Protein AF-A0A9R0XSF2-F1 (afdb_monomer_lite)

Secondary structure (DSSP, 8-state):
---------TT--EEEEE--TT-SS--TTGGG-TT--EEEEE--TT--EE-GGGT-------------PPBSTT--EEEEE--TT--EE---TT--B-TT--EEEEEEEE-S---HHHHHH-TT--EEEEEEEET--EEE--TT--EEEEES-TT--EEE--TT--EEEEES-TT--EE-S-TT--EEEEE-TT--S--GGGGG---SEEEEE--HHHHHHHHTGGGSTTHHHHTT-SEEEEEEEETTEEEEEEEEEETTTTEEEE---GGGSSPP-SGGGS-HHHHHHHHSS-HHHHHHHHHHT-SHHHHTTTT-B-TTSPBPPHHHHHHHHHHHHT--S-HHHHHHHHT--HHHHHHHHHHHHHHHHHHTGGGGPPP-HHHHHHHHHHHHHHH--TTEEEEEEEEEEE--TTS-SSS--EEEEEEEE-TTS-EEEEEEPPTT--HHHHHHHSHHHHHHHHTSSS-SPPEE-STT--EE--EEEE-TTSPPBTTEE-----SS--HHHHHHHHHHHHHHHHHHHHHHHHHHH-GGGS-SS---SSHHHHHHHHHHHHHHHHHHHHTTSTT-PPP-------S----GGG--HHHHHHHHHHHHHHHHHHHTT-

Structure (mmCIF, N/CA/C/O backbone):
data_AF-A0A9R0XSF2-F1
#
_entry.id   AF-A0A9R0XSF2-F1
#
loop_
_atom_site.group_PDB
_atom_site.id
_atom_site.type_symbol
_atom_site.label_atom_id
_atom_site.label_alt_id
_atom_site.label_comp_id
_atom_site.label_asym_id
_atom_site.label_entity_id
_atom_site.label_seq_id
_atom_site.pdbx_PDB_ins_code
_atom_site.Cartn_x
_atom_site.Cartn_y
_atom_site.Cartn_z
_atom_site.occupancy
_atom_site.B_iso_or_equiv
_atom_site.auth_seq_id
_atom_site.auth_comp_id
_atom_site.auth_asym_id
_atom_site.auth_atom_id
_atom_site.pdbx_PDB_model_num
ATOM 1 N N . MET A 1 1 ? -50.977 -16.497 38.593 1.00 37.06 1 MET A N 1
ATOM 2 C CA . MET A 1 1 ? -50.786 -17.296 37.366 1.00 37.06 1 MET A CA 1
ATOM 3 C C . MET A 1 1 ? -50.840 -16.352 36.176 1.00 37.06 1 MET A C 1
ATOM 5 O O . MET A 1 1 ? -51.928 -16.003 35.745 1.00 37.06 1 MET A O 1
ATOM 9 N N . MET A 1 2 ? -49.687 -15.879 35.699 1.00 28.88 2 MET A N 1
ATOM 10 C CA . MET A 1 2 ? -49.587 -15.275 34.369 1.00 28.88 2 MET A CA 1
ATOM 11 C C . MET A 1 2 ? -49.020 -16.350 33.451 1.00 28.88 2 MET A C 1
ATOM 13 O O . MET A 1 2 ? -47.876 -16.765 33.597 1.00 28.88 2 MET A O 1
ATOM 17 N N . SER A 1 3 ? -49.885 -16.859 32.583 1.00 40.31 3 SER A N 1
ATOM 18 C CA . SER A 1 3 ? -49.546 -17.734 31.470 1.00 40.31 3 SER A CA 1
ATOM 19 C C . SER A 1 3 ? -48.703 -16.929 30.478 1.00 40.31 3 SER A C 1
ATOM 21 O O . SER A 1 3 ? -49.264 -16.175 29.683 1.00 40.31 3 SER A O 1
ATOM 23 N N . SER A 1 4 ? -47.374 -17.058 30.522 1.00 38.47 4 SER A N 1
ATOM 24 C CA . SER A 1 4 ? -46.531 -16.661 29.394 1.00 38.47 4 SER A CA 1
ATOM 25 C C . SER A 1 4 ? -46.802 -17.650 28.265 1.00 38.47 4 SER A C 1
ATOM 27 O O . SER A 1 4 ? -46.351 -18.793 28.307 1.00 38.47 4 SER A O 1
ATOM 29 N N . LEU A 1 5 ? -47.611 -17.234 27.292 1.00 38.56 5 LEU A N 1
ATOM 30 C CA . LEU A 1 5 ? -47.714 -17.922 26.013 1.00 38.56 5 LEU A CA 1
ATOM 31 C C . LEU A 1 5 ? -46.311 -17.930 25.400 1.00 38.56 5 LEU A C 1
ATOM 33 O O . LEU A 1 5 ? -45.842 -16.902 24.917 1.00 38.56 5 LEU A O 1
ATOM 37 N N . ASP A 1 6 ? -45.639 -19.076 25.487 1.00 50.19 6 ASP A N 1
ATOM 38 C CA . ASP A 1 6 ? -44.404 -19.380 24.772 1.00 50.19 6 ASP A CA 1
ATOM 39 C C . ASP A 1 6 ? -44.742 -19.341 23.274 1.00 50.19 6 ASP A C 1
ATOM 41 O O . ASP A 1 6 ? -45.186 -20.326 22.678 1.00 50.19 6 ASP A O 1
ATOM 45 N N . VAL A 1 7 ? -44.639 -18.164 22.657 1.00 49.38 7 VAL A N 1
ATOM 46 C CA . VAL A 1 7 ? -44.752 -18.038 21.204 1.00 49.38 7 VAL A CA 1
ATOM 47 C C . VAL A 1 7 ? -43.450 -18.581 20.632 1.00 49.38 7 VAL A C 1
ATOM 49 O O . VAL A 1 7 ? -42.496 -17.844 20.396 1.00 49.38 7 VAL A O 1
ATOM 52 N N . SER A 1 8 ? -43.381 -19.901 20.450 1.00 67.38 8 SER A N 1
ATOM 53 C CA . SER A 1 8 ? -42.244 -20.514 19.773 1.00 67.38 8 SER A CA 1
ATOM 54 C C . SER A 1 8 ? -42.222 -19.999 18.333 1.00 67.38 8 SER A C 1
ATOM 56 O O . SER A 1 8 ? -43.207 -20.166 17.608 1.00 67.38 8 SER A O 1
ATOM 58 N N . LEU A 1 9 ? -41.113 -19.399 17.903 1.00 76.88 9 LEU A N 1
ATOM 59 C CA . LEU A 1 9 ? -40.877 -18.981 16.517 1.00 76.88 9 LEU A CA 1
ATOM 60 C C . LEU A 1 9 ? -40.616 -20.214 15.624 1.00 76.88 9 LEU A C 1
ATOM 62 O O . LEU A 1 9 ? -39.581 -20.348 14.978 1.00 76.88 9 LEU A O 1
ATOM 66 N N . SER A 1 10 ? -41.566 -21.150 15.601 1.00 80.12 10 SER A N 1
ATOM 67 C CA . SER A 1 10 ? -41.459 -22.498 15.030 1.00 80.12 10 SER A CA 1
ATOM 68 C C . SER A 1 10 ? -41.511 -22.549 13.505 1.00 80.12 10 SER A C 1
ATOM 70 O O . SER A 1 10 ? -41.579 -23.627 12.932 1.00 80.12 10 SER A O 1
ATOM 72 N N . SER A 1 11 ? -41.500 -21.409 12.822 1.00 88.25 11 SER A N 1
ATOM 73 C CA . SER A 1 11 ? -41.397 -21.323 11.358 1.00 88.25 11 SER A CA 1
ATOM 74 C C . SER A 1 11 ? -40.319 -20.336 10.906 1.00 88.25 11 SER A C 1
ATOM 76 O O . SER A 1 11 ? -40.194 -20.072 9.713 1.00 88.25 11 SER A O 1
ATOM 78 N N . LEU A 1 12 ? -39.549 -19.769 11.843 1.00 92.19 12 LEU A N 1
ATOM 79 C CA . LEU A 1 12 ? -38.494 -18.816 11.523 1.00 92.19 12 LEU A CA 1
ATOM 80 C C . LEU A 1 12 ? -37.331 -19.544 10.839 1.00 92.19 12 LEU A C 1
ATOM 82 O O . LEU A 1 12 ? -36.731 -20.441 11.427 1.00 92.19 12 LEU A O 1
ATOM 86 N N . ARG A 1 13 ? -37.036 -19.145 9.598 1.00 93.81 13 ARG A N 1
ATOM 87 C CA . ARG A 1 13 ? -35.979 -19.737 8.757 1.00 93.81 13 ARG A CA 1
ATOM 88 C C . ARG A 1 13 ? -34.761 -18.840 8.592 1.00 93.81 13 ARG A C 1
ATOM 90 O O . ARG A 1 13 ? -33.655 -19.332 8.428 1.00 93.81 13 ARG A O 1
ATOM 97 N N . ILE A 1 14 ? -34.957 -17.530 8.642 1.00 94.56 14 ILE A N 1
ATOM 98 C CA . ILE A 1 14 ? -33.915 -16.541 8.384 1.00 94.56 14 ILE A CA 1
ATOM 99 C C . ILE A 1 14 ? -33.985 -15.517 9.507 1.00 94.56 14 ILE A C 1
ATOM 101 O O . ILE A 1 14 ? -35.065 -14.996 9.792 1.00 94.56 14 ILE A O 1
ATOM 105 N N . LEU A 1 15 ? -32.849 -15.242 10.139 1.00 94.00 15 LEU A N 1
ATOM 106 C CA . LEU A 1 15 ? -32.744 -14.262 11.209 1.00 94.00 15 LEU A CA 1
ATOM 107 C C . LEU A 1 15 ? -31.579 -13.311 10.942 1.00 94.00 15 LEU A C 1
ATOM 109 O O . LEU A 1 15 ? -30.433 -13.735 10.829 1.00 94.00 15 LEU A O 1
ATOM 113 N N . PHE A 1 16 ? -31.890 -12.020 10.887 1.00 92.75 16 PHE A N 1
ATOM 114 C CA . PHE A 1 16 ? -30.904 -10.947 10.863 1.00 92.75 16 PHE A CA 1
ATOM 115 C C . PHE A 1 16 ? -30.955 -10.220 12.198 1.00 92.75 16 PHE A C 1
ATOM 117 O O . PHE A 1 16 ? -32.025 -9.782 12.625 1.00 92.75 16 PHE A O 1
ATOM 124 N N . ILE A 1 17 ? -29.805 -10.086 12.847 1.00 91.38 17 ILE A N 1
ATOM 125 C CA . ILE A 1 17 ? -29.652 -9.313 14.072 1.00 91.38 17 ILE A CA 1
ATOM 126 C C . ILE A 1 17 ? -28.606 -8.245 13.799 1.00 91.38 17 ILE A C 1
ATOM 128 O O . ILE A 1 17 ? -27.439 -8.554 13.578 1.00 91.38 17 ILE A O 1
ATOM 132 N N . THR A 1 18 ? -29.028 -6.987 13.776 1.00 87.44 18 THR A N 1
ATOM 133 C CA . THR A 1 18 ? -28.161 -5.857 13.444 1.00 87.44 18 THR A CA 1
ATOM 134 C C . THR A 1 18 ? -28.055 -4.912 14.629 1.00 87.44 18 THR A C 1
ATOM 136 O O . THR A 1 18 ? -29.071 -4.610 15.248 1.00 87.44 18 THR A O 1
ATOM 139 N N . ASP A 1 19 ? -26.860 -4.382 14.868 1.00 85.00 19 ASP A N 1
ATOM 140 C CA . ASP A 1 19 ? -26.586 -3.342 15.860 1.00 85.00 19 ASP A CA 1
ATOM 141 C C . ASP A 1 19 ? -26.860 -3.740 17.316 1.00 85.00 19 ASP A C 1
ATOM 143 O O . ASP A 1 19 ? -27.657 -3.139 18.035 1.00 85.00 19 ASP A O 1
ATOM 147 N N . LEU A 1 20 ? -26.130 -4.747 17.779 1.00 84.06 20 LEU A N 1
ATOM 148 C CA . LEU A 1 20 ? -26.101 -5.168 19.176 1.00 84.06 20 LEU A CA 1
ATOM 149 C C . LEU A 1 20 ? -25.077 -4.348 19.984 1.00 84.06 20 LEU A C 1
ATOM 151 O O . LEU A 1 20 ? -24.230 -4.910 20.677 1.00 84.06 20 LEU A O 1
ATOM 155 N N . ALA A 1 21 ? -25.128 -3.014 19.885 1.00 78.88 21 ALA A N 1
ATOM 156 C CA . ALA A 1 21 ? -24.124 -2.112 20.466 1.00 78.88 21 ALA A CA 1
ATOM 157 C C . ALA A 1 21 ? -23.936 -2.278 21.986 1.00 78.88 21 ALA A C 1
ATOM 159 O O . ALA A 1 21 ? -22.818 -2.167 22.482 1.00 78.88 21 ALA A O 1
ATOM 160 N N . CYS A 1 22 ? -25.017 -2.574 22.713 1.00 84.25 22 CYS A N 1
ATOM 161 C CA . CYS A 1 22 ? -25.018 -2.672 24.176 1.00 84.25 22 CYS A CA 1
ATOM 162 C C . CYS A 1 22 ? -25.089 -4.116 24.704 1.00 84.25 22 CYS A C 1
ATOM 164 O O . CYS A 1 22 ? -25.106 -4.315 25.919 1.00 84.25 22 CYS A O 1
ATOM 166 N N . CYS A 1 23 ? -25.191 -5.124 23.832 1.00 85.12 23 CYS A N 1
ATOM 167 C CA . CYS A 1 23 ? -25.347 -6.512 24.264 1.00 85.12 23 CYS A CA 1
ATOM 168 C C . CYS A 1 23 ? -23.984 -7.133 24.562 1.00 85.12 23 CYS A C 1
ATOM 170 O O . CYS A 1 23 ? -23.100 -7.141 23.712 1.00 85.12 23 CYS A O 1
ATOM 172 N N . THR A 1 24 ? -23.833 -7.694 25.758 1.00 88.69 24 THR A N 1
ATOM 173 C CA . THR A 1 24 ? -22.600 -8.369 26.192 1.00 88.69 24 THR A CA 1
ATOM 174 C C . THR A 1 24 ? -22.598 -9.869 25.896 1.00 88.69 24 THR A C 1
ATOM 176 O O . THR A 1 24 ? -21.555 -10.508 26.010 1.00 88.69 24 THR A O 1
ATOM 179 N N . GLN A 1 25 ? -23.749 -10.430 25.512 1.00 88.12 25 GLN A N 1
ATOM 180 C CA . GLN A 1 25 ? -23.948 -11.840 25.176 1.00 88.12 25 GLN A CA 1
ATOM 181 C C . GLN A 1 25 ? -24.878 -11.969 23.966 1.00 88.12 25 GLN A C 1
ATOM 183 O O . GLN A 1 25 ? -25.741 -11.114 23.739 1.00 88.12 25 GLN A O 1
ATOM 188 N N . LEU A 1 26 ? -24.709 -13.049 23.199 1.00 87.31 26 LEU A N 1
ATOM 189 C CA . LEU A 1 26 ? -25.672 -13.434 22.168 1.00 87.31 26 LEU A CA 1
ATOM 190 C C . LEU A 1 26 ? -26.950 -13.994 22.814 1.00 87.31 26 LEU A C 1
ATOM 192 O O . LEU A 1 26 ? -26.869 -14.570 23.899 1.00 87.31 26 LEU A O 1
ATOM 196 N N . PRO A 1 27 ? -28.125 -13.870 22.168 1.00 82.31 27 PRO A N 1
ATOM 197 C CA . PRO A 1 27 ? -29.360 -14.401 22.735 1.00 82.31 27 PRO A CA 1
ATOM 198 C C . PRO A 1 27 ? -29.304 -15.935 22.885 1.00 82.31 27 PRO A C 1
ATOM 200 O O . PRO A 1 27 ? -29.135 -16.667 21.908 1.00 82.31 27 PRO A O 1
ATOM 203 N N . ASP A 1 28 ? -29.493 -16.416 24.112 1.00 74.44 28 ASP A N 1
ATOM 204 C CA . ASP A 1 28 ? -29.336 -17.811 24.566 1.00 74.44 28 ASP A CA 1
ATOM 205 C C . ASP A 1 28 ? -30.472 -18.766 24.128 1.00 74.44 28 ASP A C 1
ATOM 207 O O . ASP A 1 28 ? -30.390 -19.987 24.272 1.00 74.44 28 ASP A O 1
ATOM 211 N N . GLY A 1 29 ? -31.541 -18.233 23.530 1.00 77.06 29 GLY A N 1
ATOM 212 C CA . GLY A 1 29 ? -32.666 -19.010 22.995 1.00 77.06 29 GLY A CA 1
ATOM 213 C C . GLY A 1 29 ? -32.547 -19.418 21.521 1.00 77.06 29 GLY A C 1
ATOM 214 O O . GLY A 1 29 ? -33.359 -20.219 21.048 1.00 77.06 29 GLY A O 1
ATOM 215 N N . LEU A 1 30 ? -31.571 -18.883 20.775 1.00 85.19 30 LEU A N 1
ATOM 216 C CA . LEU A 1 30 ? -31.500 -19.039 19.311 1.00 85.19 30 LEU A CA 1
ATOM 217 C C . LEU A 1 30 ? -31.246 -20.482 18.869 1.00 85.19 30 LEU A C 1
ATOM 219 O O . LEU A 1 30 ? -31.789 -20.918 17.852 1.00 85.19 30 LEU A O 1
ATOM 223 N N . CYS A 1 31 ? -30.504 -21.246 19.671 1.00 83.81 31 CYS A N 1
ATOM 224 C CA . CYS A 1 31 ? -30.191 -22.651 19.414 1.00 83.81 31 CYS A CA 1
ATOM 225 C C . CYS A 1 31 ? -31.426 -23.558 19.313 1.00 83.81 31 CYS A C 1
ATOM 227 O O . CYS A 1 31 ? -31.348 -24.632 18.711 1.00 83.81 31 CYS A O 1
ATOM 229 N N . ARG A 1 32 ? -32.567 -23.128 19.876 1.00 80.94 32 ARG A N 1
ATOM 230 C CA . ARG A 1 32 ? -33.827 -23.886 19.914 1.00 80.94 32 ARG A CA 1
ATOM 231 C C . ARG A 1 32 ? -34.697 -23.696 18.675 1.00 80.94 32 ARG A C 1
ATOM 233 O O . ARG A 1 32 ? -35.719 -24.368 18.566 1.00 80.94 32 ARG A O 1
ATOM 240 N N . LEU A 1 33 ? -34.346 -22.781 17.769 1.00 87.12 33 LEU A N 1
ATOM 241 C CA . LEU A 1 33 ? -35.145 -22.492 16.579 1.00 87.12 33 LEU A CA 1
ATOM 242 C C . LEU A 1 33 ? -35.066 -23.676 15.592 1.00 87.12 33 LEU A C 1
ATOM 244 O O . LEU A 1 33 ? -34.033 -23.873 14.951 1.00 87.12 33 LEU A O 1
ATOM 248 N N . PRO A 1 34 ? -36.139 -24.480 15.433 1.00 85.25 34 PRO A N 1
ATOM 249 C CA . PRO A 1 34 ? -36.031 -25.802 14.808 1.00 85.25 34 PRO A CA 1
ATOM 250 C C . PRO A 1 34 ? -35.923 -25.760 13.277 1.00 85.25 34 PRO A C 1
ATOM 252 O O . PRO A 1 34 ? -35.550 -26.757 12.658 1.00 85.25 34 PRO A O 1
ATOM 255 N N . TYR A 1 35 ? -36.249 -24.618 12.665 1.00 90.75 35 TYR A N 1
ATOM 256 C CA . TYR A 1 35 ? -36.229 -24.415 11.214 1.00 90.75 35 TYR A CA 1
ATOM 257 C C . TYR A 1 35 ? -35.289 -23.298 10.770 1.00 90.75 35 TYR A C 1
ATOM 259 O O . TYR A 1 35 ? -35.334 -22.925 9.603 1.00 90.75 35 TYR A O 1
ATOM 267 N N . LEU A 1 36 ? -34.452 -22.768 11.668 1.00 93.62 36 LEU A N 1
ATOM 268 C CA . LEU A 1 36 ? -33.522 -21.706 11.307 1.00 93.62 36 LEU A CA 1
ATOM 269 C C . LEU A 1 36 ? -32.467 -22.254 10.340 1.00 93.62 36 LEU A C 1
ATOM 271 O O . LEU A 1 36 ? -31.750 -23.188 10.678 1.00 93.62 36 LEU A O 1
ATOM 275 N N . GLU A 1 37 ? -32.400 -21.668 9.150 1.00 95.25 37 GLU A N 1
ATOM 276 C CA . GLU A 1 37 ? -31.518 -22.034 8.039 1.00 95.25 37 GLU A CA 1
ATOM 277 C C . GLU A 1 37 ? -30.385 -21.026 7.847 1.00 95.25 37 GLU A C 1
ATOM 279 O O . GLU A 1 37 ? -29.277 -21.418 7.486 1.00 95.25 37 GLU A O 1
ATOM 284 N N . PHE A 1 38 ? -30.643 -19.749 8.133 1.00 96.19 38 PHE A N 1
ATOM 285 C CA . PHE A 1 38 ? -29.667 -18.674 8.016 1.00 96.19 38 PHE A CA 1
ATOM 286 C C . PHE A 1 38 ? -29.713 -17.754 9.232 1.00 96.19 38 PHE A C 1
ATOM 288 O O . PHE A 1 38 ? -30.791 -17.307 9.641 1.00 96.19 38 PHE A O 1
ATOM 295 N N . ILE A 1 39 ? -28.538 -17.425 9.764 1.00 95.56 39 ILE A N 1
ATOM 296 C CA . ILE A 1 39 ? -28.378 -16.393 10.784 1.00 95.56 39 ILE A CA 1
ATOM 297 C C . ILE A 1 39 ? -27.249 -15.438 10.404 1.00 95.56 39 ILE A C 1
ATOM 299 O O . ILE A 1 39 ? -26.145 -15.870 10.080 1.00 95.56 39 ILE A O 1
ATOM 303 N N . GLN A 1 40 ? -27.530 -14.141 10.488 1.00 94.38 40 GLN A N 1
ATOM 304 C CA . GLN A 1 40 ? -26.526 -13.089 10.390 1.00 94.38 40 GLN A CA 1
ATOM 305 C C . GLN A 1 40 ? -26.573 -12.228 11.644 1.00 94.38 40 GLN A C 1
ATOM 307 O O . GLN A 1 40 ? -27.631 -11.714 12.015 1.00 94.38 40 GLN A O 1
ATOM 312 N N . ILE A 1 41 ? -25.413 -12.043 12.263 1.00 92.69 41 ILE A N 1
ATOM 313 C CA . ILE A 1 41 ? -25.201 -11.071 13.330 1.00 92.69 41 ILE A CA 1
ATOM 314 C C . ILE A 1 41 ? -24.266 -10.001 12.782 1.00 92.69 41 ILE A C 1
ATOM 316 O O . ILE A 1 41 ? -23.114 -10.275 12.454 1.00 92.69 41 ILE A O 1
ATOM 320 N N . LEU A 1 42 ? -24.781 -8.782 12.671 1.00 87.56 42 LEU A N 1
ATOM 321 C CA . LEU A 1 42 ? -24.057 -7.623 12.181 1.00 87.56 42 LEU A CA 1
ATOM 322 C C . LEU A 1 42 ? -23.879 -6.616 13.312 1.00 87.56 42 LEU A C 1
ATOM 324 O O . LEU A 1 42 ? -24.856 -6.093 13.845 1.00 87.56 42 LEU A O 1
ATOM 328 N N . ARG A 1 43 ? -22.625 -6.270 13.592 1.00 80.94 43 ARG A N 1
ATOM 329 C CA . ARG A 1 43 ? -22.200 -5.233 14.532 1.00 80.94 43 ARG A CA 1
ATOM 330 C C . ARG A 1 43 ? -22.639 -5.528 15.970 1.00 80.94 43 ARG A C 1
ATOM 332 O O . ARG A 1 43 ? -23.642 -5.003 16.444 1.00 80.94 43 ARG A O 1
ATOM 339 N N . ALA A 1 44 ? -21.845 -6.331 16.676 1.00 89.19 44 ALA A N 1
ATOM 340 C CA . ALA A 1 44 ? -22.025 -6.623 18.101 1.00 89.19 44 ALA A CA 1
ATOM 341 C C . ALA A 1 44 ? -20.738 -6.300 18.889 1.00 89.19 44 ALA A C 1
ATOM 343 O O . ALA A 1 44 ? -20.032 -7.209 19.327 1.00 89.19 44 ALA A O 1
ATOM 344 N N . PRO A 1 45 ? -20.387 -5.007 19.029 1.00 85.19 45 PRO A N 1
ATOM 345 C CA . PRO A 1 45 ? -19.073 -4.580 19.507 1.00 85.19 45 PRO A CA 1
ATOM 346 C C . PRO A 1 45 ? -18.836 -4.819 21.001 1.00 85.19 45 PRO A C 1
ATOM 348 O O . PRO A 1 45 ? -17.690 -4.826 21.414 1.00 85.19 45 PRO A O 1
ATOM 351 N N . ALA A 1 46 ? -19.875 -5.010 21.820 1.00 88.25 46 ALA A N 1
ATOM 352 C CA . ALA A 1 46 ? -19.723 -5.235 23.263 1.00 88.25 46 ALA A CA 1
ATOM 353 C C . ALA A 1 46 ? -19.583 -6.722 23.651 1.00 88.25 46 ALA A C 1
ATOM 355 O O . ALA A 1 46 ? -19.347 -7.033 24.823 1.00 88.25 46 ALA A O 1
ATOM 356 N N . ILE A 1 47 ? -19.727 -7.646 22.694 1.00 91.19 47 ILE A N 1
ATOM 357 C CA . ILE A 1 47 ? -19.622 -9.086 22.946 1.00 91.19 47 ILE A CA 1
ATOM 358 C C . ILE A 1 47 ? -18.150 -9.475 22.999 1.00 91.19 47 ILE A C 1
ATOM 360 O O . ILE A 1 47 ? -17.457 -9.426 21.989 1.00 91.19 47 ILE A O 1
ATOM 364 N N . LYS A 1 48 ? -17.700 -9.900 24.182 1.00 92.25 48 LYS A N 1
ATOM 365 C CA . LYS A 1 48 ? -16.317 -10.348 24.415 1.00 92.25 48 LYS A CA 1
ATOM 366 C C . LYS A 1 48 ? -16.138 -11.856 24.338 1.00 92.25 48 LYS A C 1
ATOM 368 O O . LYS A 1 48 ? -15.056 -12.342 24.025 1.00 92.25 48 LYS A O 1
ATOM 373 N N . ARG A 1 49 ? -17.204 -12.604 24.607 1.00 93.50 49 ARG A N 1
ATOM 374 C CA . ARG A 1 49 ? -17.188 -14.063 24.651 1.00 93.50 49 ARG A CA 1
ATOM 375 C C . ARG A 1 49 ? -18.483 -14.614 24.078 1.00 93.50 49 ARG A C 1
ATOM 377 O O . ARG A 1 49 ? -19.560 -14.130 24.421 1.00 93.50 49 ARG A O 1
ATOM 384 N N . VAL A 1 50 ? -18.364 -15.644 23.250 1.00 92.19 50 VAL A N 1
ATOM 385 C CA . VAL A 1 50 ? -19.478 -16.504 22.839 1.00 92.19 50 VAL A CA 1
ATOM 386 C C . VAL A 1 50 ? -19.285 -17.835 23.546 1.00 92.19 50 VAL A C 1
ATOM 388 O O . VAL A 1 50 ? -18.434 -18.630 23.147 1.00 92.19 50 VAL A O 1
ATOM 391 N N . GLY A 1 51 ? -20.014 -18.019 24.645 1.00 86.50 51 GLY A N 1
ATOM 392 C CA . GLY A 1 51 ? -19.905 -19.197 25.494 1.00 86.50 51 GLY A CA 1
ATOM 393 C C . GLY A 1 51 ? -20.828 -20.351 25.077 1.00 86.50 51 GLY A C 1
ATOM 394 O O . GLY A 1 51 ? -21.606 -20.229 24.117 1.00 86.50 51 GLY A O 1
ATOM 395 N N . PRO A 1 52 ? -20.796 -21.472 25.821 1.00 81.69 52 PRO A N 1
ATOM 396 C CA . PRO A 1 52 ? -21.641 -22.635 25.570 1.00 81.69 52 PRO A CA 1
ATOM 397 C C . PRO A 1 52 ? -23.136 -22.317 25.648 1.00 81.69 52 PRO A C 1
ATOM 399 O O . PRO A 1 52 ? -23.916 -23.020 25.015 1.00 81.69 52 PRO A O 1
ATOM 402 N N . GLU A 1 53 ? -23.554 -21.248 26.333 1.00 82.81 53 GLU A N 1
ATOM 403 C CA . GLU A 1 53 ? -24.941 -20.760 26.374 1.00 82.81 53 GLU A CA 1
ATOM 404 C C . GLU A 1 53 ? -25.540 -20.485 24.987 1.00 82.81 53 GLU A C 1
ATOM 406 O O . GLU A 1 53 ? -26.751 -20.584 24.794 1.00 82.81 53 GLU A O 1
ATOM 411 N N . PHE A 1 54 ? -24.700 -20.197 23.989 1.00 85.44 54 PHE A N 1
ATOM 412 C CA . PHE A 1 54 ? -25.157 -20.014 22.616 1.00 85.44 54 PHE A CA 1
ATOM 413 C C . PHE A 1 54 ? -25.601 -21.333 21.965 1.00 85.44 54 PHE A C 1
ATOM 415 O O . PHE A 1 54 ? -26.424 -21.326 21.052 1.00 85.44 54 PHE A O 1
ATOM 422 N N . MET A 1 55 ? -25.088 -22.471 22.440 1.00 79.94 55 MET A N 1
ATOM 423 C CA . MET A 1 55 ? -25.366 -23.813 21.911 1.00 79.94 55 MET A CA 1
ATOM 424 C C . MET A 1 55 ? -26.113 -24.712 22.902 1.00 79.94 55 MET A C 1
ATOM 426 O O . MET A 1 55 ? -26.686 -25.721 22.506 1.00 79.94 55 MET A O 1
ATOM 430 N N . GLN A 1 56 ? -26.127 -24.372 24.187 1.00 71.19 56 GLN A N 1
ATOM 431 C CA . GLN A 1 56 ? -26.743 -25.147 25.254 1.00 71.19 56 GLN A CA 1
ATOM 432 C C . GLN A 1 56 ? -27.730 -24.283 26.022 1.00 71.19 56 GLN A C 1
ATOM 434 O O . GLN A 1 56 ? -27.405 -23.219 26.536 1.00 71.19 56 GLN A O 1
ATOM 439 N N . SER A 1 57 ? -28.946 -24.789 26.177 1.00 55.31 57 SER A N 1
ATOM 440 C CA . SER A 1 57 ? -29.944 -24.140 27.014 1.00 55.31 57 SER A CA 1
ATOM 441 C C . SER A 1 57 ? -29.869 -24.710 28.438 1.00 55.31 57 SER A C 1
ATOM 443 O O . SER A 1 57 ? -30.198 -25.880 28.644 1.00 55.31 57 SER A O 1
ATOM 445 N N . TYR A 1 58 ? -29.534 -23.885 29.434 1.00 47.62 58 TYR A N 1
ATOM 446 C CA . TYR A 1 58 ? -29.478 -24.291 30.852 1.00 47.62 58 TYR A CA 1
ATOM 447 C C . TYR A 1 58 ? -30.845 -24.369 31.555 1.00 47.62 58 TYR A C 1
ATOM 449 O O . TYR A 1 58 ? -30.934 -24.727 32.730 1.00 47.62 58 TYR A O 1
ATOM 457 N N . HIS A 1 59 ? -31.945 -24.082 30.859 1.00 41.47 59 HIS A N 1
ATOM 458 C CA . HIS A 1 59 ? -33.279 -24.128 31.447 1.00 41.47 59 HIS A CA 1
ATOM 459 C C . HIS A 1 59 ? -34.040 -25.383 31.030 1.00 41.47 59 HIS A C 1
ATOM 461 O O . HIS A 1 59 ? -34.795 -25.347 30.064 1.00 41.47 59 HIS A O 1
ATOM 467 N N . GLN A 1 60 ? -33.865 -26.465 31.797 1.00 41.34 60 GLN A N 1
ATOM 468 C CA . GLN A 1 60 ? -34.969 -27.266 32.342 1.00 41.34 60 GLN A CA 1
ATOM 469 C C . GLN A 1 60 ? -34.433 -28.349 33.290 1.00 41.34 60 GLN A C 1
ATOM 471 O O . GLN A 1 60 ? -33.776 -29.303 32.883 1.00 41.34 60 GLN A O 1
ATOM 476 N N . HIS A 1 61 ? -34.792 -28.233 34.570 1.00 36.41 61 HIS A N 1
ATOM 477 C CA . HIS A 1 61 ? -34.840 -29.362 35.492 1.00 36.41 61 HIS A CA 1
ATOM 478 C C . HIS A 1 61 ? -35.794 -30.430 34.929 1.00 36.41 61 HIS A C 1
ATOM 480 O O . HIS A 1 61 ? -36.993 -30.399 35.191 1.00 36.41 61 HIS A O 1
ATOM 486 N N . SER A 1 62 ? -35.273 -31.365 34.137 1.00 35.12 62 SER A N 1
ATOM 487 C CA . SER A 1 62 ? -35.980 -32.581 33.735 1.00 35.12 62 SER A CA 1
ATOM 488 C C . SER A 1 62 ? -35.090 -33.795 34.015 1.00 35.12 62 SER A C 1
ATOM 490 O O . SER A 1 62 ? -34.018 -33.916 33.425 1.00 35.12 62 SER A O 1
ATOM 492 N N . PRO A 1 63 ? -35.495 -34.714 34.911 1.00 35.38 63 PRO A N 1
ATOM 493 C CA . PRO A 1 63 ? -34.695 -35.866 35.319 1.00 35.38 63 PRO A CA 1
ATOM 494 C C . PRO A 1 63 ? -34.838 -37.034 34.326 1.00 35.38 63 PRO A C 1
ATOM 496 O O . PRO A 1 63 ? -35.189 -38.147 34.720 1.00 35.38 63 PRO A O 1
ATOM 499 N N . ARG A 1 64 ? -34.617 -36.794 33.024 1.00 37.38 64 ARG A N 1
ATOM 500 C CA . ARG A 1 64 ? -34.574 -37.854 31.999 1.00 37.38 64 ARG A CA 1
ATOM 501 C C . ARG A 1 64 ? -33.539 -37.553 30.902 1.00 37.38 64 ARG A C 1
ATOM 503 O O . ARG A 1 64 ? -33.705 -36.570 30.185 1.00 37.38 64 ARG A O 1
ATOM 510 N N . PRO A 1 65 ? -32.521 -38.413 30.711 1.00 40.22 65 PRO A N 1
ATOM 511 C CA . PRO A 1 65 ? -31.596 -38.334 29.586 1.00 40.22 65 PRO A CA 1
ATOM 512 C C . PRO A 1 65 ? -32.253 -38.971 28.354 1.00 40.22 65 PRO A C 1
ATOM 514 O O . PRO A 1 65 ? -31.988 -40.122 28.013 1.00 40.22 65 PRO A O 1
ATOM 517 N N . SER A 1 66 ? -33.176 -38.262 27.708 1.00 39.03 66 SER A N 1
ATOM 518 C CA . SER A 1 66 ? -33.842 -38.764 26.503 1.00 39.03 66 SER A CA 1
ATOM 519 C C . SER A 1 66 ? -33.936 -37.672 25.439 1.00 39.03 66 SER A C 1
ATOM 521 O O . SER A 1 66 ? -34.724 -36.746 25.587 1.00 39.03 66 SER A O 1
ATOM 523 N N . GLN A 1 67 ? -33.128 -37.854 24.383 1.00 44.72 67 GLN A N 1
ATOM 524 C CA . GLN A 1 67 ? -32.983 -37.060 23.150 1.00 44.72 67 GLN A CA 1
ATOM 525 C C . GLN A 1 67 ? -32.345 -35.669 23.317 1.00 44.72 67 GLN A C 1
ATOM 527 O O . GLN A 1 67 ? -33.030 -34.653 23.380 1.00 44.72 67 GLN A O 1
ATOM 532 N N . MET A 1 68 ? -31.006 -35.616 23.305 1.00 54.47 68 MET A N 1
ATOM 533 C CA . MET A 1 68 ? -30.278 -34.380 22.987 1.00 54.47 68 MET A CA 1
ATOM 534 C C . MET A 1 68 ? -30.551 -34.032 21.519 1.00 54.47 68 MET A C 1
ATOM 536 O O . MET A 1 68 ? -30.019 -34.670 20.614 1.00 54.47 68 MET A O 1
ATOM 540 N N . VAL A 1 69 ? -31.438 -33.072 21.271 1.00 65.06 69 VAL A N 1
ATOM 541 C CA . VAL A 1 69 ? -31.598 -32.471 19.942 1.00 65.06 69 VAL A CA 1
ATOM 542 C C . VAL A 1 69 ? -30.402 -31.549 19.722 1.00 65.06 69 VAL A C 1
ATOM 544 O O . VAL A 1 69 ? -30.139 -30.693 20.564 1.00 65.06 69 VAL A O 1
ATOM 547 N N . ALA A 1 70 ? -29.673 -31.739 18.620 1.00 74.81 70 ALA A N 1
ATOM 548 C CA . ALA A 1 70 ? -28.537 -30.890 18.278 1.00 74.81 70 ALA A CA 1
ATOM 549 C C . ALA A 1 70 ? -28.971 -29.419 18.167 1.00 74.81 70 ALA A C 1
ATOM 551 O O . ALA A 1 70 ? -30.012 -29.116 17.572 1.00 74.81 70 ALA A O 1
ATOM 552 N N . ALA A 1 71 ? -28.170 -28.513 18.724 1.00 86.38 71 ALA A N 1
ATOM 553 C CA . ALA A 1 71 ? -28.406 -27.080 18.610 1.00 86.38 71 ALA A CA 1
ATOM 554 C C . ALA A 1 71 ? -28.332 -26.639 17.147 1.00 86.38 71 ALA A C 1
ATOM 556 O O . ALA A 1 71 ? -27.469 -27.106 16.399 1.00 86.38 71 ALA A O 1
ATOM 557 N N . PHE A 1 72 ? -29.230 -25.736 16.740 1.00 89.69 72 PHE A N 1
ATOM 558 C CA . PHE A 1 72 ? -29.323 -25.265 15.353 1.00 89.69 72 PHE A CA 1
ATOM 559 C C . PHE A 1 72 ? -29.431 -26.417 14.330 1.00 89.69 72 PHE A C 1
ATOM 561 O O . PHE A 1 72 ? -28.601 -26.541 13.426 1.00 89.69 72 PHE A O 1
ATOM 568 N N . PRO A 1 73 ? -30.465 -27.274 14.429 1.00 89.00 73 PRO A N 1
ATOM 569 C CA . PRO A 1 73 ? -30.526 -28.542 13.696 1.00 89.00 73 PRO A CA 1
ATOM 570 C C . PRO A 1 73 ? -30.648 -28.387 12.172 1.00 89.00 73 PRO A C 1
ATOM 572 O O . PRO A 1 73 ? -30.455 -29.360 11.446 1.00 89.00 73 PRO A O 1
ATOM 575 N N . ARG A 1 74 ? -31.009 -27.193 11.683 1.00 92.94 74 ARG A N 1
ATOM 576 C CA . ARG A 1 74 ? -31.227 -26.895 10.259 1.00 92.94 74 ARG A CA 1
ATOM 577 C C . ARG A 1 74 ? -30.413 -25.714 9.736 1.00 92.94 74 ARG A C 1
ATOM 579 O O . ARG A 1 74 ? -30.659 -25.279 8.613 1.00 92.94 74 ARG A O 1
ATOM 586 N N . LEU A 1 75 ? -29.468 -25.194 10.516 1.00 95.44 75 LEU A N 1
ATOM 587 C CA . LEU A 1 75 ? -28.723 -24.005 10.117 1.00 95.44 75 LEU A CA 1
ATOM 588 C C . LEU A 1 75 ? -27.704 -24.372 9.040 1.00 95.44 75 LEU A C 1
ATOM 590 O O . LEU A 1 75 ? -26.790 -25.138 9.311 1.00 95.44 75 LEU A O 1
ATOM 594 N N . HIS A 1 76 ? -27.880 -23.829 7.837 1.00 95.81 76 HIS A N 1
ATOM 595 C CA . HIS A 1 76 ? -27.013 -24.065 6.682 1.00 95.81 76 HIS A CA 1
ATOM 596 C C . HIS A 1 76 ? -25.905 -23.022 6.589 1.00 95.81 76 HIS A C 1
ATOM 598 O O . HIS A 1 76 ? -24.803 -23.339 6.146 1.00 95.81 76 HIS A O 1
ATOM 604 N N . LYS A 1 77 ? -26.192 -21.783 7.000 1.00 97.25 77 LYS A N 1
ATOM 605 C CA . LYS A 1 77 ? -25.258 -20.671 6.864 1.00 97.25 77 LYS A CA 1
ATOM 606 C C . LYS A 1 77 ? -25.288 -19.735 8.069 1.00 97.25 77 LYS A C 1
ATOM 608 O O . LYS A 1 77 ? -26.360 -19.359 8.549 1.00 97.25 77 LYS A O 1
ATOM 613 N N . MET A 1 78 ? -24.100 -19.354 8.528 1.00 97.06 78 MET A N 1
ATOM 614 C CA . MET A 1 78 ? -23.890 -18.421 9.632 1.00 97.06 78 MET A CA 1
ATOM 615 C C . MET A 1 78 ? -22.922 -17.312 9.221 1.00 97.06 78 MET A C 1
ATOM 617 O O . MET A 1 78 ? -21.836 -17.587 8.716 1.00 97.06 78 MET A O 1
ATOM 621 N N . GLU A 1 79 ? -23.299 -16.064 9.486 1.00 96.12 79 GLU A N 1
ATOM 622 C CA . GLU A 1 79 ? -22.455 -14.892 9.254 1.00 96.12 79 GLU A CA 1
ATOM 623 C C . GLU A 1 79 ? -22.309 -14.079 10.547 1.00 96.12 79 GLU A C 1
ATOM 625 O O . GLU A 1 79 ? -23.300 -13.618 11.119 1.00 96.12 79 GLU A O 1
ATOM 630 N N . LEU A 1 80 ? -21.071 -13.895 11.006 1.00 95.50 80 LEU A N 1
ATOM 631 C CA . LEU A 1 80 ? -20.723 -13.105 12.188 1.00 95.50 80 LEU A CA 1
ATOM 632 C C . LEU A 1 80 ? -19.832 -11.943 11.748 1.00 95.50 80 LEU A C 1
ATOM 634 O O . LEU A 1 80 ? -18.699 -12.150 11.311 1.00 95.50 80 LEU A O 1
ATOM 638 N N . ILE A 1 81 ? -20.371 -10.724 11.808 1.00 91.75 81 ILE A N 1
ATOM 639 C CA . ILE A 1 81 ? -19.773 -9.541 11.186 1.00 91.75 81 ILE A CA 1
ATOM 640 C C . ILE A 1 81 ? -19.655 -8.409 12.209 1.00 91.75 81 ILE A C 1
ATOM 642 O O . ILE A 1 81 ? -20.646 -8.033 12.833 1.00 91.75 81 ILE A O 1
ATOM 646 N N . GLY A 1 82 ? -18.477 -7.799 12.347 1.00 83.19 82 GLY A N 1
ATOM 647 C CA . GLY A 1 82 ? -18.283 -6.610 13.183 1.00 83.19 82 GLY A CA 1
ATOM 648 C C . GLY A 1 82 ? -18.367 -6.894 14.686 1.00 83.19 82 GLY A C 1
ATOM 649 O O . GLY A 1 82 ? -18.929 -6.088 15.434 1.00 83.19 82 GLY A O 1
ATOM 650 N N . MET A 1 83 ? -17.867 -8.051 15.129 1.00 90.75 83 MET A N 1
ATOM 651 C CA . MET A 1 83 ? -17.755 -8.437 16.544 1.00 90.75 83 MET A CA 1
ATOM 652 C C . MET A 1 83 ? -16.338 -8.122 17.051 1.00 90.75 83 MET A C 1
ATOM 654 O O . MET A 1 83 ? -15.514 -9.011 17.250 1.00 90.75 83 MET A O 1
ATOM 658 N N . VAL A 1 84 ? -16.033 -6.827 17.173 1.00 89.06 84 VAL A N 1
ATOM 659 C CA . VAL A 1 84 ? -14.654 -6.309 17.294 1.00 89.06 84 VAL A CA 1
ATOM 660 C C . VAL A 1 84 ? -13.977 -6.547 18.650 1.00 89.06 84 VAL A C 1
ATOM 662 O O . VAL A 1 84 ? -12.755 -6.587 18.709 1.00 89.06 84 VAL A O 1
ATOM 665 N N . GLU A 1 85 ? -14.741 -6.748 19.726 1.00 88.56 85 GLU A N 1
ATOM 666 C CA . GLU A 1 85 ? -14.200 -7.060 21.063 1.00 88.56 85 GLU A CA 1
ATOM 667 C C . GLU A 1 85 ? -14.272 -8.553 21.405 1.00 88.56 85 GLU A C 1
ATOM 669 O O . GLU A 1 85 ? -13.927 -8.942 22.521 1.00 88.56 85 GLU A O 1
ATOM 674 N N . TRP A 1 86 ? -14.737 -9.395 20.479 1.00 94.75 86 TRP A N 1
ATOM 675 C CA . TRP A 1 86 ? -14.855 -10.831 20.702 1.00 94.75 86 TRP A CA 1
ATOM 676 C C . TRP A 1 86 ? -13.453 -11.424 20.877 1.00 94.75 86 TRP A C 1
ATOM 678 O O . TRP A 1 86 ? -12.568 -11.181 20.081 1.00 94.75 86 TRP A O 1
ATOM 688 N N . GLU A 1 87 ? -13.168 -12.139 21.956 1.00 92.19 87 GLU A N 1
ATOM 689 C CA . GLU A 1 87 ? -11.839 -12.734 22.160 1.00 92.19 87 GLU A CA 1
ATOM 690 C C . GLU A 1 87 ? -11.897 -14.252 22.228 1.00 92.19 87 GLU A C 1
ATOM 692 O O . GLU A 1 87 ? -10.942 -14.928 21.839 1.00 92.19 87 GLU A O 1
ATOM 697 N N . GLU A 1 88 ? -13.017 -14.774 22.726 1.00 93.12 88 GLU A N 1
ATOM 698 C CA . GLU A 1 88 ? -13.169 -16.166 23.123 1.00 93.12 88 GLU A CA 1
ATOM 699 C C . GLU A 1 88 ? -14.451 -16.753 22.531 1.00 93.12 88 GLU A C 1
ATOM 701 O O . GLU A 1 88 ? -15.561 -16.257 22.754 1.00 93.12 88 GLU A O 1
ATOM 706 N N . TRP A 1 89 ? -14.296 -17.835 21.772 1.00 93.31 89 TRP A N 1
ATOM 707 C CA . TRP A 1 89 ? -15.395 -18.688 21.342 1.00 93.31 89 TRP A CA 1
ATOM 708 C C . TRP A 1 89 ? -15.235 -20.032 22.040 1.00 93.31 89 TRP A C 1
ATOM 710 O O . TRP A 1 89 ? -14.296 -20.769 21.761 1.00 93.31 89 TRP A O 1
ATOM 720 N N . GLU A 1 90 ? -16.121 -20.337 22.982 1.00 89.56 90 GLU A N 1
ATOM 721 C CA . GLU A 1 90 ? -16.071 -21.584 23.738 1.00 89.56 90 GLU A CA 1
ATOM 722 C C . GLU A 1 90 ? -17.036 -22.595 23.116 1.00 89.56 90 GLU A C 1
ATOM 724 O O . GLU A 1 90 ? -18.256 -22.422 23.135 1.00 89.56 90 GLU A O 1
ATOM 729 N N . TRP A 1 91 ? -16.483 -23.672 22.561 1.00 86.62 91 TRP A N 1
ATOM 730 C CA . TRP A 1 91 ? -17.261 -24.812 22.090 1.00 86.62 91 TRP A CA 1
ATOM 731 C C . TRP A 1 91 ? -16.461 -26.101 22.259 1.00 86.62 91 TRP A C 1
ATOM 733 O O . TRP A 1 91 ? -15.490 -26.353 21.544 1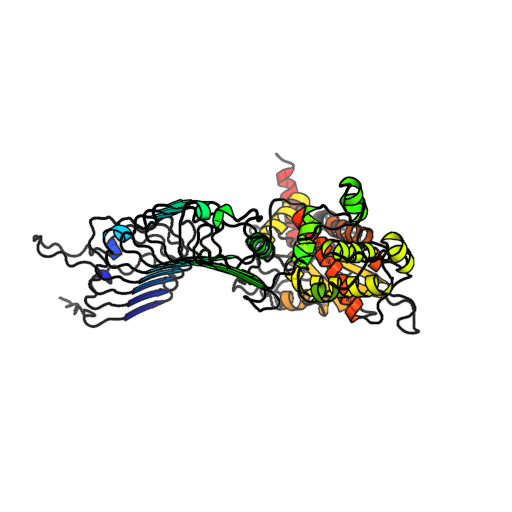.00 86.62 91 TRP A O 1
ATOM 743 N N . GLU A 1 92 ? -16.888 -26.911 23.228 1.00 81.56 92 GLU A N 1
ATOM 744 C CA . GLU A 1 92 ? -16.316 -28.225 23.519 1.00 81.56 92 GLU A CA 1
ATOM 745 C C . GLU A 1 92 ? -16.710 -29.270 22.461 1.00 81.56 92 GLU A C 1
ATOM 747 O O . GLU A 1 92 ? -17.828 -29.267 21.940 1.00 81.56 92 GLU A O 1
ATOM 752 N N . GLU A 1 93 ? -15.815 -30.220 22.189 1.00 78.38 93 GLU A N 1
ATOM 753 C CA . GLU A 1 93 ? -15.991 -31.258 21.163 1.00 78.38 93 GLU A CA 1
ATOM 754 C C . GLU A 1 93 ? -17.206 -32.164 21.391 1.00 78.38 93 GLU A C 1
ATOM 756 O O . GLU A 1 93 ? -17.698 -32.779 20.454 1.00 78.38 93 GLU A O 1
ATOM 761 N N . GLN A 1 94 ? -17.709 -32.277 22.621 1.00 78.81 94 GLN A N 1
ATOM 762 C CA . GLN A 1 94 ? -18.821 -33.163 22.971 1.00 78.81 94 GLN A CA 1
ATOM 763 C C . GLN A 1 94 ? -20.197 -32.526 22.707 1.00 78.81 94 GLN A C 1
ATOM 765 O O . GLN A 1 94 ? -21.222 -33.213 22.769 1.00 78.81 94 GLN A O 1
ATOM 770 N N . VAL A 1 95 ? -20.248 -31.219 22.424 1.00 81.19 95 VAL A N 1
ATOM 771 C CA . VAL A 1 95 ? -21.501 -30.463 22.290 1.00 81.19 95 VAL A CA 1
ATOM 772 C C . VAL A 1 95 ? -22.001 -30.520 20.853 1.00 81.19 95 VAL A C 1
ATOM 774 O O . VAL A 1 95 ? -21.474 -29.842 19.974 1.00 81.19 95 VAL A O 1
ATOM 777 N N . GLN A 1 96 ? -23.058 -31.302 20.625 1.00 83.81 96 GLN A N 1
ATOM 778 C CA . GLN A 1 96 ? -23.686 -31.434 19.309 1.00 83.81 96 GLN A CA 1
ATOM 779 C C . GLN A 1 96 ? -24.399 -30.142 18.896 1.00 83.81 96 GLN A C 1
ATOM 781 O O . GLN A 1 96 ? -25.492 -29.829 19.378 1.00 83.81 96 GLN A O 1
ATOM 786 N N . ALA A 1 97 ? -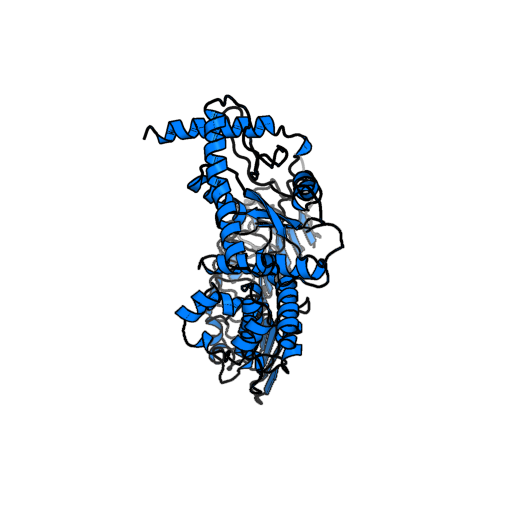23.801 -29.422 17.954 1.00 88.25 97 ALA A N 1
ATOM 787 C CA . ALA A 1 97 ? -24.364 -28.221 17.362 1.00 88.25 97 ALA A CA 1
ATOM 788 C C . ALA A 1 97 ? -24.033 -28.160 15.866 1.00 88.25 97 ALA A C 1
ATOM 790 O O . ALA A 1 97 ? -23.021 -28.703 15.427 1.00 88.25 97 ALA A O 1
ATOM 791 N N . PHE A 1 98 ? -24.891 -27.491 15.094 1.00 91.19 98 PHE A N 1
ATOM 792 C CA . PHE A 1 98 ? -24.666 -27.185 13.676 1.00 91.19 98 PHE A CA 1
ATOM 793 C C . PHE A 1 98 ? -24.436 -28.410 12.759 1.00 91.19 98 PHE A C 1
ATOM 795 O O . PHE A 1 98 ? -23.536 -28.392 11.918 1.00 91.19 98 PHE A O 1
ATOM 802 N N . PRO A 1 99 ? -25.267 -29.469 12.841 1.00 90.81 99 PRO A N 1
ATOM 803 C CA . PRO A 1 99 ? -25.035 -30.721 12.109 1.00 90.81 99 PRO A CA 1
ATOM 804 C C . PRO A 1 99 ? -25.106 -30.584 10.577 1.00 90.81 99 PRO A C 1
ATOM 806 O O . PRO A 1 99 ? -24.630 -31.463 9.862 1.00 90.81 99 PRO A O 1
ATOM 809 N N . VAL A 1 100 ? -25.727 -29.515 10.068 1.00 95.31 100 VAL A N 1
ATOM 810 C CA . VAL A 1 100 ? -25.917 -29.258 8.628 1.00 95.31 100 VAL A CA 1
ATOM 811 C C . VAL A 1 100 ? -25.339 -27.915 8.176 1.00 95.31 100 VAL A C 1
ATOM 813 O O . VAL A 1 100 ? -25.652 -27.463 7.077 1.00 95.31 100 VAL A O 1
ATOM 816 N N . LEU A 1 101 ? -24.508 -27.273 9.004 1.00 96.62 101 LEU A N 1
ATOM 817 C CA . LEU A 1 101 ? -23.865 -26.008 8.650 1.00 96.62 101 LEU A CA 1
ATOM 818 C C . LEU A 1 101 ? -22.881 -26.242 7.509 1.00 96.62 101 LEU A C 1
ATOM 820 O O . LEU A 1 101 ? -21.986 -27.065 7.638 1.00 96.62 101 LEU A O 1
ATOM 824 N N . GLN A 1 102 ? -23.070 -25.530 6.402 1.00 97.44 102 GLN A N 1
ATOM 825 C CA . GLN A 1 102 ? -22.283 -25.648 5.173 1.00 97.44 102 GLN A CA 1
ATOM 826 C C . GLN A 1 102 ? -21.321 -24.476 5.007 1.00 97.44 102 GLN A C 1
ATOM 828 O O . GLN A 1 102 ? -20.178 -24.690 4.605 1.00 97.44 102 GLN A O 1
ATOM 833 N N . GLU A 1 103 ? -21.774 -23.267 5.352 1.00 97.94 103 GLU A N 1
ATOM 834 C CA . GLU A 1 103 ? -21.017 -22.026 5.191 1.00 97.94 103 GLU A CA 1
ATOM 835 C C . GLU A 1 103 ? -20.914 -21.258 6.514 1.00 97.94 103 GLU A C 1
ATOM 837 O O . GLU A 1 103 ? -21.930 -20.927 7.137 1.00 97.94 103 GLU A O 1
ATOM 842 N N . LEU A 1 104 ? -19.688 -20.918 6.911 1.00 98.19 104 LEU A N 1
ATOM 843 C CA . LEU A 1 104 ? -19.414 -19.997 8.014 1.00 98.19 104 LEU A CA 1
ATOM 844 C C . LEU A 1 104 ? -18.597 -18.810 7.503 1.00 98.19 104 LEU A C 1
ATOM 846 O O . LEU A 1 104 ? -17.550 -18.992 6.884 1.00 98.19 104 LEU A O 1
ATOM 850 N N . MET A 1 105 ? -19.061 -17.597 7.801 1.00 97.88 105 MET A N 1
ATOM 851 C CA . MET A 1 105 ? -18.339 -16.361 7.518 1.00 97.88 105 MET A CA 1
ATOM 852 C C . MET A 1 105 ? -18.051 -15.597 8.806 1.00 97.88 105 MET A C 1
ATOM 854 O O . MET A 1 105 ? -18.971 -15.268 9.558 1.00 97.88 105 MET A O 1
ATOM 858 N N . LEU A 1 106 ? -16.780 -15.264 9.011 1.00 97.62 106 LEU A N 1
ATOM 859 C CA . LEU A 1 106 ? -16.306 -14.364 10.056 1.00 97.62 106 LEU A CA 1
ATOM 860 C C . LEU A 1 106 ? -15.731 -13.119 9.385 1.00 97.62 106 LEU A C 1
ATOM 862 O O . LEU A 1 106 ? -14.847 -13.236 8.540 1.00 97.62 106 LEU A O 1
ATOM 866 N N . LYS A 1 107 ? -16.237 -11.932 9.727 1.00 93.88 107 LYS A N 1
ATOM 867 C CA . LYS A 1 107 ? -15.811 -10.681 9.091 1.00 93.88 107 LYS A CA 1
ATOM 868 C C . LYS A 1 107 ? -15.622 -9.566 10.113 1.00 93.88 107 LYS A C 1
ATOM 870 O O . LYS A 1 107 ? -16.571 -9.230 10.811 1.00 93.88 107 LYS A O 1
ATOM 875 N N . GLN A 1 108 ? -14.456 -8.916 10.133 1.00 91.00 108 GLN A N 1
ATOM 876 C CA . GLN A 1 108 ? -14.172 -7.790 11.039 1.00 91.00 108 GLN A CA 1
ATOM 877 C C . GLN A 1 108 ? -14.439 -8.163 12.507 1.00 91.00 108 GLN A C 1
ATOM 879 O O . GLN A 1 108 ? -15.196 -7.496 13.219 1.00 91.00 108 GLN A O 1
ATOM 884 N N . CYS A 1 109 ? -13.863 -9.282 12.934 1.00 92.62 109 CYS A N 1
ATOM 885 C CA . CYS A 1 109 ? -13.980 -9.792 14.297 1.00 92.62 109 CYS A CA 1
ATOM 886 C C . CYS A 1 109 ? -12.616 -9.757 14.985 1.00 92.62 109 CYS A C 1
ATOM 888 O O . CYS A 1 109 ? -11.576 -9.647 14.340 1.00 92.62 109 CYS A O 1
ATOM 890 N N . LYS A 1 110 ? -12.615 -9.916 16.300 1.00 92.56 1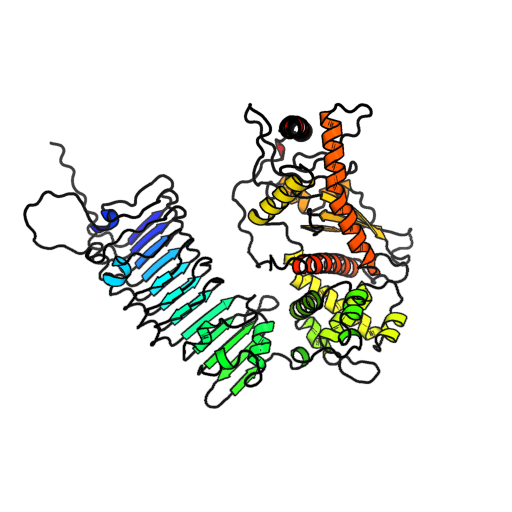10 LYS A N 1
ATOM 891 C CA . LYS A 1 110 ? -11.432 -10.338 17.044 1.00 92.56 110 LYS A CA 1
ATOM 892 C C . LYS A 1 110 ? -11.676 -11.789 17.471 1.00 92.56 110 LYS A C 1
ATOM 894 O O . LYS A 1 110 ? -12.824 -12.173 17.695 1.00 92.56 110 LYS A O 1
ATOM 899 N N . LEU A 1 111 ? -10.651 -12.637 17.440 1.00 94.50 111 LEU A N 1
ATOM 900 C CA . LEU A 1 111 ? -10.741 -14.017 17.922 1.00 94.50 111 LEU A CA 1
ATOM 901 C C . LEU A 1 111 ? -9.346 -14.632 18.051 1.00 94.50 111 LEU A C 1
ATOM 903 O O . LEU A 1 111 ? -8.581 -14.605 17.096 1.00 94.50 111 LEU A O 1
ATOM 907 N N . LYS A 1 112 ? -9.029 -15.245 19.198 1.00 91.62 112 LYS A N 1
ATOM 908 C CA . LYS A 1 112 ? -7.719 -15.895 19.410 1.00 91.62 112 LYS A CA 1
ATOM 909 C C . LYS A 1 112 ? -7.589 -17.223 18.650 1.00 91.62 112 LYS A C 1
ATOM 911 O O . LYS A 1 112 ? -6.539 -17.528 18.089 1.00 91.62 112 LYS A O 1
ATOM 916 N N . CYS A 1 113 ? -8.654 -18.022 18.642 1.00 93.00 113 CYS A N 1
ATOM 917 C CA . CYS A 1 113 ? -8.711 -19.317 17.968 1.00 93.00 113 CYS A CA 1
ATOM 918 C C . CYS A 1 113 ? -10.151 -19.697 17.601 1.00 93.00 113 CYS A C 1
ATOM 920 O O . CYS A 1 113 ? -11.107 -19.292 18.265 1.00 93.00 113 CYS A O 1
ATOM 922 N N . LEU A 1 114 ? -10.301 -20.506 16.550 1.00 94.44 114 LEU A N 1
ATOM 923 C CA . LEU A 1 114 ? -11.561 -21.191 16.260 1.00 94.44 114 LEU A CA 1
ATOM 924 C C . LEU A 1 114 ? -11.752 -22.336 17.263 1.00 94.44 114 LEU A C 1
ATOM 926 O O . LEU A 1 114 ? -10.777 -23.012 17.599 1.00 94.44 114 LEU A O 1
ATOM 930 N N . PRO A 1 115 ? -12.977 -22.586 17.749 1.00 91.88 115 PRO A N 1
ATOM 931 C CA . PRO A 1 115 ? -13.149 -23.567 18.800 1.00 91.88 115 PRO A CA 1
ATOM 932 C C . PRO A 1 115 ? -13.092 -25.016 18.274 1.00 91.88 115 PRO A C 1
ATOM 934 O O . PRO A 1 115 ? -13.622 -25.293 17.194 1.00 91.88 115 PRO A O 1
ATOM 937 N N . PRO A 1 116 ? -12.558 -25.977 19.054 1.00 88.69 116 PRO A N 1
ATOM 938 C CA . PRO A 1 116 ? -12.452 -27.385 18.646 1.00 88.69 116 PRO A CA 1
ATOM 939 C C . PRO A 1 116 ? -13.797 -28.053 18.322 1.00 88.69 116 PRO A C 1
ATOM 941 O O . PRO A 1 116 ? -13.887 -28.919 17.448 1.00 88.69 116 PRO A O 1
ATOM 944 N N . GLY A 1 117 ? -14.873 -27.635 18.993 1.00 89.19 117 GLY A N 1
ATOM 945 C CA . GLY A 1 117 ? -16.225 -28.101 18.698 1.00 89.19 117 GLY A CA 1
ATOM 946 C C . GLY A 1 117 ? -16.676 -27.782 17.272 1.00 89.19 117 GLY A C 1
ATOM 947 O O . GLY A 1 117 ? -17.299 -28.626 16.634 1.00 89.19 117 GLY A O 1
ATOM 948 N N . LEU A 1 118 ? -16.285 -26.629 16.718 1.00 91.56 118 LEU A N 1
ATOM 949 C CA . LEU A 1 118 ? -16.608 -26.264 15.334 1.00 91.56 118 LEU A CA 1
ATOM 950 C C . LEU A 1 118 ? -15.928 -27.210 14.341 1.00 91.56 118 LEU A C 1
ATOM 952 O O . LEU A 1 118 ? -16.569 -27.689 13.410 1.00 91.56 118 LEU A O 1
ATOM 956 N N . ALA A 1 119 ? -14.657 -27.523 14.576 1.00 88.12 119 ALA A N 1
ATOM 957 C CA . ALA A 1 119 ? -13.884 -28.460 13.770 1.00 88.12 119 ALA A CA 1
ATOM 958 C C . ALA A 1 119 ? -14.431 -29.904 13.825 1.00 88.12 119 ALA A C 1
ATOM 960 O O . ALA A 1 119 ? -14.462 -30.600 12.809 1.00 88.12 119 ALA A O 1
ATOM 961 N N . SER A 1 120 ? -14.885 -30.356 15.000 1.00 87.69 120 SER A N 1
ATOM 962 C CA . SER A 1 120 ? -15.294 -31.750 15.239 1.00 87.69 120 SER A CA 1
ATOM 963 C C . SER A 1 120 ? -16.778 -32.039 14.980 1.00 87.69 120 SER A C 1
ATOM 965 O O . SER A 1 120 ? -17.111 -33.126 14.506 1.00 87.69 120 SER A O 1
ATOM 967 N N . GLN A 1 121 ? -17.677 -31.096 15.280 1.00 88.25 121 GLN A N 1
ATOM 968 C CA . GLN A 1 121 ? -19.130 -31.319 15.264 1.00 88.25 121 GLN A CA 1
ATOM 969 C C . GLN A 1 121 ? -19.827 -30.738 14.030 1.00 88.25 121 GLN A C 1
ATOM 971 O O . GLN A 1 121 ? -20.825 -31.307 13.581 1.00 88.25 121 GLN A O 1
ATOM 976 N N . ALA A 1 122 ? -19.298 -29.669 13.421 1.00 88.44 122 ALA A N 1
ATOM 977 C CA . ALA A 1 122 ? -19.847 -29.108 12.183 1.00 88.44 122 ALA A CA 1
ATOM 978 C C . ALA A 1 122 ? -19.401 -29.918 10.949 1.00 88.44 122 ALA A C 1
ATOM 980 O O . ALA A 1 122 ? -18.821 -29.391 10.005 1.00 88.44 122 ALA A O 1
ATOM 981 N N . GLY A 1 123 ? -19.679 -31.226 10.937 1.00 87.31 123 GLY A N 1
ATOM 982 C CA . GLY A 1 123 ? -19.174 -32.164 9.923 1.00 87.31 123 GLY A CA 1
ATOM 983 C C . GLY A 1 123 ? -19.685 -31.942 8.490 1.00 87.31 123 GLY A C 1
ATOM 984 O O . GLY A 1 123 ? -19.212 -32.606 7.566 1.00 87.31 123 GLY A O 1
ATOM 985 N N . ALA A 1 124 ? -20.646 -31.035 8.292 1.00 94.81 124 ALA A N 1
ATOM 986 C CA . ALA A 1 124 ? -21.133 -30.605 6.980 1.00 94.81 124 ALA A CA 1
ATOM 987 C C . ALA A 1 124 ? -20.440 -29.329 6.456 1.00 94.81 124 ALA A C 1
ATOM 989 O O . ALA A 1 124 ? -20.682 -28.952 5.304 1.00 94.81 124 ALA A O 1
ATOM 990 N N . LEU A 1 125 ? -19.588 -28.685 7.270 1.00 97.12 125 LEU A N 1
ATOM 991 C CA . LEU A 1 125 ? -18.969 -27.400 6.951 1.00 97.12 125 LEU A CA 1
ATOM 992 C C . LEU A 1 125 ? -18.002 -27.587 5.789 1.00 97.12 125 LEU A C 1
ATOM 994 O O . LEU A 1 125 ? -16.985 -28.269 5.928 1.00 97.12 125 LEU A O 1
ATOM 998 N N . ASN A 1 126 ? -18.338 -26.995 4.646 1.00 97.31 126 ASN A N 1
ATOM 999 C CA . ASN A 1 126 ? -17.586 -27.145 3.406 1.00 97.31 126 ASN A CA 1
ATOM 1000 C C . ASN A 1 126 ? -16.916 -25.840 2.962 1.00 97.31 126 ASN A C 1
ATOM 1002 O O . ASN A 1 126 ? -15.887 -25.919 2.292 1.00 97.31 126 ASN A O 1
ATOM 1006 N N . LYS A 1 127 ? -17.427 -24.676 3.385 1.00 98.19 127 LYS A N 1
ATOM 1007 C CA . LYS A 1 127 ? -16.847 -23.368 3.087 1.00 98.19 127 LYS A CA 1
ATOM 1008 C C . LYS A 1 127 ? -16.678 -22.532 4.352 1.00 98.19 127 LYS A C 1
ATOM 1010 O O . LYS A 1 127 ? -17.619 -22.349 5.127 1.00 98.19 127 LYS A O 1
ATOM 1015 N N . LEU A 1 128 ? -15.474 -21.999 4.525 1.00 98.44 128 LEU A N 1
ATOM 1016 C CA . LEU A 1 128 ? -15.110 -21.092 5.606 1.00 98.44 128 LEU A CA 1
ATOM 1017 C C . LEU A 1 128 ? -14.499 -19.829 4.999 1.00 98.44 128 LEU A C 1
ATOM 1019 O O . LEU A 1 128 ? -13.504 -19.905 4.281 1.00 98.44 128 LEU A O 1
ATOM 1023 N N . THR A 1 129 ? -15.098 -18.680 5.294 1.00 98.31 129 THR A N 1
ATOM 1024 C CA . THR A 1 129 ? -14.595 -17.368 4.872 1.00 98.31 129 THR A CA 1
ATOM 1025 C C . THR A 1 129 ? -14.211 -16.568 6.112 1.00 98.31 129 THR A C 1
ATOM 1027 O O . THR A 1 129 ? -15.042 -16.355 6.997 1.00 98.31 129 THR A O 1
ATOM 1030 N N . ILE A 1 130 ? -12.961 -16.117 6.185 1.00 98.12 130 ILE A N 1
ATOM 1031 C CA . ILE A 1 130 ? -12.424 -15.339 7.303 1.00 98.12 130 ILE A CA 1
ATOM 1032 C C . ILE A 1 130 ? -11.832 -14.050 6.737 1.00 98.12 130 ILE A C 1
ATOM 1034 O O . ILE A 1 130 ? -10.826 -14.080 6.032 1.00 98.12 130 ILE A O 1
ATOM 1038 N N . TYR A 1 131 ? -12.461 -12.921 7.046 1.00 95.69 131 TYR A N 1
ATOM 1039 C CA . TYR A 1 131 ? -12.048 -11.597 6.590 1.00 95.69 131 TYR A CA 1
ATOM 1040 C C . TYR A 1 131 ? -11.700 -10.714 7.787 1.00 95.69 131 TYR A C 1
ATOM 1042 O O . TYR A 1 131 ? -12.573 -10.454 8.622 1.00 95.69 131 TYR A O 1
ATOM 1050 N N . ASN A 1 132 ? -10.470 -10.201 7.844 1.00 92.12 132 ASN A N 1
ATOM 1051 C CA . ASN A 1 132 ? -10.021 -9.238 8.851 1.00 92.12 132 ASN A CA 1
ATOM 1052 C C . ASN A 1 132 ? -10.376 -9.690 10.282 1.00 92.12 132 ASN A C 1
ATOM 1054 O O . ASN A 1 132 ? -11.107 -9.011 11.012 1.00 92.12 132 ASN A O 1
ATOM 1058 N N . VAL A 1 133 ? -9.941 -10.902 10.650 1.00 94.75 133 VAL A N 1
ATOM 1059 C CA . VAL A 1 133 ? -10.083 -11.425 12.013 1.00 94.75 133 VAL A CA 1
ATOM 1060 C C . VAL A 1 133 ? -8.780 -11.223 12.779 1.00 94.75 133 VAL A C 1
ATOM 1062 O O . VAL A 1 133 ? -7.751 -11.820 12.472 1.00 94.75 133 VAL A O 1
ATOM 1065 N N . GLN A 1 134 ? -8.831 -10.367 13.796 1.00 91.00 134 GLN A N 1
ATOM 1066 C CA . GLN A 1 134 ? -7.665 -9.974 14.586 1.00 91.00 134 GLN A CA 1
ATOM 1067 C C . GLN A 1 134 ? -7.333 -11.015 15.657 1.00 91.00 134 GLN A C 1
ATOM 1069 O O . GLN A 1 134 ? -8.223 -11.484 16.370 1.00 91.00 134 GLN A O 1
ATOM 1074 N N . GLY A 1 135 ? -6.045 -11.329 15.818 1.00 91.81 135 GLY A N 1
ATOM 1075 C CA . GLY A 1 135 ? -5.551 -12.270 16.825 1.00 91.81 135 GLY A CA 1
ATOM 1076 C C . GLY A 1 135 ? -5.673 -13.757 16.474 1.00 91.81 135 GLY A C 1
ATOM 1077 O O . GLY A 1 135 ? -5.240 -14.580 17.280 1.00 91.81 135 GLY A O 1
ATOM 1078 N N . LEU A 1 136 ? -6.218 -14.114 15.304 1.00 95.81 136 LEU A N 1
ATOM 1079 C CA . LEU A 1 136 ? -6.343 -15.510 14.880 1.00 95.81 136 LEU A CA 1
ATOM 1080 C C . LEU A 1 136 ? -4.995 -16.019 14.359 1.00 95.81 136 LEU A C 1
ATOM 1082 O O . LEU A 1 136 ? -4.555 -15.616 13.289 1.00 95.81 136 LEU A O 1
ATOM 1086 N N . ILE A 1 137 ? -4.359 -16.924 15.106 1.00 95.38 137 ILE A N 1
ATOM 1087 C CA . ILE A 1 137 ? -2.998 -17.411 14.803 1.00 95.38 137 ILE A CA 1
ATOM 1088 C C . ILE A 1 137 ? -3.009 -18.608 13.840 1.00 95.38 137 ILE A C 1
ATOM 1090 O O . ILE A 1 137 ? -2.095 -18.760 13.025 1.00 95.38 137 ILE A O 1
ATOM 1094 N N . SER A 1 138 ? -4.019 -19.479 13.931 1.00 96.12 138 SER A N 1
ATOM 1095 C CA . SER A 1 138 ? -4.094 -20.717 13.149 1.00 96.12 138 SER A CA 1
ATOM 1096 C C . SER A 1 138 ? -5.510 -21.079 12.705 1.00 96.12 138 SER A C 1
ATOM 1098 O O . SER A 1 138 ? -6.489 -20.802 13.399 1.00 96.12 138 SER A O 1
ATOM 1100 N N . VAL A 1 139 ? -5.605 -21.746 11.550 1.00 96.56 139 VAL A N 1
ATOM 1101 C CA . VAL A 1 139 ? -6.804 -22.475 11.104 1.00 96.56 139 VAL A CA 1
ATOM 1102 C C . VAL A 1 139 ? -6.429 -23.946 10.974 1.00 96.56 139 VAL A C 1
ATOM 1104 O O . VAL A 1 139 ? -5.615 -24.310 10.124 1.00 96.56 139 VAL A O 1
ATOM 1107 N N . GLU A 1 140 ? -6.997 -24.787 11.836 1.00 94.62 140 GLU A N 1
ATOM 1108 C CA . GLU A 1 140 ? -6.576 -26.181 11.967 1.00 94.62 140 GLU A CA 1
ATOM 1109 C C . GLU A 1 140 ? -7.732 -27.152 12.215 1.00 94.62 140 GLU A C 1
ATOM 1111 O O . GLU A 1 140 ? -8.748 -26.791 12.808 1.00 94.62 140 GLU A O 1
ATOM 1116 N N . ASN A 1 141 ? -7.538 -28.405 11.792 1.00 94.00 141 ASN A N 1
ATOM 1117 C CA . ASN A 1 141 ? -8.378 -29.561 12.128 1.00 94.00 141 ASN A CA 1
ATOM 1118 C C . ASN A 1 141 ? -9.796 -29.575 11.524 1.00 94.00 141 ASN A C 1
ATOM 1120 O O . ASN A 1 141 ? -10.709 -30.107 12.146 1.00 94.00 141 ASN A O 1
ATOM 1124 N N . PHE A 1 142 ? -10.006 -29.073 10.303 1.00 95.31 142 PHE A N 1
ATOM 1125 C CA . PHE A 1 142 ? -11.319 -29.145 9.637 1.00 95.31 142 PHE A CA 1
ATOM 1126 C C . PHE A 1 142 ? -11.379 -30.262 8.576 1.00 95.31 142 PHE A C 1
ATOM 1128 O O . PHE A 1 142 ? -11.013 -30.041 7.417 1.00 95.31 142 PHE A O 1
ATOM 1135 N N . PRO A 1 143 ? -11.890 -31.465 8.910 1.00 93.50 143 PRO A N 1
ATOM 1136 C CA . PRO A 1 143 ? -11.866 -32.617 8.006 1.00 93.50 143 PRO A CA 1
ATOM 1137 C C . PRO A 1 143 ? -12.881 -32.537 6.858 1.00 93.50 143 PRO A C 1
ATOM 1139 O O . PRO A 1 143 ? -12.727 -33.245 5.861 1.00 93.50 143 PRO A O 1
ATOM 1142 N N . SER A 1 144 ? -13.936 -31.728 6.990 1.00 95.56 144 SER A N 1
ATOM 1143 C CA . SER A 1 144 ? -14.997 -31.569 5.985 1.00 95.56 144 SER A CA 1
ATOM 1144 C C . SER A 1 144 ? -14.786 -30.385 5.040 1.00 95.56 144 SER A C 1
ATOM 1146 O O . SER A 1 144 ? -15.474 -30.317 4.021 1.00 95.56 144 SER A O 1
ATOM 1148 N N . LEU A 1 145 ? -13.852 -29.482 5.357 1.00 97.88 145 LEU A N 1
ATOM 1149 C CA . LEU A 1 145 ? -13.674 -28.214 4.654 1.00 97.88 145 LEU A CA 1
ATOM 1150 C C . LEU A 1 145 ? -13.140 -28.436 3.234 1.00 97.88 145 LEU A C 1
ATOM 1152 O O . LEU A 1 145 ? -12.150 -29.137 3.039 1.00 97.88 145 LEU A O 1
ATOM 1156 N N . VAL A 1 146 ? -13.804 -27.831 2.250 1.00 98.19 146 VAL A N 1
ATOM 1157 C CA . VAL A 1 146 ? -13.490 -27.938 0.815 1.00 98.19 146 VAL A CA 1
ATOM 1158 C C . VAL A 1 146 ? -12.950 -26.616 0.273 1.00 98.19 146 VAL A C 1
ATOM 1160 O O . VAL A 1 146 ? -12.052 -26.623 -0.572 1.00 98.19 146 VAL A O 1
ATOM 1163 N N . GLU A 1 147 ? -13.462 -25.491 0.770 1.00 98.50 147 GLU A N 1
ATOM 1164 C CA . GLU A 1 147 ? -13.085 -24.145 0.351 1.00 98.50 147 GLU A CA 1
ATOM 1165 C C . GLU A 1 147 ? -12.759 -23.263 1.561 1.00 98.50 147 GLU A C 1
ATOM 1167 O O . GLU A 1 147 ? -13.562 -23.134 2.486 1.00 98.50 147 GLU A O 1
ATOM 1172 N N . LEU A 1 148 ? -11.578 -22.647 1.535 1.00 98.62 148 LEU A N 1
ATOM 1173 C CA . LEU A 1 148 ? -11.124 -21.690 2.538 1.00 98.62 148 LEU A CA 1
ATOM 1174 C C . LEU A 1 148 ? -10.763 -20.373 1.849 1.00 98.62 148 LEU A C 1
ATOM 1176 O O . LEU A 1 148 ? -9.928 -20.349 0.943 1.00 98.62 148 LEU A O 1
ATOM 1180 N N . GLU A 1 149 ? -11.396 -19.291 2.287 1.00 98.44 149 GLU A N 1
ATOM 1181 C CA . GLU A 1 149 ? -11.121 -17.927 1.836 1.00 98.44 149 GLU A CA 1
ATOM 1182 C C . GLU A 1 149 ? -10.608 -17.106 3.020 1.00 98.44 149 GLU A C 1
ATOM 1184 O O . GLU A 1 149 ? -11.285 -16.986 4.044 1.00 98.44 149 GLU A O 1
ATOM 1189 N N . LEU A 1 150 ? -9.404 -16.562 2.875 1.00 97.88 150 LEU A N 1
ATOM 1190 C CA . LEU A 1 150 ? -8.708 -15.758 3.870 1.00 97.88 150 LEU A CA 1
ATOM 1191 C C . LEU A 1 150 ? -8.365 -14.413 3.250 1.00 97.88 150 LEU A C 1
ATOM 1193 O O . LEU A 1 150 ? -7.736 -14.368 2.197 1.00 97.88 150 LEU A O 1
ATOM 1197 N N . ASP A 1 151 ? -8.761 -13.340 3.916 1.00 95.00 151 ASP A N 1
ATOM 1198 C CA . ASP A 1 151 ? -8.542 -11.981 3.435 1.00 95.00 151 ASP A CA 1
ATOM 1199 C C . ASP A 1 151 ? -8.246 -11.049 4.622 1.00 95.00 151 ASP A C 1
ATOM 1201 O O . ASP A 1 151 ? -8.933 -11.107 5.645 1.00 95.00 151 ASP A O 1
ATOM 1205 N N . GLU A 1 152 ? -7.185 -10.248 4.528 1.00 89.62 152 GLU A N 1
ATOM 1206 C CA . GLU A 1 152 ? -6.725 -9.304 5.561 1.00 89.62 152 GLU A CA 1
ATOM 1207 C C . GLU A 1 152 ? -6.491 -9.918 6.968 1.00 89.62 152 GLU A C 1
ATOM 1209 O O . GLU A 1 152 ? -6.655 -9.248 7.993 1.00 89.62 152 GLU A O 1
ATOM 1214 N N . ASN A 1 153 ? -6.101 -11.194 7.079 1.00 92.31 153 ASN A N 1
ATOM 1215 C CA . ASN A 1 153 ? -5.826 -11.829 8.381 1.00 92.31 153 ASN A CA 1
ATOM 1216 C C . ASN A 1 153 ? -4.354 -11.657 8.789 1.00 92.31 153 ASN A C 1
ATOM 1218 O O . ASN A 1 153 ? -3.528 -12.558 8.643 1.00 92.31 153 ASN A O 1
ATOM 1222 N N . LEU A 1 154 ? -4.032 -10.478 9.326 1.00 89.25 154 LEU A N 1
ATOM 1223 C CA . LEU A 1 154 ? -2.655 -10.022 9.571 1.00 89.25 154 LEU A CA 1
ATOM 1224 C C . LEU A 1 154 ? -1.872 -10.814 10.634 1.00 89.25 154 LEU A C 1
ATOM 1226 O O . LEU A 1 154 ? -0.644 -10.723 10.676 1.00 89.25 154 LEU A O 1
ATOM 1230 N N . ASP A 1 155 ? -2.562 -11.557 11.501 1.00 93.00 155 ASP A N 1
ATOM 1231 C CA . ASP A 1 155 ? -1.957 -12.355 12.577 1.00 93.00 155 ASP A CA 1
ATOM 1232 C C . ASP A 1 155 ? -1.869 -13.852 12.263 1.00 93.00 155 ASP A C 1
ATOM 1234 O O . ASP A 1 155 ? -1.258 -14.592 13.031 1.00 93.00 155 ASP A O 1
ATOM 1238 N N . LEU A 1 156 ? -2.448 -14.296 11.143 1.00 96.50 156 LEU A N 1
ATOM 1239 C CA . LEU A 1 156 ? -2.502 -15.709 10.793 1.00 96.50 156 LEU A CA 1
ATOM 1240 C C . LEU A 1 156 ? -1.114 -16.211 10.389 1.00 96.50 156 LEU A C 1
ATOM 1242 O O . LEU A 1 156 ? -0.521 -15.721 9.432 1.00 96.50 156 LEU A O 1
ATOM 1246 N N . GLU A 1 157 ? -0.610 -17.218 11.100 1.00 96.19 157 GLU A N 1
ATOM 1247 C CA . GLU A 1 157 ? 0.736 -17.763 10.895 1.00 96.19 157 GLU A CA 1
ATOM 1248 C C . GLU A 1 157 ? 0.734 -19.146 10.240 1.00 96.19 157 GLU A C 1
ATOM 1250 O O . GLU A 1 157 ? 1.683 -19.485 9.523 1.00 96.19 157 GLU A O 1
ATOM 1255 N N . ARG A 1 158 ? -0.308 -19.956 10.479 1.00 96.56 158 ARG A N 1
ATOM 1256 C CA . ARG A 1 158 ? -0.356 -21.351 10.015 1.00 96.56 158 ARG A CA 1
ATOM 1257 C C . ARG A 1 158 ? -1.744 -21.822 9.586 1.00 96.56 158 ARG A C 1
ATOM 1259 O O . ARG A 1 158 ? -2.756 -21.478 10.197 1.00 96.56 158 ARG A O 1
ATOM 1266 N N . ILE A 1 159 ? -1.758 -22.703 8.593 1.00 97.12 159 ILE A N 1
ATOM 1267 C CA . ILE A 1 159 ? -2.917 -23.489 8.167 1.00 97.12 159 ILE A CA 1
ATOM 1268 C C . ILE A 1 159 ? -2.484 -24.954 8.149 1.00 97.12 159 ILE A C 1
ATOM 1270 O O . ILE A 1 159 ? -1.488 -25.288 7.507 1.00 97.12 159 ILE A O 1
ATOM 1274 N N . THR A 1 160 ? -3.197 -25.826 8.860 1.00 95.88 160 THR A N 1
ATOM 1275 C CA . THR A 1 160 ? -2.814 -27.243 8.940 1.00 95.88 160 THR A CA 1
ATOM 1276 C C . THR A 1 160 ? -4.005 -28.187 9.083 1.00 95.88 160 THR A C 1
ATOM 1278 O O . THR A 1 160 ? -5.080 -27.799 9.539 1.00 95.88 160 THR A O 1
ATOM 1281 N N . ASN A 1 161 ? -3.815 -29.446 8.698 1.00 95.56 161 ASN A N 1
ATOM 1282 C CA . ASN A 1 161 ? -4.775 -30.536 8.852 1.00 95.56 161 ASN A CA 1
ATOM 1283 C C . ASN A 1 161 ? -6.151 -30.240 8.222 1.00 95.56 161 ASN A C 1
ATOM 1285 O O . ASN A 1 161 ? -7.189 -30.258 8.893 1.00 95.56 161 ASN A O 1
ATOM 1289 N N . LEU A 1 162 ? -6.155 -29.971 6.910 1.00 96.94 162 LEU A N 1
ATOM 1290 C CA . LEU A 1 162 ? -7.363 -29.758 6.100 1.00 96.94 162 LEU A CA 1
ATOM 1291 C C . LEU A 1 162 ? -7.418 -30.794 4.957 1.00 96.94 162 LEU A C 1
ATOM 1293 O O . LEU A 1 162 ? -7.213 -30.464 3.785 1.00 96.94 162 LEU A O 1
ATOM 1297 N N . PRO A 1 163 ? -7.700 -32.076 5.263 1.00 96.31 163 PRO A N 1
ATOM 1298 C CA . PRO A 1 163 ? -7.498 -33.195 4.338 1.00 96.31 163 PRO A CA 1
ATOM 1299 C C . PRO A 1 163 ? -8.400 -33.186 3.097 1.00 96.31 163 PRO A C 1
ATOM 1301 O O . PRO A 1 163 ? -8.105 -33.887 2.131 1.00 96.31 163 PRO A O 1
ATOM 1304 N N . ARG A 1 164 ? -9.507 -32.433 3.113 1.00 97.25 164 ARG A N 1
ATOM 1305 C CA . ARG A 1 164 ? -10.458 -32.316 1.993 1.00 97.25 164 ARG A CA 1
ATOM 1306 C C . ARG A 1 164 ? -10.416 -30.968 1.281 1.00 97.25 164 ARG A C 1
ATOM 1308 O O . ARG A 1 164 ? -11.194 -30.782 0.344 1.00 97.25 164 ARG A O 1
ATOM 1315 N N . LEU A 1 165 ? -9.527 -30.062 1.689 1.00 98.31 165 LEU A N 1
ATOM 1316 C CA . LEU A 1 165 ? -9.452 -28.726 1.114 1.00 98.31 165 LEU A CA 1
ATOM 1317 C C . LEU A 1 165 ? -9.059 -28.824 -0.360 1.00 98.31 165 LEU A C 1
ATOM 1319 O O . LEU A 1 165 ? -8.001 -29.351 -0.677 1.00 98.31 165 LEU A O 1
ATOM 1323 N N . GLN A 1 166 ? -9.908 -28.321 -1.254 1.00 98.19 166 GLN A N 1
ATOM 1324 C CA . GLN A 1 166 ? -9.682 -28.331 -2.703 1.00 98.19 166 GLN A CA 1
ATOM 1325 C C . GLN A 1 166 ? -9.333 -26.945 -3.237 1.00 98.19 166 GLN A C 1
ATOM 1327 O O . GLN A 1 166 ? -8.544 -26.843 -4.180 1.00 98.19 166 GLN A O 1
ATOM 1332 N N . LYS A 1 167 ? -9.911 -25.892 -2.646 1.00 98.50 167 LYS A N 1
ATOM 1333 C CA . LYS A 1 167 ? -9.700 -24.500 -3.043 1.00 98.50 167 LYS A CA 1
ATOM 1334 C C . LYS A 1 167 ? -9.264 -23.666 -1.842 1.00 98.50 167 LYS A C 1
ATOM 1336 O O . LYS A 1 167 ? -9.972 -23.604 -0.841 1.00 98.50 167 LYS A O 1
ATOM 1341 N N . LEU A 1 168 ? -8.132 -22.989 -1.986 1.00 98.50 168 LEU A N 1
ATOM 1342 C CA . LEU A 1 168 ? -7.616 -22.025 -1.021 1.00 98.50 168 LEU A CA 1
ATOM 1343 C C . LEU A 1 168 ? -7.468 -20.665 -1.701 1.00 98.50 168 LEU A C 1
ATOM 1345 O O . LEU A 1 168 ? -6.912 -20.571 -2.792 1.00 98.50 168 LEU A O 1
ATOM 1349 N N . THR A 1 169 ? -7.999 -19.614 -1.092 1.00 98.31 169 THR A N 1
ATOM 1350 C CA . THR A 1 169 ? -7.809 -18.227 -1.533 1.00 98.31 169 THR A CA 1
ATOM 1351 C C . THR A 1 169 ? -7.219 -17.441 -0.378 1.00 98.31 169 THR A C 1
ATOM 1353 O O . THR A 1 169 ? -7.788 -17.454 0.711 1.00 98.31 169 THR A O 1
ATOM 1356 N N . ILE A 1 170 ? -6.069 -16.815 -0.611 1.00 97.56 170 ILE A N 1
ATOM 1357 C CA . ILE A 1 170 ? -5.346 -16.016 0.374 1.00 97.56 170 ILE A CA 1
ATOM 1358 C C . ILE A 1 170 ? -5.119 -14.635 -0.225 1.00 97.56 170 ILE A C 1
ATOM 1360 O O . ILE A 1 170 ? -4.497 -14.507 -1.281 1.00 97.56 170 ILE A O 1
ATOM 1364 N N . GLN A 1 171 ? -5.602 -13.624 0.479 1.00 94.06 171 GLN A N 1
ATOM 1365 C CA . GLN A 1 171 ? -5.381 -12.223 0.178 1.00 94.06 171 GLN A CA 1
ATOM 1366 C C . GLN A 1 171 ? -4.839 -11.521 1.429 1.00 94.06 171 GLN A C 1
ATOM 1368 O O . GLN A 1 171 ? -5.339 -11.747 2.531 1.00 94.06 171 GLN A O 1
ATOM 1373 N N . ASP A 1 172 ? -3.776 -10.730 1.276 1.00 85.00 172 ASP A N 1
ATOM 1374 C CA . ASP A 1 172 ? -3.227 -9.853 2.325 1.00 85.00 172 ASP A CA 1
ATOM 1375 C C . ASP A 1 172 ? -2.998 -10.528 3.702 1.00 85.00 172 ASP A C 1
ATOM 1377 O O . ASP A 1 172 ? -3.412 -10.033 4.754 1.00 85.00 172 ASP A O 1
ATOM 1381 N N . CYS A 1 173 ? -2.321 -11.684 3.717 1.00 90.38 173 CYS A N 1
ATOM 1382 C CA . CYS A 1 173 ? -1.997 -12.452 4.933 1.00 90.38 173 CYS A CA 1
ATOM 1383 C C . CYS A 1 173 ? -0.466 -12.564 5.150 1.00 90.38 173 CYS A C 1
ATOM 1385 O O . CYS A 1 173 ? 0.107 -13.646 4.996 1.00 90.38 173 CYS A O 1
ATOM 1387 N N . PRO A 1 174 ? 0.228 -11.468 5.521 1.00 86.31 174 PRO A N 1
ATOM 1388 C CA . PRO A 1 174 ? 1.693 -11.350 5.452 1.00 86.31 174 PRO A CA 1
ATOM 1389 C C . PRO A 1 174 ? 2.470 -12.216 6.458 1.00 86.31 174 PRO A C 1
ATOM 1391 O O . PRO A 1 174 ? 3.664 -12.455 6.279 1.00 86.31 174 PRO A O 1
ATOM 1394 N N . LYS A 1 175 ? 1.832 -12.674 7.544 1.00 91.62 175 LYS A N 1
ATOM 1395 C CA . LYS A 1 175 ? 2.477 -13.528 8.558 1.00 91.62 175 LYS A CA 1
ATOM 1396 C C . LYS A 1 175 ? 2.337 -15.025 8.282 1.00 91.62 175 LYS A C 1
ATOM 1398 O O . LYS A 1 175 ? 2.969 -15.808 8.995 1.00 91.62 175 LYS A O 1
ATOM 1403 N N . LEU A 1 176 ? 1.563 -15.426 7.270 1.00 94.69 176 LEU A N 1
ATOM 1404 C CA . LEU A 1 176 ? 1.318 -16.832 6.970 1.00 94.69 176 LEU A CA 1
ATOM 1405 C C . LEU A 1 176 ? 2.607 -17.483 6.458 1.00 94.69 176 LEU A C 1
ATOM 1407 O O . LEU A 1 176 ? 3.110 -17.139 5.390 1.00 94.69 176 LEU A O 1
ATOM 1411 N N . LYS A 1 177 ? 3.140 -18.434 7.227 1.00 92.00 177 LYS A N 1
ATOM 1412 C CA . LYS A 1 177 ? 4.424 -19.097 6.941 1.00 92.00 177 LYS A CA 1
ATOM 1413 C C . LYS A 1 177 ? 4.294 -20.595 6.712 1.00 92.00 177 LYS A C 1
ATOM 1415 O O . LYS A 1 177 ? 5.153 -21.165 6.048 1.00 92.00 177 LYS A O 1
ATOM 1420 N N . ALA A 1 178 ? 3.248 -21.221 7.245 1.00 94.06 178 ALA A N 1
ATOM 1421 C CA . ALA A 1 178 ? 3.064 -22.665 7.184 1.00 94.06 178 ALA A CA 1
ATOM 1422 C C . ALA A 1 178 ? 1.718 -23.035 6.550 1.00 94.06 178 ALA A C 1
ATOM 1424 O O . ALA A 1 178 ? 0.665 -22.559 6.981 1.00 94.06 178 ALA A O 1
ATOM 1425 N N . LEU A 1 179 ? 1.776 -23.919 5.555 1.00 96.31 179 LEU A N 1
ATOM 1426 C CA . LEU A 1 179 ? 0.628 -24.577 4.942 1.00 96.31 179 LEU A CA 1
ATOM 1427 C C . LEU A 1 179 ? 0.943 -26.073 4.848 1.00 96.31 179 LEU A C 1
ATOM 1429 O O . LEU A 1 179 ? 1.700 -26.501 3.980 1.00 96.31 179 LEU A O 1
ATOM 1433 N N . GLU A 1 180 ? 0.398 -26.847 5.780 1.00 94.81 180 GLU A N 1
ATOM 1434 C CA . GLU A 1 180 ? 0.763 -28.250 6.010 1.00 94.81 180 GLU A CA 1
ATOM 1435 C C . GLU A 1 180 ? -0.480 -29.152 5.973 1.00 94.81 180 GLU A C 1
ATOM 1437 O O . GLU A 1 180 ? -1.600 -28.700 6.198 1.00 94.81 180 GLU A O 1
ATOM 1442 N N . ASP A 1 181 ? -0.304 -30.441 5.673 1.00 94.12 181 ASP A N 1
ATOM 1443 C CA . ASP A 1 181 ? -1.380 -31.445 5.707 1.00 94.12 181 ASP A CA 1
ATOM 1444 C C . ASP A 1 181 ? -2.650 -31.066 4.904 1.00 94.12 181 ASP A C 1
ATOM 1446 O O . ASP A 1 181 ? -3.789 -31.235 5.354 1.00 94.12 181 ASP A O 1
ATOM 1450 N N . VAL A 1 182 ? -2.448 -30.594 3.665 1.00 96.88 182 VAL A N 1
ATOM 1451 C CA . VAL A 1 182 ? -3.503 -30.264 2.680 1.00 96.88 182 VAL A CA 1
ATOM 1452 C C . VAL A 1 182 ? -3.448 -31.144 1.411 1.00 96.88 182 VAL A C 1
ATOM 1454 O O . VAL A 1 182 ? -3.361 -30.638 0.291 1.00 96.88 182 VAL A O 1
ATOM 1457 N N . PRO A 1 183 ? -3.508 -32.486 1.531 1.00 95.88 183 PRO A N 1
ATOM 1458 C CA . PRO A 1 183 ? -3.241 -33.422 0.430 1.00 95.88 183 PRO A CA 1
ATOM 1459 C C . PRO A 1 183 ? -4.227 -33.349 -0.748 1.00 95.88 183 PRO A C 1
ATOM 1461 O O . PRO A 1 183 ? -3.917 -33.840 -1.831 1.00 95.88 183 PRO A O 1
ATOM 1464 N N . ALA A 1 184 ? -5.421 -32.783 -0.550 1.00 97.00 184 ALA A N 1
ATOM 1465 C CA . ALA A 1 184 ? -6.451 -32.677 -1.583 1.00 97.00 184 ALA A CA 1
ATOM 1466 C C . ALA A 1 184 ? -6.442 -31.335 -2.338 1.00 97.00 184 ALA A C 1
ATOM 1468 O O . ALA A 1 184 ? -7.312 -31.132 -3.191 1.00 97.00 184 ALA A O 1
ATOM 1469 N N . LEU A 1 185 ? -5.497 -30.432 -2.043 1.00 97.62 185 LEU A N 1
ATOM 1470 C CA . LEU A 1 185 ? -5.485 -29.075 -2.589 1.00 97.62 185 LEU A CA 1
ATOM 1471 C C . LEU A 1 185 ? -5.299 -29.096 -4.110 1.00 97.62 185 LEU A C 1
ATOM 1473 O O . LEU A 1 185 ? -4.286 -29.561 -4.623 1.00 97.62 185 LEU A O 1
ATOM 1477 N N . GLN A 1 186 ? -6.283 -28.575 -4.846 1.00 97.25 186 GLN A N 1
ATOM 1478 C CA . GLN A 1 186 ? -6.262 -28.541 -6.313 1.00 97.25 186 GLN A CA 1
ATOM 1479 C C . GLN A 1 186 ? -6.010 -27.145 -6.861 1.00 97.25 186 GLN A C 1
ATOM 1481 O O . GLN A 1 186 ? -5.374 -27.014 -7.908 1.00 97.25 186 GLN A O 1
ATOM 1486 N N . ARG A 1 187 ? -6.538 -26.116 -6.195 1.00 98.38 187 ARG A N 1
ATOM 1487 C CA . ARG A 1 187 ? -6.445 -24.728 -6.635 1.00 98.38 187 ARG A CA 1
ATOM 1488 C C . ARG A 1 187 ? -6.057 -23.828 -5.478 1.00 98.38 187 ARG A C 1
ATOM 1490 O O . ARG A 1 187 ? -6.736 -23.815 -4.453 1.00 98.38 187 ARG A O 1
ATOM 1497 N N . ILE A 1 188 ? -5.020 -23.036 -5.692 1.00 98.12 188 ILE A N 1
ATOM 1498 C CA . ILE A 1 188 ? -4.623 -21.958 -4.796 1.00 98.12 188 ILE A CA 1
ATOM 1499 C C . ILE A 1 188 ? -4.690 -20.630 -5.552 1.00 98.12 188 ILE A C 1
ATOM 1501 O O . ILE A 1 188 ? -4.315 -20.552 -6.724 1.00 98.12 188 ILE A O 1
ATOM 1505 N N . ILE A 1 189 ? -5.241 -19.614 -4.898 1.00 98.19 189 ILE A N 1
ATOM 1506 C CA . ILE A 1 189 ? -5.302 -18.241 -5.394 1.00 98.19 189 ILE A CA 1
ATOM 1507 C C . ILE A 1 189 ? -4.578 -17.372 -4.373 1.00 98.19 189 ILE A C 1
ATOM 1509 O O . ILE A 1 189 ? -4.965 -17.371 -3.204 1.00 98.19 189 ILE A O 1
ATOM 1513 N N . LEU A 1 190 ? -3.535 -16.679 -4.814 1.00 96.81 190 LEU A N 1
ATOM 1514 C CA . LEU A 1 190 ? -2.757 -15.747 -4.006 1.00 96.81 190 LEU A CA 1
ATOM 1515 C C . LEU A 1 190 ? -2.924 -14.341 -4.586 1.00 96.81 190 LEU A C 1
ATOM 1517 O O . LEU A 1 190 ? -2.668 -14.134 -5.773 1.00 96.81 190 LEU A O 1
ATOM 1521 N N . THR A 1 191 ? -3.346 -13.395 -3.756 1.00 93.56 191 THR A N 1
ATOM 1522 C CA . THR A 1 191 ? -3.563 -12.002 -4.158 1.00 93.56 191 THR A CA 1
ATOM 1523 C C . THR A 1 191 ? -2.834 -11.079 -3.194 1.00 93.56 191 THR A C 1
ATOM 1525 O O . THR A 1 191 ? -3.192 -11.012 -2.022 1.00 93.56 191 THR A O 1
ATOM 1528 N N . ASP A 1 192 ? -1.814 -10.391 -3.691 1.00 86.25 192 ASP A N 1
ATOM 1529 C CA . ASP A 1 192 ? -1.088 -9.325 -2.998 1.00 86.25 192 ASP A CA 1
ATOM 1530 C C . ASP A 1 192 ? -0.294 -8.558 -4.066 1.00 86.25 192 ASP A C 1
ATOM 1532 O O . ASP A 1 192 ? 0.706 -9.053 -4.586 1.00 86.25 192 ASP A O 1
ATOM 1536 N N . GLU A 1 193 ? -0.770 -7.366 -4.432 1.00 77.94 193 GLU A N 1
ATOM 1537 C CA . GLU A 1 193 ? -0.191 -6.533 -5.502 1.00 77.94 193 GLU A CA 1
ATOM 1538 C C . GLU A 1 193 ? 1.257 -6.098 -5.204 1.00 77.94 193 GLU A C 1
ATOM 1540 O O . GLU A 1 193 ? 2.004 -5.770 -6.126 1.00 77.94 193 GLU A O 1
ATOM 1545 N N . ASP A 1 194 ? 1.679 -6.160 -3.940 1.00 76.62 194 ASP A N 1
ATOM 1546 C CA . ASP A 1 194 ? 3.022 -5.804 -3.490 1.00 76.62 194 ASP A CA 1
ATOM 1547 C C . ASP A 1 194 ? 3.920 -7.050 -3.304 1.00 76.62 194 ASP A C 1
ATOM 1549 O O . ASP A 1 194 ? 5.097 -6.926 -2.962 1.00 76.62 194 ASP A O 1
ATOM 1553 N N . MET A 1 195 ? 3.417 -8.265 -3.566 1.00 83.12 195 MET A N 1
ATOM 1554 C CA . MET A 1 195 ? 4.173 -9.510 -3.386 1.00 83.12 195 MET A CA 1
ATOM 1555 C C . MET A 1 195 ? 5.379 -9.579 -4.331 1.00 83.12 195 MET A C 1
ATOM 1557 O O . MET A 1 195 ? 5.214 -9.694 -5.547 1.00 83.12 195 MET A O 1
ATOM 1561 N N . GLU A 1 196 ? 6.596 -9.563 -3.778 1.00 84.12 196 GLU A N 1
ATOM 1562 C CA . GLU A 1 196 ? 7.860 -9.612 -4.541 1.00 84.12 196 GLU A CA 1
ATOM 1563 C C . GLU A 1 196 ? 8.446 -11.028 -4.705 1.00 84.12 196 GLU A C 1
ATOM 1565 O O . GLU A 1 196 ? 9.240 -11.261 -5.617 1.00 84.12 196 GLU A O 1
ATOM 1570 N N . ALA A 1 197 ? 8.051 -11.985 -3.858 1.00 90.00 197 ALA A N 1
ATOM 1571 C CA . ALA A 1 197 ? 8.511 -13.378 -3.886 1.00 90.00 197 ALA A CA 1
ATOM 1572 C C . ALA A 1 197 ? 7.371 -14.339 -3.520 1.00 90.00 197 ALA A C 1
ATOM 1574 O O . ALA A 1 197 ? 6.530 -14.000 -2.684 1.00 90.00 197 ALA A O 1
ATOM 1575 N N . LEU A 1 198 ? 7.347 -15.549 -4.096 1.00 94.25 198 LEU A N 1
ATOM 1576 C CA . LEU A 1 198 ? 6.369 -16.559 -3.695 1.00 94.25 198 LEU A CA 1
ATOM 1577 C C . LEU A 1 198 ? 6.655 -17.029 -2.260 1.00 94.25 198 LEU A C 1
ATOM 1579 O O . LEU A 1 198 ? 7.823 -17.200 -1.886 1.00 94.25 198 LEU A O 1
ATOM 1583 N N . PRO A 1 199 ? 5.613 -17.314 -1.463 1.00 93.25 199 PRO A N 1
ATOM 1584 C CA . PRO A 1 199 ? 5.785 -17.838 -0.115 1.00 93.25 199 PRO A CA 1
ATOM 1585 C C . PRO A 1 199 ? 6.529 -19.177 -0.090 1.00 93.25 199 PRO A C 1
ATOM 1587 O O . PRO A 1 199 ? 6.296 -20.045 -0.928 1.00 93.25 199 PRO A O 1
ATOM 1590 N N . GLU A 1 200 ? 7.378 -19.386 0.917 1.00 92.62 200 GLU A N 1
ATOM 1591 C CA . GLU A 1 200 ? 8.208 -20.598 1.038 1.00 92.62 200 GLU A CA 1
ATOM 1592 C C . GLU A 1 200 ? 7.386 -21.894 1.126 1.00 92.62 200 GLU A C 1
ATOM 1594 O O . GLU A 1 200 ? 7.790 -22.931 0.598 1.00 92.62 200 GLU A O 1
ATOM 1599 N N . TYR A 1 201 ? 6.190 -21.840 1.720 1.00 93.38 201 TYR A N 1
ATOM 1600 C CA . TYR A 1 201 ? 5.300 -23.000 1.812 1.00 93.38 201 TYR A CA 1
ATOM 1601 C C . TYR A 1 201 ? 4.830 -23.520 0.444 1.00 93.38 201 TYR A C 1
ATOM 1603 O O . TYR A 1 201 ? 4.387 -24.664 0.358 1.00 93.38 201 TYR A O 1
ATOM 1611 N N . MET A 1 202 ? 4.946 -22.725 -0.628 1.00 94.44 202 MET A N 1
ATOM 1612 C CA . MET A 1 202 ? 4.596 -23.155 -1.985 1.00 94.44 202 MET A CA 1
ATOM 1613 C C . MET A 1 202 ? 5.415 -24.368 -2.433 1.00 94.44 202 MET A C 1
ATOM 1615 O O . MET A 1 202 ? 4.878 -25.237 -3.110 1.00 94.44 202 MET A O 1
ATOM 1619 N N . GLY A 1 203 ? 6.676 -24.486 -2.001 1.00 89.44 203 GLY A N 1
ATOM 1620 C CA . GLY A 1 203 ? 7.510 -25.652 -2.309 1.00 89.44 203 GLY A CA 1
ATOM 1621 C C . GLY A 1 203 ? 7.085 -26.941 -1.590 1.00 89.44 203 GLY A C 1
ATOM 1622 O O . GLY A 1 203 ? 7.484 -28.029 -2.000 1.00 89.44 203 GLY A O 1
ATOM 1623 N N . GLY A 1 204 ? 6.289 -26.836 -0.518 1.00 88.25 204 GLY A N 1
ATOM 1624 C CA . GLY A 1 204 ? 5.816 -27.971 0.284 1.00 88.25 204 GLY A CA 1
ATOM 1625 C C . GLY A 1 204 ? 4.447 -28.520 -0.129 1.00 88.25 204 GLY A C 1
ATOM 1626 O O . GLY A 1 204 ? 4.023 -29.555 0.385 1.00 88.25 204 GLY A O 1
ATOM 1627 N N . ILE A 1 205 ? 3.754 -27.847 -1.048 1.00 93.06 205 ILE A N 1
ATOM 1628 C CA . ILE A 1 205 ? 2.433 -28.240 -1.550 1.00 93.06 205 ILE A CA 1
ATOM 1629 C C . ILE A 1 205 ? 2.516 -28.632 -3.027 1.00 93.06 205 ILE A C 1
ATOM 1631 O O . ILE A 1 205 ? 3.525 -28.407 -3.679 1.00 93.06 205 ILE A O 1
ATOM 1635 N N . ASN A 1 206 ? 1.459 -29.243 -3.567 1.00 92.31 206 ASN A N 1
ATOM 1636 C CA . ASN A 1 206 ? 1.419 -29.617 -4.984 1.00 92.31 206 ASN A CA 1
ATOM 1637 C C . ASN A 1 206 ? 0.024 -29.399 -5.604 1.00 92.31 206 ASN A C 1
ATOM 1639 O O . ASN A 1 206 ? -0.682 -30.369 -5.901 1.00 92.31 206 ASN A O 1
ATOM 1643 N N . PRO A 1 207 ? -0.429 -28.138 -5.744 1.00 95.62 207 PRO A N 1
ATOM 1644 C CA . PRO A 1 207 ? -1.706 -27.835 -6.376 1.00 95.62 207 PRO A CA 1
ATOM 1645 C C . PRO A 1 207 ? -1.645 -28.074 -7.892 1.00 95.62 207 PRO A C 1
ATOM 1647 O O . PRO A 1 207 ? -0.603 -27.930 -8.526 1.00 95.62 207 PRO A O 1
ATOM 1650 N N . ARG A 1 208 ? -2.796 -28.364 -8.514 1.00 95.75 208 ARG A N 1
ATOM 1651 C CA . ARG A 1 208 ? -2.904 -28.421 -9.986 1.00 95.75 208 ARG A CA 1
ATOM 1652 C C . ARG A 1 208 ? -2.936 -27.033 -10.619 1.00 95.75 208 ARG A C 1
ATOM 1654 O O . ARG A 1 208 ? -2.448 -26.846 -11.727 1.00 95.75 208 ARG A O 1
ATOM 1661 N N . HIS A 1 209 ? -3.541 -26.071 -9.929 1.00 98.00 209 HIS A N 1
ATOM 1662 C CA . HIS A 1 209 ? -3.742 -24.717 -10.427 1.00 98.00 209 HIS A CA 1
ATOM 1663 C C . HIS A 1 209 ? -3.255 -23.687 -9.410 1.00 98.00 209 HIS A C 1
ATOM 1665 O O . HIS A 1 209 ? -3.737 -23.664 -8.276 1.00 98.00 209 HIS A O 1
ATOM 1671 N N . LEU A 1 210 ? -2.369 -22.799 -9.849 1.00 97.94 210 LEU A N 1
ATOM 1672 C CA . LEU A 1 210 ? -1.974 -21.591 -9.129 1.00 97.94 210 LEU A CA 1
ATOM 1673 C C . LEU A 1 210 ? -2.466 -20.376 -9.915 1.00 97.94 210 LEU A C 1
ATOM 1675 O O . LEU A 1 210 ? -2.152 -20.219 -11.095 1.00 97.94 210 LEU A O 1
ATOM 1679 N N . GLU A 1 211 ? -3.245 -19.524 -9.262 1.00 98.06 211 GLU A N 1
ATOM 1680 C CA . GLU A 1 211 ? -3.584 -18.196 -9.765 1.00 98.06 211 GLU A CA 1
ATOM 1681 C C . GLU A 1 211 ? -2.957 -17.147 -8.845 1.00 98.06 211 GLU A C 1
ATOM 1683 O O . GLU A 1 211 ? -3.108 -17.229 -7.629 1.00 98.06 211 GLU A O 1
ATOM 1688 N N . LEU A 1 212 ? -2.228 -16.197 -9.421 1.00 96.75 212 LEU A N 1
ATOM 1689 C CA . LEU A 1 212 ? -1.446 -15.208 -8.694 1.00 96.75 212 LEU A CA 1
ATOM 1690 C C . LEU A 1 212 ? -1.766 -13.804 -9.213 1.00 96.75 212 LEU A C 1
ATOM 1692 O O . LEU A 1 212 ? -1.750 -13.577 -10.423 1.00 96.75 212 LEU A O 1
ATOM 1696 N N . TYR A 1 213 ? -2.010 -12.878 -8.296 1.00 93.19 213 TYR A N 1
ATOM 1697 C CA . TYR A 1 213 ? -2.036 -11.437 -8.539 1.00 93.19 213 TYR A CA 1
ATOM 1698 C C . TYR A 1 213 ? -0.930 -10.838 -7.679 1.00 93.19 213 TYR A C 1
ATOM 1700 O O . TYR A 1 213 ? -1.017 -10.905 -6.453 1.00 93.19 213 TYR A O 1
ATOM 1708 N N . CYS A 1 214 ? 0.142 -10.380 -8.320 1.00 88.81 214 CYS A N 1
ATOM 1709 C CA . CYS A 1 214 ? 1.390 -10.016 -7.661 1.00 88.81 214 CYS A CA 1
ATOM 1710 C C . CYS A 1 214 ? 2.002 -8.734 -8.215 1.00 88.81 214 CYS A C 1
ATOM 1712 O O . CYS A 1 214 ? 1.585 -8.227 -9.258 1.00 88.81 214 CYS A O 1
ATOM 1714 N N . SER A 1 215 ? 3.080 -8.284 -7.572 1.00 85.50 215 SER A N 1
ATOM 1715 C CA . SER A 1 215 ? 3.917 -7.226 -8.127 1.00 85.50 215 SER A CA 1
ATOM 1716 C C . SER A 1 215 ? 4.481 -7.625 -9.493 1.00 85.50 215 SER A C 1
ATOM 1718 O O . SER A 1 215 ? 4.713 -8.804 -9.800 1.00 85.50 215 SER A O 1
ATOM 1720 N N . LEU A 1 216 ? 4.777 -6.621 -10.318 1.00 80.62 216 LEU A N 1
ATOM 1721 C CA . LEU A 1 216 ? 5.441 -6.843 -11.599 1.00 80.62 216 LEU A CA 1
ATOM 1722 C C . LEU A 1 216 ? 6.847 -7.449 -11.419 1.00 80.62 216 LEU A C 1
ATOM 1724 O O . LEU A 1 216 ? 7.292 -8.220 -12.265 1.00 80.62 216 LEU A O 1
ATOM 1728 N N . VAL A 1 217 ? 7.514 -7.180 -10.288 1.00 81.19 217 VAL A N 1
ATOM 1729 C CA . VAL A 1 217 ? 8.810 -7.782 -9.930 1.00 81.19 217 VAL A CA 1
ATOM 1730 C C . VAL A 1 217 ? 8.686 -9.301 -9.826 1.00 81.19 217 VAL A C 1
ATOM 1732 O O . VAL A 1 217 ? 9.394 -10.023 -10.531 1.00 81.19 217 VAL A O 1
ATOM 1735 N N . LEU A 1 218 ? 7.744 -9.804 -9.025 1.00 88.69 218 LEU A N 1
ATOM 1736 C CA . LEU A 1 218 ? 7.519 -11.245 -8.915 1.00 88.69 218 LEU A CA 1
ATOM 1737 C C . LEU A 1 218 ? 7.097 -11.845 -10.258 1.00 88.69 218 LEU A C 1
ATOM 1739 O O . LEU A 1 218 ? 7.610 -12.889 -10.665 1.00 88.69 218 LEU A O 1
ATOM 1743 N N . LEU A 1 219 ? 6.225 -11.153 -10.993 1.00 89.94 219 LEU A N 1
ATOM 1744 C CA . LEU A 1 219 ? 5.785 -11.609 -12.306 1.00 89.94 219 LEU A CA 1
ATOM 1745 C C . LEU A 1 219 ? 6.962 -11.773 -13.282 1.00 89.94 219 LEU A C 1
ATOM 1747 O O . LEU A 1 219 ? 7.030 -12.780 -13.987 1.00 89.94 219 LEU A O 1
ATOM 1751 N N . THR A 1 220 ? 7.918 -10.836 -13.294 1.00 84.88 220 THR A N 1
ATOM 1752 C CA . THR A 1 220 ? 9.139 -10.941 -14.116 1.00 84.88 220 THR A CA 1
ATOM 1753 C C . THR A 1 220 ? 10.027 -12.113 -13.687 1.00 84.88 220 THR A C 1
ATOM 1755 O O . THR A 1 220 ? 10.603 -12.788 -14.541 1.00 84.88 220 THR A O 1
ATOM 1758 N N . SER A 1 221 ? 10.088 -12.419 -12.386 1.00 87.50 221 SER A N 1
ATOM 1759 C CA . SER A 1 221 ? 10.822 -13.580 -11.865 1.00 87.50 221 SER A CA 1
ATOM 1760 C C . SER A 1 221 ? 10.184 -14.907 -12.299 1.00 87.50 221 SER A C 1
ATOM 1762 O O . SER A 1 221 ? 10.886 -15.834 -12.704 1.00 87.50 221 SER A O 1
ATOM 1764 N N . ILE A 1 222 ? 8.849 -14.983 -12.310 1.00 92.31 222 ILE A N 1
ATOM 1765 C CA . ILE A 1 222 ? 8.095 -16.138 -12.827 1.00 92.31 222 ILE A CA 1
ATOM 1766 C C . ILE A 1 222 ? 8.260 -16.256 -14.351 1.00 92.31 222 ILE A C 1
ATOM 1768 O O . ILE A 1 222 ? 8.427 -17.361 -14.873 1.00 92.31 222 ILE A O 1
ATOM 1772 N N . ALA A 1 223 ? 8.274 -15.128 -15.070 1.00 90.69 223 ALA A N 1
ATOM 1773 C CA . ALA A 1 223 ? 8.474 -15.082 -16.520 1.00 90.69 223 ALA A CA 1
ATOM 1774 C C . ALA A 1 223 ? 9.840 -15.642 -16.960 1.00 90.69 223 ALA A C 1
ATOM 1776 O O . ALA A 1 223 ? 9.955 -16.171 -18.065 1.00 90.69 223 ALA A O 1
ATOM 1777 N N . ALA A 1 224 ? 10.861 -15.597 -16.093 1.00 87.19 224 ALA A N 1
ATOM 1778 C CA . ALA A 1 224 ? 12.167 -16.209 -16.350 1.00 87.19 224 ALA A CA 1
ATOM 1779 C C . ALA A 1 224 ? 12.129 -17.756 -16.403 1.00 87.19 224 ALA A C 1
ATOM 1781 O O . ALA A 1 224 ? 13.104 -18.391 -16.823 1.00 87.19 224 ALA A O 1
ATOM 1782 N N . GLY A 1 225 ? 11.010 -18.378 -16.011 1.00 88.75 225 GLY A N 1
ATOM 1783 C CA . GLY A 1 225 ? 10.772 -19.812 -16.154 1.00 88.75 225 GLY A CA 1
ATOM 1784 C C . GLY A 1 225 ? 11.825 -20.656 -15.436 1.00 88.75 225 GLY A C 1
ATOM 1785 O O . GLY A 1 225 ? 12.177 -20.380 -14.295 1.00 88.75 225 GLY A O 1
ATOM 1786 N N . GLN A 1 226 ? 12.359 -21.675 -16.117 1.00 88.88 226 GLN A N 1
ATOM 1787 C CA . GLN A 1 226 ? 13.334 -22.629 -15.556 1.00 88.88 226 GLN A CA 1
ATOM 1788 C C . GLN A 1 226 ? 14.649 -21.997 -15.072 1.00 88.88 226 GLN A C 1
ATOM 1790 O O . GLN A 1 226 ? 15.406 -22.642 -14.355 1.00 88.88 226 GLN A O 1
ATOM 1795 N N . SER A 1 227 ? 14.951 -20.767 -15.494 1.00 82.25 227 SER A N 1
ATOM 1796 C CA . SER A 1 227 ? 16.139 -20.021 -15.053 1.00 82.25 227 SER A CA 1
ATOM 1797 C C . SER A 1 227 ? 15.826 -18.996 -13.953 1.00 82.25 227 SER A C 1
ATOM 1799 O O . SER A 1 227 ? 16.732 -18.296 -13.507 1.00 82.25 227 SER A O 1
ATOM 1801 N N . GLY A 1 228 ? 14.557 -18.870 -13.550 1.00 83.56 228 GLY A N 1
ATOM 1802 C CA . GLY A 1 228 ? 14.087 -17.912 -12.551 1.00 83.56 228 GLY A CA 1
ATOM 1803 C C . GLY A 1 228 ? 14.287 -18.392 -11.114 1.00 83.56 228 GLY A C 1
ATOM 1804 O O . GLY A 1 228 ? 14.245 -19.589 -10.835 1.00 83.56 228 GLY A O 1
ATOM 1805 N N . ALA A 1 229 ? 14.458 -17.446 -10.186 1.00 87.38 229 ALA A N 1
ATOM 1806 C CA . ALA A 1 229 ? 14.674 -17.736 -8.764 1.00 87.38 229 ALA A CA 1
ATOM 1807 C C . ALA A 1 229 ? 13.464 -18.412 -8.090 1.00 87.38 229 ALA A C 1
ATOM 1809 O O . ALA A 1 229 ? 13.621 -19.133 -7.111 1.00 87.38 229 ALA A O 1
ATOM 1810 N N . GLU A 1 230 ? 12.263 -18.212 -8.636 1.00 93.19 230 GLU A N 1
ATOM 1811 C CA . GLU A 1 230 ? 11.016 -18.751 -8.085 1.00 93.19 230 GLU A CA 1
ATOM 1812 C C . GLU A 1 230 ? 10.662 -20.141 -8.642 1.00 93.19 230 GLU A C 1
ATOM 1814 O O . GLU A 1 230 ? 9.666 -20.730 -8.224 1.00 93.19 230 GLU A O 1
ATOM 1819 N N . TRP A 1 231 ? 11.454 -20.687 -9.575 1.00 93.31 231 TRP A N 1
ATOM 1820 C CA . TRP A 1 231 ? 11.124 -21.929 -10.285 1.00 93.31 231 TRP A CA 1
ATOM 1821 C C . TRP A 1 231 ? 10.866 -23.113 -9.345 1.00 93.31 231 TRP A C 1
ATOM 1823 O O . TRP A 1 231 ? 9.902 -23.853 -9.541 1.00 93.31 231 TRP A O 1
ATOM 1833 N N . ASP A 1 232 ? 11.659 -23.255 -8.283 1.00 93.31 232 ASP A N 1
ATOM 1834 C CA . ASP A 1 232 ? 11.510 -24.348 -7.314 1.00 93.31 232 ASP A CA 1
ATOM 1835 C C . ASP A 1 232 ? 10.159 -24.304 -6.570 1.00 93.31 232 ASP A C 1
ATOM 1837 O O . ASP A 1 232 ? 9.656 -25.336 -6.120 1.00 93.31 232 ASP A O 1
ATOM 1841 N N . LYS A 1 233 ? 9.525 -23.125 -6.494 1.00 95.12 233 LYS A N 1
ATOM 1842 C CA . LYS A 1 233 ? 8.259 -22.903 -5.781 1.00 95.12 233 LYS A CA 1
ATOM 1843 C C . LYS A 1 233 ? 7.015 -23.121 -6.640 1.00 95.12 233 LYS A C 1
ATOM 1845 O O . LYS A 1 233 ? 5.955 -23.369 -6.077 1.00 95.12 233 LYS A O 1
ATOM 1850 N N . PHE A 1 234 ? 7.102 -23.035 -7.971 1.00 95.38 234 PHE A N 1
ATOM 1851 C CA . PHE A 1 234 ? 5.927 -23.202 -8.849 1.00 95.38 234 PHE A CA 1
ATOM 1852 C C . PHE A 1 234 ? 6.111 -24.197 -9.999 1.00 95.38 234 PHE A C 1
ATOM 1854 O O . PHE A 1 234 ? 5.123 -24.608 -10.602 1.00 95.38 234 PHE A O 1
ATOM 1861 N N . GLY A 1 235 ? 7.337 -24.611 -10.329 1.00 92.50 235 GLY A N 1
ATOM 1862 C CA . GLY A 1 235 ? 7.616 -25.449 -11.500 1.00 92.50 235 GLY A CA 1
ATOM 1863 C C . GLY A 1 235 ? 6.925 -26.818 -11.462 1.00 92.50 235 GLY A C 1
ATOM 1864 O O . GLY A 1 235 ? 6.656 -27.402 -12.511 1.00 92.50 235 GLY A O 1
ATOM 1865 N N . HIS A 1 236 ? 6.587 -27.307 -10.267 1.00 93.50 236 HIS A N 1
ATOM 1866 C CA . HIS A 1 236 ? 5.843 -28.550 -10.053 1.00 93.50 236 HIS A CA 1
ATOM 1867 C C . HIS A 1 236 ? 4.324 -28.425 -10.315 1.00 93.50 236 HIS A C 1
ATOM 1869 O O . HIS A 1 236 ? 3.659 -29.446 -10.479 1.00 93.50 236 HIS A O 1
ATOM 1875 N N . VAL A 1 237 ? 3.774 -27.206 -10.375 1.00 95.88 237 VAL A N 1
ATOM 1876 C CA . VAL A 1 237 ? 2.339 -26.937 -10.578 1.00 95.88 237 VAL A CA 1
ATOM 1877 C C . VAL A 1 237 ? 1.952 -27.181 -12.040 1.00 95.88 237 VAL A C 1
ATOM 1879 O O . VAL A 1 237 ? 2.639 -26.733 -12.953 1.00 95.88 237 VAL A O 1
ATOM 1882 N N . GLU A 1 238 ? 0.828 -27.860 -12.296 1.00 95.19 238 GLU A N 1
ATOM 1883 C CA . GLU A 1 238 ? 0.413 -28.204 -13.670 1.00 95.19 238 GLU A CA 1
ATOM 1884 C C . GLU A 1 238 ? 0.055 -26.968 -14.512 1.00 95.19 238 GLU A C 1
ATOM 1886 O O . GLU A 1 238 ? 0.444 -26.885 -15.681 1.00 95.19 238 GLU A O 1
ATOM 1891 N N . HIS A 1 239 ? -0.668 -26.013 -13.918 1.00 97.50 239 HIS A N 1
ATOM 1892 C CA . HIS A 1 239 ? -1.124 -24.786 -14.568 1.00 97.50 239 HIS A CA 1
ATOM 1893 C C . HIS A 1 239 ? -0.930 -23.562 -13.667 1.00 97.50 239 HIS A C 1
ATOM 1895 O O . HIS A 1 239 ? -1.490 -23.494 -12.571 1.00 97.50 239 HIS A O 1
ATOM 1901 N N . VAL A 1 240 ? -0.210 -22.552 -14.158 1.00 97.62 240 VAL A N 1
ATOM 1902 C CA . VAL A 1 240 ? 0.002 -21.282 -13.448 1.00 97.62 240 VAL A CA 1
ATOM 1903 C C . VAL A 1 240 ? -0.524 -20.125 -14.288 1.00 97.62 240 VAL A C 1
ATOM 1905 O O . VAL A 1 240 ? -0.243 -20.023 -15.483 1.00 97.62 240 VAL A O 1
ATOM 1908 N N . LYS A 1 241 ? -1.294 -19.248 -13.648 1.00 97.81 241 LYS A N 1
ATOM 1909 C CA . LYS A 1 241 ? -1.729 -17.963 -14.195 1.00 97.81 241 LYS A CA 1
ATOM 1910 C C . LYS A 1 241 ? -1.287 -16.873 -13.237 1.00 97.81 241 LYS A C 1
ATOM 1912 O O . LYS A 1 241 ? -1.845 -16.773 -12.152 1.00 97.81 241 LYS A O 1
ATOM 1917 N N . ALA A 1 242 ? -0.301 -16.085 -13.627 1.00 96.94 242 ALA A N 1
ATOM 1918 C CA . ALA A 1 242 ? 0.165 -14.957 -12.836 1.00 96.94 242 ALA A CA 1
ATOM 1919 C C . ALA A 1 242 ? -0.166 -13.651 -13.552 1.00 96.94 242 ALA A C 1
ATOM 1921 O O . ALA A 1 242 ? -0.071 -13.586 -14.780 1.00 96.94 242 ALA A O 1
ATOM 1922 N N . TYR A 1 243 ? -0.559 -12.639 -12.787 1.00 94.06 243 TYR A N 1
ATOM 1923 C CA . TYR A 1 243 ? -0.961 -11.327 -13.267 1.00 94.06 243 TYR A CA 1
ATOM 1924 C C . TYR A 1 243 ? -0.319 -10.227 -12.423 1.00 94.06 243 TYR A C 1
ATOM 1926 O O . TYR A 1 243 ? -0.128 -10.416 -11.225 1.00 94.06 243 TYR A O 1
ATOM 1934 N N . ALA A 1 244 ? -0.035 -9.082 -13.042 1.00 86.31 244 ALA A N 1
ATOM 1935 C CA . ALA A 1 244 ? 0.295 -7.849 -12.330 1.00 86.31 244 ALA A CA 1
ATOM 1936 C C . ALA A 1 244 ? -0.556 -6.695 -12.867 1.00 86.31 244 ALA A C 1
ATOM 1938 O O . ALA A 1 244 ? -0.832 -6.619 -14.079 1.00 86.31 244 ALA A O 1
ATOM 1939 N N . SER A 1 245 ? -1.000 -5.828 -11.956 1.00 76.81 245 SER A N 1
ATOM 1940 C CA . SER A 1 245 ? -1.863 -4.702 -12.283 1.00 76.81 245 SER A CA 1
ATOM 1941 C C . SER A 1 245 ? -1.084 -3.502 -12.813 1.00 76.81 245 SER A C 1
ATOM 1943 O O . SER A 1 245 ? 0.080 -3.285 -12.491 1.00 76.81 245 SER A O 1
ATOM 1945 N N . GLU A 1 246 ? -1.743 -2.711 -13.658 1.00 65.38 246 GLU A N 1
ATOM 1946 C CA . GLU A 1 246 ? -1.250 -1.402 -14.078 1.00 65.38 246 GLU A CA 1
ATOM 1947 C C . GLU A 1 246 ? -2.390 -0.558 -14.656 1.00 65.38 246 GLU A C 1
ATOM 1949 O O . GLU A 1 246 ? -3.234 -1.057 -15.408 1.00 65.38 246 GLU A O 1
ATOM 1954 N N . GLY A 1 247 ? -2.421 0.739 -14.327 1.00 48.97 247 GLY A N 1
ATOM 1955 C CA . GLY A 1 247 ? -3.363 1.694 -14.926 1.00 48.97 247 GLY A CA 1
ATOM 1956 C C . GLY A 1 247 ? -4.839 1.318 -14.731 1.00 48.97 247 GLY A C 1
ATOM 1957 O O . GLY A 1 247 ? -5.666 1.584 -15.601 1.00 48.97 247 GLY A O 1
ATOM 1958 N N . GLY A 1 248 ? -5.168 0.640 -13.625 1.00 51.81 248 GLY A N 1
ATOM 1959 C CA . GLY A 1 248 ? -6.515 0.141 -13.328 1.00 51.81 248 GLY A CA 1
ATOM 1960 C C . GLY A 1 248 ? -6.899 -1.171 -14.031 1.00 51.81 248 GLY A C 1
ATOM 1961 O O . GLY A 1 248 ? -8.014 -1.652 -13.840 1.00 51.81 248 GLY A O 1
ATOM 1962 N N . ASN A 1 249 ? -6.004 -1.778 -14.819 1.00 70.88 249 ASN A N 1
ATOM 1963 C CA . ASN A 1 249 ? -6.191 -3.114 -15.382 1.00 70.88 249 ASN A CA 1
ATOM 1964 C C . ASN A 1 249 ? -5.405 -4.152 -14.565 1.00 70.88 249 ASN A C 1
ATOM 1966 O O . ASN A 1 249 ? -4.190 -4.265 -14.706 1.00 70.88 249 ASN A O 1
ATOM 1970 N N . SER A 1 250 ? -6.106 -4.954 -13.758 1.00 73.12 250 SER A N 1
ATOM 1971 C CA . SER A 1 250 ? -5.509 -5.976 -12.879 1.00 73.12 250 SER A CA 1
ATOM 1972 C C . SER A 1 250 ? -4.884 -7.176 -13.600 1.00 73.12 250 SER A C 1
ATOM 1974 O O . SER A 1 250 ? -4.253 -8.016 -12.970 1.00 73.12 250 SER A O 1
ATOM 1976 N N . ARG A 1 251 ? -5.060 -7.289 -14.922 1.00 84.50 251 ARG A N 1
ATOM 1977 C CA . ARG A 1 251 ? -4.489 -8.369 -15.747 1.00 84.50 251 ARG A CA 1
ATOM 1978 C C . ARG A 1 251 ? -3.697 -7.828 -16.930 1.00 84.50 251 ARG A C 1
ATOM 1980 O O . ARG A 1 251 ? -3.646 -8.460 -17.986 1.00 84.50 251 ARG A O 1
ATOM 1987 N N . LYS A 1 252 ? -3.140 -6.624 -16.785 1.00 81.25 252 LYS A N 1
ATOM 1988 C CA . LYS A 1 252 ? -2.348 -5.980 -17.833 1.00 81.25 252 LYS A CA 1
ATOM 1989 C C . LYS A 1 252 ? -1.145 -6.838 -18.207 1.00 81.25 252 LYS A C 1
ATOM 1991 O O . LYS A 1 252 ? -0.939 -7.107 -19.391 1.00 81.25 252 LYS A O 1
ATOM 1996 N N . TRP A 1 253 ? -0.399 -7.280 -17.204 1.00 85.50 253 TRP A N 1
ATOM 1997 C CA . TRP A 1 253 ? 0.739 -8.171 -17.363 1.00 85.50 253 TRP A CA 1
ATOM 1998 C C . TRP A 1 253 ? 0.332 -9.586 -17.012 1.00 85.50 253 TRP A C 1
ATOM 2000 O O . TRP A 1 253 ? -0.463 -9.786 -16.093 1.00 85.50 253 TRP A O 1
ATOM 2010 N N . TYR A 1 254 ? 0.863 -10.564 -17.739 1.00 92.81 254 TYR A N 1
ATOM 2011 C CA . TYR A 1 254 ? 0.586 -11.958 -17.445 1.00 92.81 254 TYR A CA 1
ATOM 2012 C C . TYR A 1 254 ? 1.754 -12.893 -17.733 1.00 92.81 254 TYR A C 1
ATOM 2014 O O . TYR A 1 254 ? 2.565 -12.673 -18.637 1.00 92.81 254 TYR A O 1
ATOM 2022 N N . VAL A 1 255 ? 1.762 -14.001 -16.998 1.00 95.25 255 VAL A N 1
ATOM 2023 C CA . VAL A 1 255 ? 2.493 -15.221 -17.333 1.00 95.25 255 VAL A CA 1
ATOM 2024 C C . VAL A 1 255 ? 1.504 -16.380 -17.274 1.00 95.25 255 VAL A C 1
ATOM 2026 O O . VAL A 1 255 ? 0.828 -16.588 -16.264 1.00 95.25 255 VAL A O 1
ATOM 2029 N N . LEU A 1 256 ? 1.399 -17.126 -18.369 1.00 96.38 256 LEU A N 1
ATOM 2030 C CA . LEU A 1 256 ? 0.625 -18.355 -18.465 1.00 96.38 256 LEU A CA 1
ATOM 2031 C C . LEU A 1 256 ? 1.602 -19.508 -18.635 1.00 96.38 256 LEU A C 1
ATOM 2033 O O . LEU A 1 256 ? 2.313 -19.582 -19.634 1.00 96.38 256 LEU A O 1
ATOM 2037 N N . TYR A 1 257 ? 1.627 -20.410 -17.663 1.00 95.94 257 TYR A N 1
ATOM 2038 C CA . TYR A 1 257 ? 2.501 -21.573 -17.676 1.00 95.94 257 TYR A CA 1
ATOM 2039 C C . TYR A 1 257 ? 1.695 -22.871 -17.615 1.00 95.94 257 TYR A C 1
ATOM 2041 O O . TYR A 1 257 ? 0.696 -22.979 -16.900 1.00 95.94 257 TYR A O 1
ATOM 2049 N N . THR A 1 258 ? 2.127 -23.859 -18.396 1.00 95.19 258 THR A N 1
ATOM 2050 C CA . THR A 1 258 ? 1.639 -25.240 -18.361 1.00 95.19 258 THR A CA 1
ATOM 2051 C C . THR A 1 258 ? 2.834 -26.181 -18.319 1.00 95.19 258 THR A C 1
ATOM 2053 O O . THR A 1 258 ? 3.739 -26.052 -19.140 1.00 95.19 258 THR A O 1
ATOM 2056 N N . ALA A 1 259 ? 2.838 -27.131 -17.383 1.00 91.44 259 ALA A N 1
ATOM 2057 C CA . ALA A 1 259 ? 3.963 -28.046 -17.195 1.00 91.44 259 ALA A CA 1
ATOM 2058 C C . ALA A 1 259 ? 4.072 -29.103 -18.309 1.00 91.44 259 ALA A C 1
ATOM 2060 O O . ALA A 1 259 ? 5.176 -29.442 -18.731 1.00 91.44 259 ALA A O 1
ATOM 2061 N N . ASN A 1 260 ? 2.937 -29.633 -18.793 1.00 88.56 260 ASN A N 1
ATOM 2062 C CA . ASN A 1 260 ? 2.895 -30.754 -19.739 1.00 88.56 260 ASN A CA 1
ATOM 2063 C C . ASN A 1 260 ? 1.802 -30.583 -20.823 1.00 88.56 260 ASN A C 1
ATOM 2065 O O . ASN A 1 260 ? 0.622 -30.752 -20.512 1.00 88.56 260 ASN A O 1
ATOM 2069 N N . PRO A 1 261 ? 2.164 -30.326 -22.101 1.00 88.62 261 PRO A N 1
ATOM 2070 C CA . PRO A 1 261 ? 3.513 -29.997 -22.572 1.00 88.62 261 PRO A CA 1
ATOM 2071 C C . PRO A 1 261 ? 3.987 -28.660 -21.988 1.00 88.62 261 PRO A C 1
ATOM 2073 O O . PRO A 1 261 ? 3.165 -27.781 -21.735 1.00 88.62 261 PRO A O 1
ATOM 2076 N N . TYR A 1 262 ? 5.302 -28.513 -21.797 1.00 92.75 262 TYR A N 1
ATOM 2077 C CA . TYR A 1 262 ? 5.880 -27.265 -21.302 1.00 92.75 262 TYR A CA 1
ATOM 2078 C C . TYR A 1 262 ? 5.515 -26.106 -22.237 1.00 92.75 262 TYR A C 1
ATOM 2080 O O . TYR A 1 262 ? 5.886 -26.111 -23.413 1.00 92.75 262 TYR A O 1
ATOM 2088 N N . SER A 1 263 ? 4.797 -25.122 -21.705 1.00 93.75 263 SER A N 1
ATOM 2089 C CA . SER A 1 263 ? 4.481 -23.864 -22.377 1.00 93.75 263 SER A CA 1
ATOM 2090 C C . SER A 1 263 ? 4.583 -22.724 -21.374 1.00 93.75 263 SER A C 1
ATOM 2092 O O . SER A 1 263 ? 4.073 -22.849 -20.261 1.00 93.75 263 SER A O 1
ATOM 2094 N N . LEU A 1 264 ? 5.236 -21.631 -21.764 1.00 92.69 264 LEU A N 1
ATOM 2095 C CA . LEU A 1 264 ? 5.321 -20.402 -20.983 1.00 92.69 264 LEU A CA 1
ATOM 2096 C C . LEU A 1 264 ? 5.072 -19.221 -21.923 1.00 92.69 264 LEU A C 1
ATOM 2098 O O . LEU A 1 264 ? 5.900 -18.898 -22.771 1.00 92.69 264 LEU A O 1
ATOM 2102 N N . GLU A 1 265 ? 3.901 -18.611 -21.789 1.00 92.62 265 GLU A N 1
ATOM 2103 C CA . GLU A 1 265 ? 3.459 -17.460 -22.573 1.00 92.62 265 GLU A CA 1
ATOM 2104 C C . GLU A 1 265 ? 3.427 -16.225 -21.672 1.00 92.62 265 GLU A C 1
ATOM 2106 O O . GLU A 1 265 ? 2.855 -16.253 -20.583 1.00 92.62 265 GLU A O 1
ATOM 2111 N N . THR A 1 266 ? 4.026 -15.122 -22.114 1.00 91.06 266 THR A N 1
ATOM 2112 C CA . THR A 1 266 ? 4.032 -13.867 -21.358 1.00 91.06 266 THR A CA 1
ATOM 2113 C C . THR A 1 266 ? 4.071 -12.664 -22.288 1.00 91.06 266 THR A C 1
ATOM 2115 O O . THR A 1 266 ? 4.624 -12.733 -23.386 1.00 91.06 266 THR A O 1
ATOM 2118 N N . ASN A 1 267 ? 3.482 -11.553 -21.846 1.00 84.75 267 ASN A N 1
ATOM 2119 C CA . ASN A 1 267 ? 3.612 -10.248 -22.490 1.00 84.75 267 ASN A CA 1
ATOM 2120 C C . ASN A 1 267 ? 4.616 -9.324 -21.778 1.00 84.75 267 ASN A C 1
ATOM 2122 O O . ASN A 1 267 ? 4.712 -8.154 -22.139 1.00 84.75 267 ASN A O 1
ATOM 2126 N N . VAL A 1 268 ? 5.363 -9.835 -20.795 1.00 78.12 268 VAL A N 1
ATOM 2127 C CA . VAL A 1 268 ? 6.435 -9.107 -20.108 1.00 78.12 268 VAL A CA 1
ATOM 2128 C C . VAL A 1 268 ? 7.657 -9.012 -21.037 1.00 78.12 268 VAL A C 1
ATOM 2130 O O . VAL A 1 268 ? 8.184 -10.024 -21.498 1.00 78.12 268 VAL A O 1
ATOM 2133 N N . SER A 1 269 ? 8.113 -7.793 -21.346 1.00 67.44 269 SER A N 1
ATOM 2134 C CA . SER A 1 269 ? 9.241 -7.549 -22.263 1.00 67.44 269 SER A CA 1
ATOM 2135 C C . SER A 1 269 ? 10.596 -8.034 -21.721 1.00 67.44 269 SER A C 1
ATOM 2137 O O . SER A 1 269 ? 10.946 -7.803 -20.564 1.00 67.44 269 SER A O 1
ATOM 2139 N N . HIS A 1 270 ? 11.446 -8.576 -22.606 1.00 56.34 270 HIS A N 1
ATOM 2140 C CA . HIS A 1 270 ? 12.848 -8.910 -22.307 1.00 56.34 270 HIS A CA 1
ATOM 2141 C C . HIS A 1 270 ? 13.675 -7.716 -21.802 1.00 56.34 270 HIS A C 1
ATOM 2143 O O . HIS A 1 270 ? 14.638 -7.916 -21.067 1.00 56.34 270 HIS A O 1
ATOM 2149 N N . SER A 1 271 ? 13.307 -6.476 -22.151 1.00 52.50 271 SER A N 1
ATOM 2150 C CA . SER A 1 271 ? 13.985 -5.268 -21.655 1.00 52.50 271 SER A CA 1
ATOM 2151 C C . SER A 1 271 ? 13.883 -5.093 -20.137 1.00 52.50 271 SER A C 1
ATOM 2153 O O . SER A 1 271 ? 14.745 -4.434 -19.563 1.00 52.50 271 SER A O 1
ATOM 2155 N N . PHE A 1 272 ? 12.861 -5.674 -19.497 1.00 51.31 272 PHE A N 1
ATOM 2156 C CA . PHE A 1 272 ? 12.704 -5.676 -18.038 1.00 51.31 272 PHE A CA 1
ATOM 2157 C C . PHE A 1 272 ? 13.637 -6.667 -17.339 1.00 51.31 272 PHE A C 1
ATOM 2159 O O . PHE A 1 272 ? 13.910 -6.520 -16.155 1.00 51.31 272 PHE A O 1
ATOM 2166 N N . MET A 1 273 ? 14.155 -7.654 -18.076 1.00 51.44 273 MET A N 1
ATOM 2167 C CA . MET A 1 273 ? 15.060 -8.680 -17.552 1.00 51.44 273 MET A CA 1
ATOM 2168 C C . MET A 1 273 ? 16.548 -8.297 -17.699 1.00 51.44 273 MET A C 1
ATOM 2170 O O . MET A 1 273 ? 17.421 -9.002 -17.194 1.00 51.44 273 MET A O 1
ATOM 2174 N N . SER A 1 274 ? 16.854 -7.192 -18.393 1.00 52.62 274 SER A N 1
ATOM 2175 C CA . SER A 1 274 ? 18.216 -6.728 -18.699 1.00 52.62 274 SER A CA 1
ATOM 2176 C C . SER A 1 274 ? 18.722 -5.722 -17.658 1.00 52.62 274 SER A C 1
ATOM 2178 O O . SER A 1 274 ? 18.108 -4.672 -17.479 1.00 52.62 274 SER A O 1
ATOM 2180 N N . ARG A 1 275 ? 19.879 -5.983 -17.032 1.00 56.19 275 ARG A N 1
ATOM 2181 C CA . ARG A 1 275 ? 20.570 -4.998 -16.171 1.00 56.19 275 ARG A CA 1
ATOM 2182 C C . ARG A 1 275 ? 21.094 -3.799 -16.974 1.00 56.19 275 ARG A C 1
ATOM 2184 O O . ARG A 1 275 ? 21.486 -3.959 -18.132 1.00 56.19 275 ARG A O 1
ATOM 2191 N N . GLY A 1 276 ? 21.146 -2.629 -16.335 1.00 57.25 276 GLY A N 1
ATOM 2192 C CA . GLY A 1 276 ? 21.697 -1.392 -16.886 1.00 57.25 276 GLY A CA 1
ATOM 2193 C C . GLY A 1 276 ? 23.159 -1.519 -17.313 1.00 57.25 276 GLY A C 1
ATOM 2194 O O . GLY A 1 276 ? 23.927 -2.302 -16.753 1.00 57.25 276 GLY A O 1
ATOM 2195 N N . THR A 1 277 ? 23.550 -0.744 -18.327 1.00 58.00 277 THR A N 1
ATOM 2196 C CA . THR A 1 277 ? 24.860 -0.863 -18.998 1.00 58.00 277 THR A CA 1
ATOM 2197 C C . THR A 1 277 ? 25.746 0.379 -18.868 1.00 58.00 277 THR A C 1
ATOM 2199 O O . THR A 1 277 ? 26.874 0.387 -19.371 1.00 58.00 277 THR A O 1
ATOM 2202 N N . LEU A 1 278 ? 25.272 1.434 -18.192 1.00 59.44 278 LEU A N 1
ATOM 2203 C CA . LEU A 1 278 ? 26.096 2.593 -17.827 1.00 59.44 278 LEU A CA 1
ATOM 2204 C C . LEU A 1 278 ? 27.242 2.209 -16.875 1.00 59.44 278 LEU A C 1
ATOM 2206 O O . LEU A 1 278 ? 27.063 1.485 -15.901 1.00 59.44 278 LEU A O 1
ATOM 2210 N N . THR A 1 279 ? 28.418 2.801 -17.083 1.00 56.97 279 THR A N 1
ATOM 2211 C CA . THR A 1 279 ? 29.618 2.582 -16.247 1.00 56.97 279 THR A CA 1
ATOM 2212 C C . THR A 1 279 ? 29.443 3.020 -14.786 1.00 56.97 279 THR A C 1
ATOM 2214 O O . THR A 1 279 ? 30.181 2.583 -13.907 1.00 56.97 279 THR A O 1
ATOM 2217 N N . SER A 1 280 ? 28.442 3.856 -14.486 1.00 56.38 280 SER A N 1
ATOM 2218 C CA . SER A 1 280 ? 28.030 4.198 -13.117 1.00 56.38 280 SER A CA 1
ATOM 2219 C C . SER A 1 280 ? 27.351 3.034 -12.376 1.00 56.38 280 SER A C 1
ATOM 2221 O O . SER A 1 280 ? 27.159 3.111 -11.160 1.00 56.38 280 SER A O 1
ATOM 2223 N N . PHE A 1 281 ? 26.991 1.946 -13.067 1.00 56.88 281 PHE A N 1
ATOM 2224 C CA . PHE A 1 281 ? 26.440 0.737 -12.455 1.00 56.88 281 PHE A CA 1
ATOM 2225 C C . PHE A 1 281 ? 27.512 -0.167 -11.806 1.00 56.88 281 PHE A C 1
ATOM 2227 O O . PHE A 1 281 ? 27.180 -0.966 -10.933 1.00 56.88 281 PHE A O 1
ATOM 2234 N N . GLU A 1 282 ? 28.795 0.001 -12.146 1.00 55.22 282 GLU A N 1
ATOM 2235 C CA . GLU A 1 282 ? 29.876 -0.911 -11.724 1.00 55.22 282 GLU A CA 1
ATOM 2236 C C . GLU A 1 282 ? 30.514 -0.557 -10.365 1.00 55.22 282 GLU A C 1
ATOM 2238 O O . GLU A 1 282 ? 31.042 -1.435 -9.687 1.00 55.22 282 GLU A O 1
ATOM 2243 N N . ASP A 1 283 ? 30.427 0.705 -9.924 1.00 62.12 283 ASP A N 1
ATOM 2244 C CA . ASP A 1 283 ? 30.991 1.191 -8.654 1.00 62.12 283 ASP A CA 1
ATOM 2245 C C . ASP A 1 283 ? 29.881 1.752 -7.746 1.00 62.12 283 ASP A C 1
ATOM 2247 O O . ASP A 1 283 ? 29.215 2.736 -8.078 1.00 62.12 283 ASP A O 1
ATOM 2251 N N . GLY A 1 284 ? 29.674 1.116 -6.588 1.00 58.16 284 GLY A N 1
ATOM 2252 C CA . GLY A 1 284 ? 28.634 1.485 -5.622 1.00 58.16 284 GLY A CA 1
ATOM 2253 C C . GLY A 1 284 ? 28.824 2.867 -4.985 1.00 58.16 284 GLY A C 1
ATOM 2254 O O . GLY A 1 284 ? 27.852 3.608 -4.860 1.00 58.16 284 GLY A O 1
ATOM 2255 N N . GLN A 1 285 ? 30.058 3.268 -4.652 1.00 60.22 285 GLN A N 1
ATOM 2256 C CA . GLN A 1 285 ? 30.318 4.595 -4.066 1.00 60.22 285 GLN A CA 1
ATOM 2257 C C . GLN A 1 285 ? 30.127 5.702 -5.105 1.00 60.22 285 GLN A C 1
ATOM 2259 O O . GLN A 1 285 ? 29.579 6.775 -4.823 1.00 60.22 285 GLN A O 1
ATOM 2264 N N . ARG A 1 286 ? 30.536 5.429 -6.347 1.00 69.50 286 ARG A N 1
ATOM 2265 C CA . ARG A 1 286 ? 30.293 6.331 -7.474 1.00 69.50 286 ARG A CA 1
ATOM 2266 C C . ARG A 1 286 ? 28.804 6.458 -7.791 1.00 69.50 286 ARG A C 1
ATOM 2268 O O . ARG A 1 286 ? 28.365 7.533 -8.177 1.00 69.50 286 ARG A O 1
ATOM 2275 N N . PHE A 1 287 ? 28.021 5.399 -7.608 1.00 75.31 287 PHE A N 1
ATOM 2276 C CA . PHE A 1 287 ? 26.578 5.438 -7.819 1.00 75.31 287 PHE A CA 1
ATOM 2277 C C . PHE A 1 287 ? 25.855 6.319 -6.798 1.00 75.31 287 PHE A C 1
ATOM 2279 O O . PHE A 1 287 ? 25.120 7.227 -7.185 1.00 75.31 287 PHE A O 1
ATOM 2286 N N . GLU A 1 288 ? 26.097 6.100 -5.506 1.00 77.12 288 GLU A N 1
ATOM 2287 C CA . GLU A 1 288 ? 25.421 6.853 -4.444 1.00 77.12 288 GLU A CA 1
ATOM 2288 C C . GLU A 1 288 ? 25.793 8.337 -4.469 1.00 77.12 288 GLU A C 1
ATOM 2290 O O . GLU A 1 288 ? 24.929 9.197 -4.313 1.00 77.12 288 GLU A O 1
ATOM 2295 N N . SER A 1 289 ? 27.058 8.661 -4.750 1.00 78.12 289 SER A N 1
ATOM 2296 C CA . SER A 1 289 ? 27.485 10.055 -4.924 1.00 78.12 289 SER A CA 1
ATOM 2297 C C . SER A 1 289 ? 26.854 10.726 -6.149 1.00 78.12 289 SER A C 1
ATOM 2299 O O . SER A 1 289 ? 26.569 11.924 -6.111 1.00 78.12 289 SER A O 1
ATOM 2301 N N . LEU A 1 290 ? 26.607 9.968 -7.223 1.00 79.88 290 LEU A N 1
ATOM 2302 C CA . LEU A 1 290 ? 26.035 10.485 -8.464 1.00 79.88 290 LEU A CA 1
ATOM 2303 C C . LEU A 1 290 ? 24.519 10.686 -8.382 1.00 79.88 290 LEU A C 1
ATOM 2305 O O . LEU A 1 290 ? 24.032 11.692 -8.893 1.00 79.88 290 LEU A O 1
ATOM 2309 N N . PHE A 1 291 ? 23.799 9.742 -7.766 1.00 83.12 291 PHE A N 1
ATOM 2310 C CA . PHE A 1 291 ? 22.332 9.721 -7.728 1.00 83.12 291 PHE A CA 1
ATOM 2311 C C . PHE A 1 291 ? 21.730 10.126 -6.379 1.00 83.12 291 PHE A C 1
ATOM 2313 O O . PHE A 1 291 ? 20.510 10.252 -6.276 1.00 83.12 291 PHE A O 1
ATOM 2320 N N . LYS A 1 292 ? 22.555 10.333 -5.343 1.00 84.56 292 LYS A N 1
ATOM 2321 C CA . LYS A 1 292 ? 22.132 10.670 -3.969 1.00 84.56 292 LYS A CA 1
ATOM 2322 C C . LYS A 1 292 ? 21.088 9.701 -3.395 1.00 84.56 292 LYS A C 1
ATOM 2324 O O . LYS A 1 292 ? 20.231 10.095 -2.607 1.00 84.56 292 LYS A O 1
ATOM 2329 N N . MET A 1 293 ? 21.146 8.442 -3.821 1.00 85.06 293 MET A N 1
ATOM 2330 C CA . MET A 1 293 ? 20.248 7.370 -3.405 1.00 85.06 293 MET A CA 1
ATOM 2331 C C . MET A 1 293 ? 20.970 6.024 -3.484 1.00 85.06 293 MET A C 1
ATOM 2333 O O . MET A 1 293 ? 21.904 5.864 -4.273 1.00 85.06 293 MET A O 1
ATOM 2337 N N . THR A 1 294 ? 20.519 5.055 -2.690 1.00 81.75 294 THR A N 1
ATOM 2338 C CA . THR A 1 294 ? 21.080 3.698 -2.691 1.00 81.75 294 THR A CA 1
ATOM 2339 C C . THR A 1 294 ? 20.650 2.915 -3.937 1.00 81.75 294 THR A C 1
ATOM 2341 O O . THR A 1 294 ? 19.694 3.277 -4.632 1.00 81.75 294 THR A O 1
ATOM 2344 N N . ARG A 1 295 ? 21.316 1.783 -4.202 1.00 75.38 295 ARG A N 1
ATOM 2345 C CA . ARG A 1 295 ? 20.880 0.817 -5.230 1.00 75.38 295 ARG A CA 1
ATOM 2346 C C . ARG A 1 295 ? 19.452 0.327 -4.998 1.00 75.38 295 ARG A C 1
ATOM 2348 O O . ARG A 1 295 ? 18.699 0.228 -5.956 1.00 75.38 295 ARG A O 1
ATOM 2355 N N . LYS A 1 296 ? 19.080 0.075 -3.739 1.00 74.19 296 LYS A N 1
ATOM 2356 C CA . LYS A 1 296 ? 17.736 -0.370 -3.342 1.00 74.19 296 LYS A CA 1
ATOM 2357 C C . LYS A 1 296 ? 16.680 0.661 -3.756 1.00 74.19 296 LYS A C 1
ATOM 2359 O O . LYS A 1 296 ? 15.702 0.305 -4.404 1.00 74.19 296 LYS A O 1
ATOM 2364 N N . ASN A 1 297 ? 16.929 1.942 -3.468 1.00 80.88 297 ASN A N 1
ATOM 2365 C CA . ASN A 1 297 ? 16.041 3.046 -3.849 1.00 80.88 297 ASN A CA 1
ATOM 2366 C C . ASN A 1 297 ? 15.888 3.121 -5.372 1.00 80.88 297 ASN A C 1
ATOM 2368 O O . ASN A 1 297 ? 14.787 3.281 -5.887 1.00 80.88 297 ASN A O 1
ATOM 2372 N N . PHE A 1 298 ? 16.999 2.989 -6.095 1.00 83.94 298 PHE A N 1
ATOM 2373 C CA . PHE A 1 298 ? 16.998 3.028 -7.551 1.00 83.94 298 PHE A CA 1
ATOM 2374 C C . PHE A 1 298 ? 16.241 1.851 -8.172 1.00 83.94 298 PHE A C 1
ATOM 2376 O O . PHE A 1 298 ? 15.448 2.060 -9.087 1.00 83.94 298 PHE A O 1
ATOM 2383 N N . SER A 1 299 ? 16.452 0.631 -7.674 1.00 76.44 299 SER A N 1
ATOM 2384 C CA . SER A 1 299 ? 15.728 -0.555 -8.136 1.00 76.44 299 SER A CA 1
ATOM 2385 C C . SER A 1 299 ? 14.228 -0.431 -7.874 1.00 76.44 299 SER A C 1
ATOM 2387 O O . SER A 1 299 ? 13.447 -0.749 -8.764 1.00 76.44 299 SER A O 1
ATOM 2389 N N . TYR A 1 300 ? 13.832 0.120 -6.721 1.00 78.56 300 TYR A N 1
ATOM 2390 C CA . TYR A 1 300 ? 12.432 0.438 -6.436 1.00 78.56 300 TYR A CA 1
ATOM 2391 C C . TYR A 1 300 ? 11.861 1.478 -7.408 1.00 78.56 300 TYR A C 1
ATOM 2393 O O . TYR A 1 300 ? 10.768 1.313 -7.931 1.00 78.56 300 TYR A O 1
ATOM 2401 N N . ILE A 1 301 ? 12.604 2.545 -7.719 1.00 85.69 301 ILE A N 1
ATOM 2402 C CA . ILE A 1 301 ? 12.159 3.521 -8.726 1.00 85.69 301 ILE A CA 1
ATOM 2403 C C . ILE A 1 301 ? 12.007 2.845 -10.094 1.00 85.69 301 ILE A C 1
ATOM 2405 O O . ILE A 1 301 ? 11.047 3.132 -10.801 1.00 85.69 301 ILE A O 1
ATOM 2409 N N . CYS A 1 302 ? 12.920 1.942 -10.466 1.00 81.94 302 CYS A N 1
ATOM 2410 C CA . CYS A 1 302 ? 12.825 1.194 -11.717 1.00 81.94 302 CYS A CA 1
ATOM 2411 C C . CYS A 1 302 ? 11.590 0.294 -11.759 1.00 81.94 302 CYS A C 1
ATOM 2413 O O . CYS A 1 302 ? 10.922 0.284 -12.788 1.00 81.94 302 CYS A O 1
ATOM 2415 N N . SER A 1 303 ? 11.263 -0.420 -10.676 1.00 76.38 303 SER A N 1
ATOM 2416 C CA . SER A 1 303 ? 10.032 -1.217 -10.605 1.00 76.38 303 SER A CA 1
ATOM 2417 C C . SER A 1 303 ? 8.781 -0.339 -10.620 1.00 76.38 303 SER A C 1
ATOM 2419 O O . SER A 1 303 ? 7.817 -0.673 -11.296 1.00 76.38 303 SER A O 1
ATOM 2421 N N . LEU A 1 304 ? 8.820 0.823 -9.965 1.00 80.12 304 LEU A N 1
ATOM 2422 C CA . LEU A 1 304 ? 7.710 1.773 -9.910 1.00 80.12 304 LEU A CA 1
ATOM 2423 C C . LEU A 1 304 ? 7.366 2.381 -11.275 1.00 80.12 304 LEU A C 1
ATOM 2425 O O . LEU A 1 304 ? 6.198 2.604 -11.573 1.00 80.12 304 LEU A O 1
ATOM 2429 N N . VAL A 1 305 ? 8.371 2.676 -12.107 1.00 81.62 305 VAL A N 1
ATOM 2430 C CA . VAL A 1 305 ? 8.151 3.234 -13.455 1.00 81.62 305 VAL A CA 1
ATOM 2431 C C . VAL A 1 305 ? 8.073 2.169 -14.548 1.00 81.62 305 VAL A C 1
ATOM 2433 O O . VAL A 1 305 ? 8.115 2.487 -15.740 1.00 81.62 305 VAL A O 1
ATOM 2436 N N . MET A 1 306 ? 8.004 0.901 -14.154 1.00 70.19 306 MET A N 1
ATOM 2437 C CA . MET A 1 306 ? 7.925 -0.230 -15.061 1.00 70.19 306 MET A CA 1
ATOM 2438 C C . MET A 1 306 ? 6.514 -0.294 -15.669 1.00 70.19 306 MET A C 1
ATOM 2440 O O . MET A 1 306 ? 5.625 -0.909 -15.098 1.00 70.19 306 MET A O 1
ATOM 2444 N N . GLY A 1 307 ? 6.318 0.378 -16.814 1.00 65.38 307 GLY A N 1
ATOM 2445 C CA . GLY A 1 307 ? 5.031 0.432 -17.517 1.00 65.38 307 GLY A CA 1
ATOM 2446 C C . GLY A 1 307 ? 5.066 0.990 -18.955 1.00 65.38 307 GLY A C 1
ATOM 2447 O O . GLY A 1 307 ? 6.125 1.443 -19.392 1.00 65.38 307 GLY A O 1
ATOM 2448 N N . PRO A 1 308 ? 3.938 1.013 -19.708 1.00 54.69 308 PRO A N 1
ATOM 2449 C CA . PRO A 1 308 ? 3.835 1.240 -21.153 1.00 54.69 308 PRO A CA 1
ATOM 2450 C C . PRO A 1 308 ? 4.476 2.537 -21.615 1.00 54.69 308 PRO A C 1
ATOM 2452 O O . PRO A 1 308 ? 5.135 2.582 -22.649 1.00 54.69 308 PRO A O 1
ATOM 2455 N N . SER A 1 309 ? 4.343 3.586 -20.800 1.00 66.12 309 SER A N 1
ATOM 2456 C CA . SER A 1 309 ? 4.958 4.893 -21.042 1.00 66.12 309 SER A CA 1
ATOM 2457 C C . SER A 1 309 ? 6.482 4.790 -21.202 1.00 66.12 309 SER A C 1
ATOM 2459 O O . SER A 1 309 ? 7.076 5.463 -22.045 1.00 66.12 309 SER A O 1
ATOM 2461 N N . MET A 1 310 ? 7.114 3.896 -20.434 1.00 74.44 310 MET A N 1
ATOM 2462 C CA . MET A 1 310 ? 8.544 3.599 -20.503 1.00 74.44 310 MET A CA 1
ATOM 2463 C C . MET A 1 310 ? 8.868 2.437 -21.462 1.00 74.44 310 MET A C 1
ATOM 2465 O O . MET A 1 310 ? 10.043 2.248 -21.781 1.00 74.44 310 MET A O 1
ATOM 2469 N N . GLU A 1 311 ? 7.879 1.671 -21.941 1.00 60.56 311 GLU A N 1
ATOM 2470 C CA . GLU A 1 311 ? 8.042 0.577 -22.918 1.00 60.56 311 GLU A CA 1
ATOM 2471 C C . GLU A 1 311 ? 8.112 1.049 -24.366 1.00 60.56 311 GLU A C 1
ATOM 2473 O O . GLU A 1 311 ? 8.914 0.521 -25.139 1.00 60.56 311 GLU A O 1
ATOM 2478 N N . ASP A 1 312 ? 7.338 2.075 -24.729 1.00 65.06 312 ASP A N 1
ATOM 2479 C CA . ASP A 1 312 ? 7.351 2.671 -26.075 1.00 65.06 312 ASP A CA 1
ATOM 2480 C C . ASP A 1 312 ? 8.746 3.211 -26.461 1.00 65.06 312 ASP A C 1
ATOM 2482 O O . ASP A 1 312 ? 9.040 3.486 -27.624 1.00 65.06 312 ASP A O 1
ATOM 2486 N N . MET A 1 313 ? 9.640 3.327 -25.476 1.00 69.38 313 MET A N 1
ATOM 2487 C CA . MET A 1 313 ? 11.017 3.800 -25.602 1.00 69.38 313 MET A CA 1
ATOM 2488 C C . MET A 1 313 ? 12.046 2.679 -25.793 1.00 69.38 313 MET A C 1
ATOM 2490 O O . MET A 1 313 ? 13.248 2.946 -25.815 1.00 69.38 313 MET A O 1
ATOM 2494 N N . ASN A 1 314 ? 11.617 1.422 -25.946 1.00 68.44 314 ASN A N 1
ATOM 2495 C CA . ASN A 1 314 ? 12.515 0.275 -26.128 1.00 68.44 314 ASN A CA 1
ATOM 2496 C C . ASN A 1 314 ? 13.310 0.309 -27.447 1.00 68.44 314 ASN A C 1
ATOM 2498 O O . ASN A 1 314 ? 14.233 -0.481 -27.622 1.00 68.44 314 ASN A O 1
ATOM 2502 N N . SER A 1 315 ? 12.991 1.226 -28.364 1.00 76.81 315 SER A N 1
ATOM 2503 C CA . SER A 1 315 ? 13.779 1.476 -29.574 1.00 76.81 315 SER A CA 1
ATOM 2504 C C . SER A 1 315 ? 14.880 2.526 -29.389 1.00 76.81 315 SER A C 1
ATOM 2506 O O . SER A 1 315 ? 15.608 2.806 -30.340 1.00 76.81 315 SER A O 1
ATOM 2508 N N . TYR A 1 316 ? 14.978 3.173 -28.223 1.00 84.88 316 TYR A N 1
ATOM 2509 C CA . TYR A 1 316 ? 15.944 4.250 -28.008 1.00 84.88 316 TYR A CA 1
ATOM 2510 C C . TYR A 1 316 ? 17.325 3.687 -27.706 1.00 84.88 316 TYR A C 1
ATOM 2512 O O . TYR A 1 316 ? 17.469 2.715 -26.965 1.00 84.88 316 TYR A O 1
ATOM 2520 N N . THR A 1 317 ? 18.350 4.316 -28.274 1.00 86.06 317 THR A N 1
ATOM 2521 C CA . THR A 1 317 ? 19.725 3.825 -28.210 1.00 86.06 317 THR A CA 1
ATOM 2522 C C . THR A 1 317 ? 20.685 4.877 -27.674 1.00 86.06 317 THR A C 1
ATOM 2524 O O . THR A 1 317 ? 20.472 6.085 -27.803 1.00 86.06 317 THR A O 1
ATOM 2527 N N . PHE A 1 318 ? 21.795 4.395 -27.133 1.00 85.31 318 PHE A N 1
ATOM 2528 C CA . PHE A 1 318 ? 23.024 5.159 -27.002 1.00 85.31 318 PHE A CA 1
ATOM 2529 C C . PHE A 1 318 ? 23.552 5.586 -28.380 1.00 85.31 318 PHE A C 1
ATOM 2531 O O . PHE A 1 318 ? 23.171 5.040 -29.422 1.00 85.31 318 PHE A O 1
ATOM 2538 N N . VAL A 1 319 ? 24.475 6.549 -28.384 1.00 85.38 319 VAL A N 1
ATOM 2539 C CA . VAL A 1 319 ? 25.172 7.017 -29.596 1.00 85.38 319 VAL A CA 1
ATOM 2540 C C . VAL A 1 319 ? 25.984 5.890 -30.256 1.00 85.38 319 VAL A C 1
ATOM 2542 O O . VAL A 1 319 ? 26.176 5.903 -31.468 1.00 85.38 319 VAL A O 1
ATOM 2545 N N . ASP A 1 320 ? 26.412 4.884 -29.487 1.00 82.50 320 ASP A N 1
ATOM 2546 C CA . ASP A 1 320 ? 27.119 3.694 -29.987 1.00 82.50 320 ASP A CA 1
ATOM 2547 C C . ASP A 1 320 ? 26.193 2.599 -30.565 1.00 82.50 320 ASP A C 1
ATOM 2549 O O . ASP A 1 320 ? 26.674 1.560 -31.018 1.00 82.50 320 ASP A O 1
ATOM 2553 N N . GLY A 1 321 ? 24.874 2.827 -30.573 1.00 79.94 321 GLY A N 1
ATOM 2554 C CA . GLY A 1 321 ? 23.871 1.917 -31.127 1.00 79.94 321 GLY A CA 1
ATOM 2555 C C . GLY A 1 321 ? 23.332 0.860 -30.157 1.00 79.94 321 GLY A C 1
ATOM 2556 O O . GLY A 1 321 ? 22.417 0.125 -30.530 1.00 79.94 321 GLY A O 1
ATOM 2557 N N . ARG A 1 322 ? 23.831 0.777 -28.915 1.00 82.62 322 ARG A N 1
ATOM 2558 C CA . ARG A 1 322 ? 23.245 -0.105 -27.889 1.00 82.62 322 ARG A CA 1
ATOM 2559 C C . ARG A 1 322 ? 21.871 0.404 -27.455 1.00 82.62 322 ARG A C 1
ATOM 2561 O O . ARG A 1 322 ? 21.687 1.603 -27.273 1.00 82.62 322 ARG A O 1
ATOM 2568 N N . VAL A 1 323 ? 20.910 -0.497 -27.263 1.00 82.69 323 VAL A N 1
ATOM 2569 C CA . VAL A 1 323 ? 19.560 -0.150 -26.784 1.00 82.69 323 VAL A CA 1
ATOM 2570 C C . VAL A 1 323 ? 19.610 0.239 -25.306 1.00 82.69 323 VAL A C 1
ATOM 2572 O O . VAL A 1 323 ? 20.266 -0.429 -24.510 1.00 82.69 323 VAL A O 1
ATOM 2575 N N . LEU A 1 324 ? 18.905 1.310 -24.944 1.00 82.75 324 LEU A N 1
ATOM 2576 C CA . LEU A 1 324 ? 18.749 1.763 -23.564 1.00 82.75 324 LEU A CA 1
ATOM 2577 C C . LEU A 1 324 ? 17.829 0.803 -22.803 1.00 82.75 324 LEU A C 1
ATOM 2579 O O . LEU A 1 324 ? 16.653 0.676 -23.151 1.00 82.75 324 LEU A O 1
ATOM 2583 N N . SER A 1 325 ? 18.336 0.167 -21.745 1.00 82.50 325 SER A N 1
ATOM 2584 C CA . SER A 1 325 ? 17.506 -0.605 -20.806 1.00 82.50 325 SER A CA 1
ATOM 2585 C C . SER A 1 325 ? 16.593 0.310 -19.973 1.00 82.50 325 SER A C 1
ATOM 2587 O O . SER A 1 325 ? 16.744 1.534 -19.987 1.00 82.50 325 SER A O 1
ATOM 2589 N N . LEU A 1 326 ? 15.653 -0.266 -19.212 1.00 83.06 326 LEU A N 1
ATOM 2590 C CA . LEU A 1 326 ? 14.831 0.514 -18.278 1.00 83.06 326 LEU A CA 1
ATOM 2591 C C . LEU A 1 326 ? 15.697 1.243 -17.241 1.00 83.06 326 LEU A C 1
ATOM 2593 O O . LEU A 1 326 ? 15.515 2.440 -17.031 1.00 83.06 326 LEU A O 1
ATOM 2597 N N . GLU A 1 327 ? 16.674 0.547 -16.656 1.00 84.56 327 GLU A N 1
ATOM 2598 C CA . GLU A 1 327 ? 17.612 1.140 -15.699 1.00 84.56 327 GLU A CA 1
ATOM 2599 C C . GLU A 1 327 ? 18.407 2.292 -16.334 1.00 84.56 327 GLU A C 1
ATOM 2601 O O . GLU A 1 327 ? 18.557 3.350 -15.724 1.00 84.56 327 GLU A O 1
ATOM 2606 N N . ASP A 1 328 ? 18.855 2.152 -17.588 1.00 86.94 328 ASP A N 1
ATOM 2607 C CA . ASP A 1 328 ? 19.559 3.235 -18.285 1.00 86.94 328 ASP A CA 1
ATOM 2608 C C . ASP A 1 328 ? 18.646 4.456 -18.499 1.00 86.94 328 ASP A C 1
ATOM 2610 O O . ASP A 1 328 ? 19.071 5.595 -18.290 1.00 86.94 328 ASP A O 1
ATOM 2614 N N . ARG A 1 329 ? 17.373 4.241 -18.861 1.00 89.56 329 ARG A N 1
ATOM 2615 C CA . ARG A 1 329 ? 16.383 5.320 -19.035 1.00 89.56 329 ARG A CA 1
ATOM 2616 C C . ARG A 1 329 ? 16.091 6.046 -17.720 1.00 89.56 329 ARG A C 1
ATOM 2618 O O . ARG A 1 329 ? 16.088 7.277 -17.690 1.00 89.56 329 ARG A O 1
ATOM 2625 N N . VAL A 1 330 ? 15.910 5.306 -16.625 1.00 91.06 330 VAL A N 1
ATOM 2626 C CA . VAL A 1 330 ? 15.724 5.879 -15.281 1.00 91.06 330 VAL A CA 1
ATOM 2627 C C . VAL A 1 330 ? 16.956 6.677 -14.860 1.00 91.06 330 VAL A C 1
ATOM 2629 O O . VAL A 1 330 ? 16.832 7.812 -14.399 1.00 91.06 330 VAL A O 1
ATOM 2632 N N . ALA A 1 331 ? 18.157 6.141 -15.083 1.00 89.94 331 ALA A N 1
ATOM 2633 C CA . ALA A 1 331 ? 19.403 6.840 -14.796 1.00 89.94 331 ALA A CA 1
ATOM 2634 C C . ALA A 1 331 ? 19.543 8.144 -15.599 1.00 89.94 331 ALA A C 1
ATOM 2636 O O . ALA A 1 331 ? 19.904 9.172 -15.027 1.00 89.94 331 ALA A O 1
ATOM 2637 N N . VAL A 1 332 ? 19.220 8.137 -16.897 1.00 90.56 332 VAL A N 1
ATOM 2638 C CA . VAL A 1 332 ? 19.209 9.342 -17.748 1.00 90.56 332 VAL A CA 1
ATOM 2639 C C . VAL A 1 332 ? 18.256 10.402 -17.188 1.00 90.56 332 VAL A C 1
ATOM 2641 O O . VAL A 1 332 ? 18.649 11.562 -17.037 1.00 90.56 332 VAL A O 1
ATOM 2644 N N . ALA A 1 333 ? 17.025 10.013 -16.847 1.00 93.38 333 ALA A N 1
ATOM 2645 C CA . ALA A 1 333 ? 16.027 10.932 -16.310 1.00 93.38 333 ALA A CA 1
ATOM 2646 C C . ALA A 1 333 ? 16.461 11.526 -14.960 1.00 93.38 333 ALA A C 1
ATOM 2648 O O . ALA A 1 333 ? 16.437 12.745 -14.781 1.00 93.38 333 ALA A O 1
ATOM 2649 N N . LEU A 1 334 ? 16.939 10.691 -14.031 1.00 93.00 334 LEU A N 1
ATOM 2650 C CA . LEU A 1 334 ? 17.437 11.140 -12.729 1.00 93.00 334 LEU A CA 1
ATOM 2651 C C . LEU A 1 334 ? 18.644 12.072 -12.869 1.00 93.00 334 LEU A C 1
ATOM 2653 O O . LEU A 1 334 ? 18.678 13.120 -12.226 1.00 93.00 334 LEU A O 1
ATOM 2657 N N . ARG A 1 335 ? 19.596 11.756 -13.760 1.00 90.00 335 ARG A N 1
ATOM 2658 C CA . ARG A 1 335 ? 20.743 12.634 -14.056 1.00 90.00 335 ARG A CA 1
ATOM 2659 C C . ARG A 1 335 ? 20.295 14.013 -14.518 1.00 90.00 335 ARG A C 1
ATOM 2661 O O . ARG A 1 335 ? 20.900 15.004 -14.113 1.00 90.00 335 ARG A O 1
ATOM 2668 N N . ARG A 1 336 ? 19.236 14.087 -15.327 1.00 89.69 336 ARG A N 1
ATOM 2669 C CA . ARG A 1 336 ? 18.662 15.366 -15.750 1.00 89.69 336 ARG A CA 1
ATOM 2670 C C . ARG A 1 336 ? 17.985 16.110 -14.601 1.00 89.69 336 ARG A C 1
ATOM 2672 O O . ARG A 1 336 ? 18.250 17.293 -14.428 1.00 89.69 336 ARG A O 1
ATOM 2679 N N . LEU A 1 337 ? 17.167 15.442 -13.788 1.00 91.38 337 LEU A N 1
ATOM 2680 C CA . LEU A 1 337 ? 16.476 16.083 -12.658 1.00 91.38 337 LEU A CA 1
ATOM 2681 C C . LEU A 1 337 ? 17.440 16.574 -11.559 1.00 91.38 337 LEU A C 1
ATOM 2683 O O . LEU A 1 337 ? 17.168 17.556 -10.867 1.00 91.38 337 LEU A O 1
ATOM 2687 N N . GLN A 1 338 ? 18.586 15.914 -11.403 1.00 90.94 338 GLN A N 1
ATOM 2688 C CA . GLN A 1 338 ? 19.574 16.226 -10.366 1.00 90.94 338 GLN A CA 1
ATOM 2689 C C . GLN A 1 338 ? 20.665 17.207 -10.812 1.00 90.94 338 GLN A C 1
ATOM 2691 O O . GLN A 1 338 ? 21.505 17.614 -10.004 1.00 90.94 338 GLN A O 1
ATOM 2696 N N . SER A 1 339 ? 20.665 17.605 -12.084 1.00 86.50 339 SER A N 1
ATOM 2697 C CA . SER A 1 339 ? 21.654 18.515 -12.656 1.00 86.50 339 SER A CA 1
ATOM 2698 C C . SER A 1 339 ? 21.062 19.897 -12.932 1.00 86.50 339 SER A C 1
ATOM 2700 O O . SER A 1 339 ? 19.868 20.051 -13.174 1.00 86.50 339 SER A O 1
ATOM 2702 N N . SER A 1 340 ? 21.920 20.915 -12.886 1.00 83.00 340 SER A N 1
ATOM 2703 C CA . SER A 1 340 ? 21.638 22.264 -13.393 1.00 83.00 340 SER A CA 1
ATOM 2704 C C . SER A 1 340 ? 22.372 22.547 -14.710 1.00 83.00 340 SER A C 1
ATOM 2706 O O . SER A 1 340 ? 22.379 23.683 -15.173 1.00 83.00 340 SER A O 1
ATOM 2708 N N . GLU A 1 341 ? 23.063 21.550 -15.270 1.00 83.12 341 GLU A N 1
ATOM 2709 C CA . GLU A 1 341 ? 23.796 21.674 -16.530 1.00 83.12 341 GLU A CA 1
ATOM 2710 C C . GLU A 1 341 ? 22.845 21.709 -17.739 1.00 83.12 341 GLU A C 1
ATOM 2712 O O . GLU A 1 341 ? 21.756 21.129 -17.680 1.00 83.12 341 GLU A O 1
ATOM 2717 N N . PRO A 1 342 ? 23.258 22.324 -18.865 1.00 83.06 342 PRO A N 1
ATOM 2718 C CA . PRO A 1 342 ? 22.518 22.234 -20.120 1.00 83.06 342 PRO A CA 1
ATOM 2719 C C . PRO A 1 342 ? 22.331 20.778 -20.568 1.00 83.06 342 PRO A C 1
ATOM 2721 O O . PRO A 1 342 ? 23.235 19.952 -20.402 1.00 83.06 342 PRO A O 1
ATOM 2724 N N . THR A 1 343 ? 21.194 20.472 -21.204 1.00 84.12 343 THR A N 1
ATOM 2725 C CA . THR A 1 343 ? 20.868 19.116 -21.687 1.00 84.12 343 THR A CA 1
ATOM 2726 C C . THR A 1 343 ? 21.966 18.543 -22.590 1.00 84.12 343 THR A C 1
ATOM 2728 O O . THR A 1 343 ? 22.272 17.360 -22.487 1.00 84.12 343 THR A O 1
ATOM 2731 N N . GLU A 1 344 ? 22.618 19.378 -23.402 1.00 84.44 344 GLU A N 1
ATOM 2732 C CA . GLU A 1 344 ? 23.748 19.023 -24.276 1.00 84.44 344 GLU A CA 1
ATOM 2733 C C . GLU A 1 344 ? 24.957 18.441 -23.513 1.00 84.44 344 GLU A C 1
ATOM 2735 O O . GLU A 1 344 ? 25.572 17.461 -23.949 1.00 84.44 344 GLU A O 1
ATOM 2740 N N . SER A 1 345 ? 25.283 19.014 -22.347 1.00 85.25 345 SER A N 1
ATOM 2741 C CA . SER A 1 345 ? 26.366 18.533 -21.472 1.00 85.25 345 SER A CA 1
ATOM 2742 C C . SER A 1 345 ? 26.022 17.154 -20.916 1.00 85.25 345 SER A C 1
ATOM 2744 O O . SER A 1 345 ? 26.820 16.215 -20.977 1.00 85.25 345 SER A O 1
ATOM 2746 N N . ILE A 1 346 ? 24.779 17.002 -20.451 1.00 85.62 346 ILE A N 1
ATOM 2747 C CA . ILE A 1 346 ? 24.277 15.743 -19.899 1.00 85.62 346 ILE A CA 1
ATOM 2748 C C . ILE A 1 346 ? 24.260 14.663 -20.990 1.00 85.62 346 ILE A C 1
ATOM 2750 O O . ILE A 1 346 ? 24.789 13.575 -20.765 1.00 85.62 346 ILE A O 1
ATOM 2754 N N . ALA A 1 347 ? 23.752 14.988 -22.181 1.00 85.75 347 ALA A N 1
ATOM 2755 C CA . ALA A 1 347 ? 23.728 14.138 -23.374 1.00 85.75 347 ALA A CA 1
ATOM 2756 C C . ALA A 1 347 ? 25.115 13.607 -23.733 1.00 85.75 347 ALA A C 1
ATOM 2758 O O . ALA A 1 347 ? 25.311 12.394 -23.849 1.00 85.75 347 ALA A O 1
ATOM 2759 N N . SER A 1 348 ? 26.097 14.506 -23.794 1.00 83.88 348 SER A N 1
ATOM 2760 C CA . SER A 1 348 ? 27.492 14.155 -24.065 1.00 83.88 348 SER A CA 1
ATOM 2761 C C . SER A 1 348 ? 28.086 13.259 -22.973 1.00 83.88 348 SER A C 1
ATOM 2763 O O . SER A 1 348 ? 28.800 12.309 -23.282 1.00 83.88 348 SER A O 1
ATOM 2765 N N . SER A 1 349 ? 27.770 13.520 -21.698 1.00 83.06 349 SER A N 1
ATOM 2766 C CA . SER A 1 349 ? 28.303 12.750 -20.563 1.00 83.06 349 SER A CA 1
ATOM 2767 C C . SER A 1 349 ? 27.736 11.331 -20.453 1.00 83.06 349 SER A C 1
ATOM 2769 O O . SER A 1 349 ? 28.438 10.423 -20.011 1.00 83.06 349 SER A O 1
ATOM 2771 N N . VAL A 1 350 ? 26.472 11.136 -20.845 1.00 83.69 350 VAL A N 1
ATOM 2772 C CA . VAL A 1 350 ? 25.774 9.843 -20.764 1.00 83.69 350 VAL A CA 1
ATOM 2773 C C . VAL A 1 350 ? 25.886 9.056 -22.078 1.00 83.69 350 VAL A C 1
ATOM 2775 O O . VAL A 1 350 ? 25.698 7.842 -22.085 1.00 83.69 350 VAL A O 1
ATOM 2778 N N . GLY A 1 351 ? 26.241 9.716 -23.185 1.00 84.50 351 GLY A N 1
ATOM 2779 C CA . GLY A 1 351 ? 26.375 9.088 -24.501 1.00 84.50 351 GLY A CA 1
ATOM 2780 C C . GLY A 1 351 ? 25.030 8.846 -25.186 1.00 84.50 351 GLY A C 1
ATOM 2781 O O . GLY A 1 351 ? 24.847 7.821 -25.842 1.00 84.50 351 GLY A O 1
ATOM 2782 N N . VAL A 1 352 ? 24.077 9.767 -25.022 1.00 88.69 352 VAL A N 1
ATOM 2783 C CA . VAL A 1 352 ? 22.707 9.683 -25.558 1.00 88.69 352 VAL A CA 1
ATOM 2784 C C . VAL A 1 352 ? 22.361 10.995 -26.262 1.00 88.69 352 VAL A C 1
ATOM 2786 O O . VAL A 1 352 ? 22.793 12.055 -25.823 1.00 88.69 352 VAL A O 1
ATOM 2789 N N . ASN A 1 353 ? 21.578 10.950 -27.345 1.00 88.50 353 ASN A N 1
ATOM 2790 C CA . ASN A 1 353 ? 21.145 12.164 -28.048 1.00 88.50 353 ASN A CA 1
ATOM 2791 C C . ASN A 1 353 ? 20.273 13.065 -27.156 1.00 88.50 353 ASN A C 1
ATOM 2793 O O . ASN A 1 353 ? 19.448 12.577 -26.383 1.00 88.50 353 ASN A O 1
ATOM 2797 N N . GLU A 1 354 ? 20.393 14.385 -27.322 1.00 88.12 354 GLU A N 1
ATOM 2798 C CA . GLU A 1 354 ? 19.660 15.371 -26.515 1.00 88.12 354 GLU A CA 1
ATOM 2799 C C . GLU A 1 354 ? 18.138 15.149 -26.545 1.00 88.12 354 GLU A C 1
ATOM 2801 O O . GLU A 1 354 ? 17.488 15.126 -25.501 1.00 88.12 354 GLU A O 1
ATOM 2806 N N . SER A 1 355 ? 17.576 14.892 -27.730 1.00 89.00 355 SER A N 1
ATOM 2807 C CA . SER A 1 355 ? 16.146 14.616 -27.913 1.00 89.00 355 SER A CA 1
ATOM 2808 C C . SER A 1 355 ? 15.662 13.405 -27.112 1.00 89.00 355 SER A C 1
ATOM 2810 O O . SER A 1 355 ? 14.564 13.433 -26.559 1.00 89.00 355 SER A O 1
ATOM 2812 N N . ILE A 1 356 ? 16.491 12.364 -26.996 1.00 89.31 356 ILE A N 1
ATOM 2813 C CA . ILE A 1 356 ? 16.170 11.164 -26.219 1.00 89.31 356 ILE A CA 1
ATOM 2814 C C . ILE A 1 356 ? 16.148 11.503 -24.730 1.00 89.31 356 ILE A C 1
ATOM 2816 O O . ILE A 1 356 ? 15.220 11.095 -24.041 1.00 89.31 356 ILE A O 1
ATOM 2820 N N . ILE A 1 357 ? 17.109 12.290 -24.230 1.00 89.75 357 ILE A N 1
ATOM 2821 C CA . ILE A 1 357 ? 17.103 12.727 -22.826 1.00 89.75 357 ILE A CA 1
ATOM 2822 C C . ILE A 1 357 ? 15.822 13.496 -22.500 1.00 89.75 357 ILE A C 1
ATOM 2824 O O . ILE A 1 357 ? 15.197 13.236 -21.466 1.00 89.75 357 ILE A O 1
ATOM 2828 N N . LEU A 1 358 ? 15.420 14.425 -23.375 1.00 88.12 358 LEU A N 1
ATOM 2829 C CA . LEU A 1 358 ? 14.206 15.218 -23.190 1.00 88.12 358 LEU A CA 1
ATOM 2830 C C . LEU A 1 358 ? 12.970 14.322 -23.056 1.00 88.12 358 LEU A C 1
ATOM 2832 O O . LEU A 1 358 ? 12.277 14.414 -22.041 1.00 88.12 358 LEU A O 1
ATOM 2836 N N . LEU A 1 359 ? 12.772 13.422 -24.025 1.00 89.19 359 LEU A N 1
ATOM 2837 C CA . LEU A 1 359 ? 11.636 12.500 -24.080 1.00 89.19 359 LEU A CA 1
ATOM 2838 C C . LEU A 1 359 ? 11.631 11.524 -22.900 1.00 89.19 359 LEU A C 1
ATOM 2840 O O . LEU A 1 359 ? 10.607 11.366 -22.241 1.00 89.19 359 LEU A O 1
ATOM 2844 N N . VAL A 1 360 ? 12.772 10.890 -22.603 1.00 91.00 360 VAL A N 1
ATOM 2845 C CA . VAL A 1 360 ? 12.902 9.912 -21.505 1.00 91.00 360 VAL A CA 1
ATOM 2846 C C . VAL A 1 360 ? 12.554 10.548 -20.170 1.00 91.00 360 VAL A C 1
ATOM 2848 O O . VAL A 1 360 ? 11.823 9.963 -19.380 1.00 91.00 360 VAL A O 1
ATOM 2851 N N . THR A 1 361 ? 13.035 11.763 -19.921 1.00 91.56 361 THR A N 1
ATOM 2852 C CA . THR A 1 361 ? 12.737 12.451 -18.661 1.00 91.56 361 THR A CA 1
ATOM 2853 C C . THR A 1 361 ? 11.270 12.856 -18.567 1.00 91.56 361 THR A C 1
ATOM 2855 O O . THR A 1 361 ? 10.703 12.766 -17.488 1.00 91.56 361 THR A O 1
ATOM 2858 N N . GLU A 1 362 ? 10.658 13.316 -19.662 1.00 89.31 362 GLU A N 1
ATOM 2859 C CA . GLU A 1 362 ? 9.238 13.688 -19.683 1.00 89.31 362 GLU A CA 1
ATOM 2860 C C . GLU A 1 362 ? 8.358 12.479 -19.345 1.00 89.31 362 GLU A C 1
ATOM 2862 O O . GLU A 1 362 ? 7.572 12.535 -18.401 1.00 89.31 362 GLU A O 1
ATOM 2867 N N . ARG A 1 363 ? 8.592 11.344 -20.017 1.00 90.06 363 ARG A N 1
ATOM 2868 C CA . ARG A 1 363 ? 7.885 10.081 -19.751 1.00 90.06 363 ARG A CA 1
ATOM 2869 C C . ARG A 1 363 ? 8.132 9.549 -18.347 1.00 90.06 363 ARG A C 1
ATOM 2871 O O . ARG A 1 363 ? 7.197 9.094 -17.690 1.00 90.06 363 ARG A O 1
ATOM 2878 N N . PHE A 1 364 ? 9.369 9.632 -17.869 1.00 93.25 364 PHE A N 1
ATOM 2879 C CA . PHE A 1 364 ? 9.714 9.252 -16.505 1.00 93.25 364 PHE A CA 1
ATOM 2880 C C . PHE A 1 364 ? 8.963 10.108 -15.477 1.00 93.25 364 PHE A C 1
ATOM 2882 O O . PHE A 1 364 ? 8.369 9.565 -14.552 1.00 93.25 364 PHE A O 1
ATOM 2889 N N . VAL A 1 365 ? 8.941 11.433 -15.654 1.00 92.69 365 VAL A N 1
ATOM 2890 C CA . VAL A 1 365 ? 8.230 12.363 -14.764 1.00 92.69 365 VAL A CA 1
ATOM 2891 C C . VAL A 1 365 ? 6.729 12.090 -14.756 1.00 92.69 365 VAL A C 1
ATOM 2893 O O . VAL A 1 365 ? 6.154 12.025 -13.673 1.00 92.69 365 VAL A O 1
ATOM 2896 N N . ASP A 1 366 ? 6.112 11.888 -15.923 1.00 89.25 366 ASP A N 1
ATOM 2897 C CA . ASP A 1 366 ? 4.694 11.518 -16.024 1.00 89.25 366 ASP A CA 1
ATOM 2898 C C . ASP A 1 366 ? 4.410 10.209 -15.273 1.00 89.25 366 ASP A C 1
ATOM 2900 O O . ASP A 1 366 ? 3.475 10.128 -14.481 1.00 89.25 366 ASP A O 1
ATOM 2904 N N . THR A 1 367 ? 5.266 9.201 -15.448 1.00 89.69 367 THR A N 1
ATOM 2905 C CA . THR A 1 367 ? 5.076 7.889 -14.812 1.00 89.69 367 THR A CA 1
ATOM 2906 C C . THR A 1 367 ? 5.231 7.975 -13.291 1.00 89.69 367 THR A C 1
ATOM 2908 O O . THR A 1 367 ? 4.400 7.451 -12.558 1.00 89.69 367 THR A O 1
ATOM 2911 N N . VAL A 1 368 ? 6.238 8.695 -12.783 1.00 91.56 368 VAL A N 1
ATOM 2912 C CA . VAL A 1 368 ? 6.396 8.946 -11.336 1.00 91.56 368 VAL A CA 1
ATOM 2913 C C . VAL A 1 368 ? 5.222 9.768 -10.786 1.00 91.56 368 VAL A C 1
ATOM 2915 O O . VAL A 1 368 ? 4.751 9.525 -9.671 1.00 91.56 368 VAL A O 1
ATOM 2918 N N . TRP A 1 369 ? 4.722 10.736 -11.557 1.00 86.06 369 TRP A N 1
ATOM 2919 C CA . TRP A 1 369 ? 3.526 11.510 -11.216 1.00 86.06 369 TRP A CA 1
ATOM 2920 C C . TRP A 1 369 ? 2.250 10.650 -11.136 1.00 86.06 369 TRP A C 1
ATOM 2922 O O . TRP A 1 369 ? 1.308 10.993 -10.420 1.00 86.06 369 TRP A O 1
ATOM 2932 N N . GLU A 1 370 ? 2.185 9.515 -11.809 1.00 82.88 370 GLU A N 1
ATOM 2933 C CA . GLU A 1 370 ? 1.019 8.636 -11.722 1.00 82.88 370 GLU A CA 1
ATOM 2934 C C . GLU A 1 370 ? 1.207 7.563 -10.648 1.00 82.88 370 GLU A C 1
ATOM 2936 O O . GLU A 1 370 ? 0.365 7.422 -9.766 1.00 82.88 370 GLU A O 1
ATOM 2941 N N . GLN A 1 371 ? 2.340 6.861 -10.671 1.00 83.06 371 GLN A N 1
ATOM 2942 C CA . GLN A 1 371 ? 2.542 5.647 -9.876 1.00 83.06 371 GLN A CA 1
ATOM 2943 C C . GLN A 1 371 ? 2.988 5.916 -8.433 1.00 83.06 371 GLN A C 1
ATOM 2945 O O . GLN A 1 371 ? 2.795 5.074 -7.566 1.00 83.06 371 GLN A O 1
ATOM 2950 N N . ALA A 1 372 ? 3.576 7.081 -8.142 1.00 85.75 372 ALA A N 1
ATOM 2951 C CA . ALA A 1 372 ? 4.169 7.363 -6.829 1.00 85.75 372 ALA A CA 1
ATOM 2952 C C . ALA A 1 372 ? 3.268 8.185 -5.883 1.00 85.75 372 ALA A C 1
ATOM 2954 O O . ALA A 1 372 ? 3.777 8.809 -4.948 1.00 85.75 372 ALA A O 1
ATOM 2955 N N . ASP A 1 373 ? 1.957 8.271 -6.136 1.00 81.75 373 ASP A N 1
ATOM 2956 C CA . ASP A 1 373 ? 1.058 9.181 -5.402 1.00 81.75 373 ASP A CA 1
ATOM 2957 C C . ASP A 1 373 ? 0.975 8.877 -3.896 1.00 81.75 373 ASP A C 1
ATOM 2959 O O . ASP A 1 373 ? 1.021 9.792 -3.064 1.00 81.75 373 ASP A O 1
ATOM 2963 N N . HIS A 1 374 ? 0.987 7.591 -3.534 1.00 81.81 374 HIS A N 1
ATOM 2964 C CA . HIS A 1 374 ? 0.979 7.101 -2.149 1.00 81.81 374 HIS A CA 1
ATOM 2965 C C . HIS A 1 374 ? 2.216 7.518 -1.342 1.00 81.81 374 HIS A C 1
ATOM 2967 O O . HIS A 1 374 ? 2.171 7.565 -0.111 1.00 81.81 374 HIS A O 1
ATOM 2973 N N . HIS A 1 375 ? 3.324 7.891 -1.989 1.00 84.81 375 HIS A N 1
ATOM 2974 C CA . HIS A 1 375 ? 4.490 8.403 -1.265 1.00 84.81 375 HIS A CA 1
ATOM 2975 C C . HIS A 1 375 ? 4.274 9.809 -0.703 1.00 84.81 375 HIS A C 1
ATOM 2977 O O . HIS A 1 375 ? 4.962 10.189 0.248 1.00 84.81 375 HIS A O 1
ATOM 2983 N N . SER A 1 376 ? 3.312 10.569 -1.230 1.00 84.44 376 SER A N 1
ATOM 2984 C CA . SER A 1 376 ? 2.979 11.937 -0.803 1.00 84.44 376 SER A CA 1
ATOM 2985 C C . SER A 1 376 ? 1.625 12.063 -0.095 1.00 84.44 376 SER A C 1
ATOM 2987 O O . SER A 1 376 ? 1.134 13.178 0.080 1.00 84.44 376 SER A O 1
ATOM 2989 N N . SER A 1 377 ? 1.012 10.949 0.315 1.00 85.19 377 SER A N 1
ATOM 2990 C CA . SER A 1 377 ? -0.289 10.969 0.981 1.00 85.19 377 SER A CA 1
ATOM 2991 C C . SER A 1 377 ? -0.216 11.515 2.409 1.00 85.19 377 SER A C 1
ATOM 2993 O O . SER A 1 377 ? 0.786 11.374 3.123 1.00 85.19 377 SER A O 1
ATOM 2995 N N . TRP A 1 378 ? -1.333 12.100 2.845 1.00 88.81 378 TRP A N 1
ATOM 2996 C CA . TRP A 1 378 ? -1.551 12.415 4.251 1.00 88.81 378 TRP A CA 1
ATOM 2997 C C . TRP A 1 378 ? -1.556 11.117 5.085 1.00 88.81 378 TRP A C 1
ATOM 2999 O O . TRP A 1 378 ? -2.134 10.131 4.619 1.00 88.81 378 TRP A O 1
ATOM 3009 N N . PRO A 1 379 ? -0.914 11.089 6.268 1.00 88.62 379 PRO A N 1
ATOM 3010 C CA . PRO A 1 379 ? -0.802 9.882 7.090 1.00 88.62 379 PRO A CA 1
ATOM 3011 C C . PRO A 1 379 ? -2.161 9.378 7.593 1.00 88.62 379 PRO A C 1
ATOM 3013 O O . PRO A 1 379 ? -3.058 10.174 7.889 1.00 88.62 379 PRO A O 1
ATOM 3016 N N . ASP A 1 380 ? -2.291 8.055 7.735 1.00 84.81 380 ASP A N 1
ATOM 3017 C CA . ASP A 1 380 ? -3.421 7.450 8.451 1.00 84.81 380 ASP A CA 1
ATOM 3018 C C . ASP A 1 380 ? -3.336 7.695 9.973 1.00 84.81 380 ASP A C 1
ATOM 3020 O O . ASP A 1 380 ? -2.380 8.292 10.470 1.00 84.81 380 ASP A O 1
ATOM 3024 N N . SER A 1 381 ? -4.334 7.252 10.746 1.00 83.06 381 SER A N 1
ATOM 3025 C CA . SER A 1 381 ? -4.353 7.488 12.198 1.00 83.06 381 SER A CA 1
ATOM 3026 C C . SER A 1 381 ? -3.149 6.873 12.925 1.00 83.06 381 SER A C 1
ATOM 3028 O O . SER A 1 381 ? -2.599 7.489 13.834 1.00 83.06 381 SER A O 1
ATOM 3030 N N . SER A 1 382 ? -2.701 5.683 12.512 1.00 84.81 382 SER A N 1
ATOM 3031 C CA . SER A 1 382 ? -1.563 4.997 13.134 1.00 84.81 382 SER A CA 1
ATOM 3032 C C . SER A 1 382 ? -0.241 5.679 12.790 1.00 84.81 382 SER A C 1
ATOM 3034 O O . SER A 1 382 ? 0.627 5.846 13.651 1.00 84.81 382 SER A O 1
ATOM 3036 N N . GLU A 1 383 ? -0.073 6.093 11.536 1.00 85.44 383 GLU A N 1
ATOM 3037 C CA . GLU A 1 383 ? 1.075 6.883 11.101 1.00 85.44 383 GLU A CA 1
ATOM 3038 C C . GLU A 1 383 ? 1.100 8.257 11.773 1.00 85.44 383 GLU A C 1
ATOM 3040 O O . GLU A 1 383 ? 2.161 8.706 12.211 1.00 85.44 383 GLU A O 1
ATOM 3045 N N . MET A 1 384 ? -0.061 8.900 11.913 1.00 91.88 384 MET A N 1
ATOM 3046 C CA . MET A 1 384 ? -0.182 10.191 12.579 1.00 91.88 384 MET A CA 1
ATOM 3047 C C . MET A 1 384 ? 0.234 10.099 14.048 1.00 91.88 384 MET A C 1
ATOM 3049 O O . MET A 1 384 ? 0.976 10.952 14.533 1.00 91.88 384 MET A O 1
ATOM 3053 N N . ASP A 1 385 ? -0.154 9.038 14.758 1.00 90.31 385 ASP A N 1
ATOM 3054 C CA . ASP A 1 385 ? 0.287 8.804 16.137 1.00 90.31 385 ASP A CA 1
ATOM 3055 C C . ASP A 1 385 ? 1.811 8.652 16.245 1.00 90.31 385 ASP A C 1
ATOM 3057 O O . ASP A 1 385 ? 2.431 9.194 17.168 1.00 90.31 385 ASP A O 1
ATOM 3061 N N . LYS A 1 386 ? 2.449 7.990 15.270 1.00 92.06 386 LYS A N 1
ATOM 3062 C CA . LYS A 1 386 ? 3.918 7.901 15.199 1.00 92.06 386 LYS A CA 1
ATOM 3063 C C . LYS A 1 386 ? 4.549 9.274 14.969 1.00 92.06 386 LYS A C 1
ATOM 3065 O O . LYS A 1 386 ? 5.517 9.607 15.652 1.00 92.06 386 LYS A O 1
ATOM 3070 N N . ILE A 1 387 ? 4.002 10.071 14.050 1.00 93.25 387 ILE A N 1
ATOM 3071 C CA . ILE A 1 387 ? 4.474 11.432 13.756 1.00 93.25 387 ILE A CA 1
ATOM 3072 C C . ILE A 1 387 ? 4.380 12.314 15.007 1.00 93.25 387 ILE A C 1
ATOM 3074 O O . ILE A 1 387 ? 5.386 12.898 15.420 1.00 93.25 387 ILE A O 1
ATOM 3078 N N . LYS A 1 388 ? 3.214 12.339 15.665 1.00 93.62 388 LYS A N 1
ATOM 3079 C CA . LYS A 1 388 ? 2.994 13.083 16.915 1.00 93.62 388 LYS A CA 1
ATOM 3080 C C . LYS A 1 388 ? 3.974 12.650 18.001 1.00 93.62 388 LYS A C 1
ATOM 3082 O O . LYS A 1 388 ? 4.606 13.498 18.623 1.00 93.62 388 LYS A O 1
ATOM 3087 N N . SER A 1 389 ? 4.167 11.340 18.186 1.00 92.06 389 SER A N 1
ATOM 3088 C CA . SER A 1 389 ? 5.116 10.808 19.174 1.00 92.06 389 SER A CA 1
ATOM 3089 C C . SER A 1 389 ? 6.553 11.273 18.919 1.00 92.06 389 SER A C 1
ATOM 3091 O O . SER A 1 389 ? 7.305 11.495 19.867 1.00 92.06 389 SER A O 1
ATOM 3093 N N . LYS A 1 390 ? 6.964 11.435 17.658 1.00 93.00 390 LYS A N 1
ATOM 3094 C CA . LYS A 1 390 ? 8.312 11.914 17.325 1.00 93.00 390 LYS A CA 1
ATOM 3095 C C . LYS A 1 390 ? 8.463 13.419 17.523 1.00 93.00 390 LYS A C 1
ATOM 3097 O O . LYS A 1 390 ? 9.470 13.836 18.092 1.00 93.00 390 LYS A O 1
ATOM 3102 N N . PHE A 1 391 ? 7.476 14.229 17.137 1.00 93.38 391 PHE A N 1
ATOM 3103 C CA . PHE A 1 391 ? 7.482 15.660 17.469 1.00 93.38 391 PHE A CA 1
ATOM 3104 C C . PHE A 1 391 ? 7.510 15.899 18.978 1.00 93.38 391 PHE A C 1
ATOM 3106 O O . PHE A 1 391 ? 8.236 16.776 19.453 1.00 93.38 391 PHE A O 1
ATOM 3113 N N . ASP A 1 392 ? 6.777 15.085 19.731 1.00 90.00 392 ASP A N 1
ATOM 3114 C CA . ASP A 1 392 ? 6.796 15.114 21.183 1.00 90.00 392 ASP A CA 1
ATOM 3115 C C . ASP A 1 392 ? 8.183 14.745 21.741 1.00 90.00 392 ASP A C 1
ATOM 3117 O O . ASP A 1 392 ? 8.821 15.537 22.423 1.00 90.00 392 ASP A O 1
ATOM 3121 N N . LYS A 1 393 ? 8.760 13.612 21.334 1.00 88.44 393 LYS A N 1
ATOM 3122 C CA . LYS A 1 393 ? 10.089 13.193 21.818 1.00 88.44 393 LYS A CA 1
ATOM 3123 C C . LYS A 1 393 ? 11.225 14.154 21.457 1.00 88.44 393 LYS A C 1
ATOM 3125 O O . LYS A 1 393 ? 12.134 14.345 22.260 1.00 88.44 393 LYS A O 1
ATOM 3130 N N . ILE A 1 394 ? 11.227 14.709 20.242 1.00 84.81 394 ILE A N 1
ATOM 3131 C CA . ILE A 1 394 ? 12.356 15.507 19.731 1.00 84.81 394 ILE A CA 1
ATOM 3132 C C . ILE A 1 394 ? 12.231 16.975 20.153 1.00 84.81 394 ILE A C 1
ATOM 3134 O O . ILE A 1 394 ? 13.228 17.621 20.480 1.00 84.81 394 ILE A O 1
ATOM 3138 N N . HIS A 1 395 ? 11.013 17.515 20.125 1.00 86.12 395 HIS A N 1
ATOM 3139 C CA . HIS A 1 395 ? 10.766 18.946 20.295 1.00 86.12 395 HIS A CA 1
ATOM 3140 C C . HIS A 1 395 ? 9.837 19.271 21.470 1.00 86.12 395 HIS A C 1
ATOM 3142 O O . HIS A 1 395 ? 9.618 20.451 21.745 1.00 86.12 395 HIS A O 1
ATOM 3148 N N . ASN A 1 396 ? 9.322 18.257 22.176 1.00 87.12 396 ASN A N 1
ATOM 3149 C CA . ASN A 1 396 ? 8.313 18.387 23.230 1.00 87.12 396 ASN A CA 1
ATOM 3150 C C . ASN A 1 396 ? 7.071 19.142 22.713 1.00 87.12 396 ASN A C 1
ATOM 3152 O O . ASN A 1 396 ? 6.508 20.013 23.377 1.00 87.12 396 ASN A O 1
ATOM 3156 N N . MET A 1 397 ? 6.696 18.836 21.464 1.00 89.69 397 MET A N 1
ATOM 3157 C CA . MET A 1 397 ? 5.558 19.404 20.738 1.00 89.69 397 MET A CA 1
ATOM 3158 C C . MET A 1 397 ? 4.435 18.364 20.654 1.00 89.69 397 MET A C 1
ATOM 3160 O O . MET A 1 397 ? 4.231 17.722 19.622 1.00 89.69 397 MET A O 1
ATOM 3164 N N . HIS A 1 398 ? 3.714 18.189 21.761 1.00 89.69 398 HIS A N 1
ATOM 3165 C CA . HIS A 1 398 ? 2.597 17.247 21.865 1.00 89.69 398 HIS A CA 1
ATOM 3166 C C . HIS A 1 398 ? 1.502 17.569 20.839 1.00 89.69 398 HIS A C 1
ATOM 3168 O O . HIS A 1 398 ? 1.209 18.742 20.609 1.00 89.69 398 HIS A O 1
ATOM 3174 N N . ASN A 1 399 ? 0.879 16.542 20.251 1.00 91.75 399 ASN A N 1
ATOM 3175 C CA . ASN A 1 399 ? -0.175 16.658 19.228 1.00 91.75 399 ASN A CA 1
ATOM 3176 C C . ASN A 1 399 ? 0.201 17.419 17.934 1.00 91.75 399 ASN A C 1
ATOM 3178 O O . ASN A 1 399 ? -0.661 17.641 17.079 1.00 91.75 399 ASN A O 1
ATOM 3182 N N . CYS A 1 400 ? 1.477 17.771 17.746 1.00 94.94 400 CYS A N 1
ATOM 3183 C CA . CYS A 1 400 ? 1.959 18.378 16.510 1.00 94.94 400 CYS A CA 1
ATOM 3184 C C . CYS A 1 400 ? 2.058 17.326 15.397 1.00 94.94 400 CYS A C 1
ATOM 3186 O O . CYS A 1 400 ? 2.690 16.284 15.565 1.00 94.94 400 CYS A O 1
ATOM 3188 N N . CYS A 1 401 ? 1.444 17.615 14.256 1.00 95.50 401 CYS A N 1
ATOM 3189 C CA . CYS A 1 401 ? 1.287 16.691 13.132 1.00 95.50 401 CYS A CA 1
ATOM 3190 C C . CYS A 1 401 ? 2.199 17.021 11.941 1.00 95.50 401 CYS A C 1
ATOM 3192 O O . CYS A 1 401 ? 2.249 16.273 10.968 1.00 95.50 401 CYS A O 1
ATOM 3194 N N . GLY A 1 402 ? 2.915 18.145 11.987 1.00 96.81 402 GLY A N 1
ATOM 3195 C CA . GLY A 1 402 ? 3.760 18.589 10.885 1.00 96.81 402 GLY A CA 1
ATOM 3196 C C . GLY A 1 402 ? 4.075 20.076 10.924 1.00 96.81 402 GLY A C 1
ATOM 3197 O O . GLY A 1 402 ? 3.488 20.850 11.683 1.00 96.81 402 GLY A O 1
ATOM 3198 N N . VAL A 1 403 ? 5.001 20.469 10.058 1.00 97.94 403 VAL A N 1
ATOM 3199 C CA . VAL A 1 403 ? 5.410 21.856 9.841 1.00 97.94 403 VAL A CA 1
ATOM 3200 C C . VAL A 1 403 ? 5.010 22.266 8.431 1.00 97.94 403 VAL A C 1
ATOM 3202 O O . VAL A 1 403 ? 5.458 21.651 7.466 1.00 97.94 403 VAL A O 1
ATOM 3205 N N . ILE A 1 404 ? 4.190 23.303 8.296 1.00 97.50 404 ILE A N 1
ATOM 3206 C CA . ILE A 1 404 ? 3.848 23.888 7.001 1.00 97.50 404 ILE A CA 1
ATOM 3207 C C . ILE A 1 404 ? 4.819 25.015 6.648 1.00 97.50 404 ILE A C 1
ATOM 3209 O O . ILE A 1 404 ? 5.118 25.885 7.464 1.00 97.50 404 ILE A O 1
ATOM 3213 N N . CYS A 1 405 ? 5.309 25.022 5.413 1.00 94.44 405 CYS A N 1
ATOM 3214 C CA . CYS A 1 405 ? 6.184 26.073 4.907 1.00 94.44 405 CYS A CA 1
ATOM 3215 C C . CYS A 1 405 ? 5.938 26.338 3.421 1.00 94.44 405 CYS A C 1
ATOM 3217 O O . CYS A 1 405 ? 5.355 25.514 2.712 1.00 94.44 405 CYS A O 1
ATOM 3219 N N . THR A 1 406 ? 6.366 27.512 2.955 1.00 92.12 406 THR A N 1
ATOM 3220 C CA . THR A 1 406 ? 6.363 27.856 1.532 1.00 92.12 406 THR A CA 1
ATOM 3221 C C . THR A 1 406 ? 7.779 27.978 0.979 1.00 92.12 406 THR A C 1
ATOM 3223 O O . THR A 1 406 ? 8.744 28.259 1.697 1.00 92.12 406 THR A O 1
ATOM 3226 N N . ARG A 1 407 ? 7.925 27.769 -0.330 1.00 88.56 407 ARG A N 1
ATOM 3227 C CA . ARG A 1 407 ? 9.176 28.001 -1.051 1.00 88.56 407 ARG A CA 1
ATOM 3228 C C . ARG A 1 407 ? 8.897 28.592 -2.426 1.00 88.56 407 ARG A C 1
ATOM 3230 O O . ARG A 1 407 ? 8.025 28.119 -3.142 1.00 88.56 407 ARG A O 1
ATOM 3237 N N . HIS A 1 408 ? 9.682 29.591 -2.820 1.00 85.88 408 HIS A N 1
ATOM 3238 C CA . HIS A 1 408 ? 9.682 30.077 -4.198 1.00 85.88 408 HIS A CA 1
ATOM 3239 C C . HIS A 1 408 ? 10.481 29.136 -5.102 1.00 85.88 408 HIS A C 1
ATOM 3241 O O . HIS A 1 408 ? 11.652 28.851 -4.827 1.00 85.88 408 HIS A O 1
ATOM 3247 N N . ILE A 1 409 ? 9.851 28.712 -6.193 1.00 81.88 409 ILE A N 1
ATOM 3248 C CA . ILE A 1 409 ? 10.482 28.059 -7.336 1.00 81.88 409 ILE A CA 1
ATOM 3249 C C . ILE A 1 409 ? 10.564 29.109 -8.454 1.00 81.88 409 ILE A C 1
ATOM 3251 O O . ILE A 1 409 ? 9.515 29.586 -8.902 1.00 81.88 409 ILE A O 1
ATOM 3255 N N . PRO A 1 410 ? 11.773 29.558 -8.842 1.00 74.69 410 PRO A N 1
ATOM 3256 C CA . PRO A 1 410 ? 11.932 30.566 -9.888 1.00 74.69 410 PRO A CA 1
ATOM 3257 C C . PRO A 1 410 ? 11.452 30.032 -11.243 1.00 74.69 410 PRO A C 1
ATOM 3259 O O . PRO A 1 410 ? 11.385 28.826 -11.437 1.00 74.69 410 PRO A O 1
ATOM 3262 N N . PHE A 1 411 ? 11.139 30.926 -12.176 1.00 69.12 411 PHE A N 1
ATOM 3263 C CA . PHE A 1 411 ? 10.904 30.612 -13.583 1.00 69.12 411 PHE A CA 1
ATOM 3264 C C . PHE A 1 411 ? 11.971 31.267 -14.467 1.00 69.12 411 PHE A C 1
ATOM 3266 O O . PHE A 1 411 ? 12.627 32.233 -14.071 1.00 69.12 411 PHE A O 1
ATOM 3273 N N . GLY A 1 412 ? 12.130 30.754 -15.686 1.00 59.44 412 GLY A N 1
ATOM 3274 C CA . GLY A 1 412 ? 13.014 31.331 -16.691 1.00 59.44 412 GLY A CA 1
ATOM 3275 C C . GLY A 1 412 ? 12.446 32.582 -17.349 1.00 59.44 412 GLY A C 1
ATOM 3276 O O . GLY A 1 412 ? 11.231 32.778 -17.361 1.00 59.44 412 GLY A O 1
ATOM 3277 N N . PRO A 1 413 ? 13.306 33.391 -17.989 1.00 52.88 413 PRO A N 1
ATOM 3278 C CA . PRO A 1 413 ? 12.929 34.666 -18.605 1.00 52.88 413 PRO A CA 1
ATOM 3279 C C . PRO A 1 413 ? 11.972 34.550 -19.808 1.00 52.88 413 PRO A C 1
ATOM 3281 O O . PRO A 1 413 ? 11.508 35.571 -20.305 1.00 52.88 413 PRO A O 1
ATOM 3284 N N . ASN A 1 414 ? 11.676 33.337 -20.290 1.00 53.16 414 ASN A N 1
ATOM 3285 C CA . ASN A 1 414 ? 10.829 33.096 -21.465 1.00 53.16 414 ASN A CA 1
ATOM 3286 C C . ASN A 1 414 ? 9.327 32.964 -21.152 1.00 53.16 414 ASN A C 1
ATOM 3288 O O . ASN A 1 414 ? 8.536 32.803 -22.080 1.00 53.16 414 ASN A O 1
ATOM 3292 N N . TRP A 1 415 ? 8.921 33.023 -19.881 1.00 54.03 415 TRP A N 1
ATOM 3293 C CA . TRP A 1 415 ? 7.511 32.980 -19.490 1.00 54.03 415 TRP A CA 1
ATOM 3294 C C . TRP A 1 415 ? 6.986 34.385 -19.210 1.00 54.03 415 TRP A C 1
ATOM 3296 O O . TRP A 1 415 ? 7.095 34.890 -18.097 1.00 54.03 415 TRP A O 1
ATOM 3306 N N . ASP A 1 416 ? 6.427 34.974 -20.267 1.00 46.75 416 ASP A N 1
ATOM 3307 C CA . ASP A 1 416 ? 5.865 36.322 -20.366 1.00 46.75 416 ASP A CA 1
ATOM 3308 C C . ASP A 1 416 ? 6.840 37.486 -20.130 1.00 46.75 416 ASP A C 1
ATOM 3310 O O . ASP A 1 416 ? 7.670 37.516 -19.226 1.00 46.75 416 ASP A O 1
ATOM 3314 N N . HIS A 1 417 ? 6.715 38.506 -20.981 1.00 49.06 417 HIS A N 1
ATOM 3315 C CA . HIS A 1 417 ? 7.579 39.691 -21.037 1.00 49.06 417 HIS A CA 1
ATOM 3316 C C . HIS A 1 417 ? 7.492 40.620 -19.804 1.00 49.06 417 HIS A C 1
ATOM 3318 O O . HIS A 1 417 ? 7.999 41.743 -19.838 1.00 49.06 417 HIS A O 1
ATOM 3324 N N . GLU A 1 418 ? 6.906 40.164 -18.698 1.00 47.00 418 GLU A N 1
ATOM 3325 C CA . GLU A 1 418 ? 6.810 40.894 -17.439 1.00 47.00 418 GLU A CA 1
ATOM 3326 C C . GLU A 1 418 ? 7.472 40.107 -16.299 1.00 47.00 418 GLU A C 1
ATOM 3328 O O . GLU A 1 418 ? 6.829 39.339 -15.602 1.00 47.00 418 GLU A O 1
ATOM 3333 N N . LYS A 1 419 ? 8.770 40.383 -16.091 1.00 49.12 419 LYS A N 1
ATOM 3334 C CA . LYS A 1 419 ? 9.575 40.128 -14.875 1.00 49.12 419 LYS A CA 1
ATOM 3335 C C . LYS A 1 419 ? 9.556 38.695 -14.318 1.00 49.12 419 LYS A C 1
ATOM 3337 O O . LYS A 1 419 ? 8.574 38.298 -13.714 1.00 49.12 419 LYS A O 1
ATOM 3342 N N . ASN A 1 420 ? 10.719 38.023 -14.347 1.00 53.00 420 ASN A N 1
ATOM 3343 C CA . ASN A 1 420 ? 11.129 36.879 -13.504 1.00 53.00 420 ASN A CA 1
ATOM 3344 C C . ASN A 1 420 ? 10.046 36.372 -12.532 1.00 53.00 420 ASN A C 1
ATOM 3346 O O . ASN A 1 420 ? 10.066 36.692 -11.338 1.00 53.00 420 ASN A O 1
ATOM 3350 N N . GLY A 1 421 ? 9.083 35.614 -13.055 1.00 64.50 421 GLY A N 1
ATOM 3351 C CA . GLY A 1 421 ? 8.029 35.032 -12.241 1.00 64.50 421 GLY A CA 1
ATOM 3352 C C . GLY A 1 421 ? 8.612 33.951 -11.334 1.00 64.50 421 GLY A C 1
ATOM 3353 O O . GLY A 1 421 ? 9.604 33.305 -11.657 1.00 64.50 421 GLY A O 1
ATOM 3354 N N . SER A 1 422 ? 8.001 33.737 -10.179 1.00 73.81 422 SER A N 1
ATOM 3355 C CA . SER A 1 422 ? 8.212 32.523 -9.394 1.00 73.81 422 SER A CA 1
ATOM 3356 C C . SER A 1 422 ? 6.852 31.979 -9.003 1.00 73.81 422 SER A C 1
ATOM 3358 O O . SER A 1 422 ? 5.893 32.748 -8.871 1.00 73.81 422 SER A O 1
ATOM 3360 N N . THR A 1 423 ? 6.763 30.668 -8.817 1.00 82.25 423 THR A N 1
ATOM 3361 C CA . THR A 1 423 ? 5.613 30.070 -8.143 1.00 82.25 423 THR A CA 1
ATOM 3362 C C . THR A 1 423 ? 5.968 29.685 -6.719 1.00 82.25 423 THR A C 1
ATOM 3364 O O . THR A 1 423 ? 7.121 29.381 -6.406 1.00 82.25 423 THR A O 1
ATOM 3367 N N . LEU A 1 424 ? 4.968 29.722 -5.848 1.00 87.56 424 LEU A N 1
ATOM 3368 C CA . LEU A 1 424 ? 5.077 29.232 -4.489 1.00 87.56 424 LEU A CA 1
ATOM 3369 C C . LEU A 1 424 ? 4.639 27.772 -4.438 1.00 87.56 424 LEU A C 1
ATOM 3371 O O . LEU A 1 424 ? 3.531 27.433 -4.847 1.00 87.56 424 LEU A O 1
ATOM 3375 N N . ILE A 1 425 ? 5.492 26.924 -3.876 1.00 91.44 425 ILE A N 1
ATOM 3376 C CA . ILE A 1 425 ? 5.102 25.599 -3.401 1.00 91.44 425 ILE A CA 1
ATOM 3377 C C . ILE A 1 425 ? 4.842 25.685 -1.895 1.00 91.44 425 ILE A C 1
ATOM 3379 O O . ILE A 1 425 ? 5.670 26.214 -1.153 1.00 91.44 425 ILE A O 1
ATOM 3383 N N . GLN A 1 426 ? 3.695 25.183 -1.451 1.00 95.25 426 GLN A N 1
ATOM 3384 C CA . GLN A 1 426 ? 3.358 24.957 -0.048 1.00 95.25 426 GLN A CA 1
ATOM 3385 C C . GLN A 1 426 ? 3.551 23.476 0.253 1.00 95.25 426 GLN A C 1
ATOM 3387 O O . GLN A 1 426 ? 3.024 22.629 -0.469 1.00 95.25 426 GLN A O 1
ATOM 3392 N N . VAL A 1 427 ? 4.279 23.162 1.322 1.00 96.00 427 VAL A N 1
ATOM 3393 C CA . VAL A 1 427 ? 4.478 21.781 1.765 1.00 96.00 427 VAL A CA 1
ATOM 3394 C C . VAL A 1 427 ? 4.225 21.638 3.258 1.00 96.00 427 VAL A C 1
ATOM 3396 O O . VAL A 1 427 ? 4.587 22.518 4.037 1.00 96.00 427 VAL A O 1
ATOM 3399 N N . VAL A 1 428 ? 3.624 20.518 3.658 1.00 97.38 428 VAL A N 1
ATOM 3400 C CA . VAL A 1 428 ? 3.609 20.058 5.054 1.00 97.38 428 VAL A CA 1
ATOM 3401 C C . VAL A 1 428 ? 4.677 18.988 5.209 1.00 97.38 428 VAL A C 1
ATOM 3403 O O . VAL A 1 428 ? 4.675 18.002 4.472 1.00 97.38 428 VAL A O 1
ATOM 3406 N N . VAL A 1 429 ? 5.589 19.190 6.154 1.00 97.06 429 VAL A N 1
ATOM 3407 C CA . VAL A 1 429 ? 6.748 18.333 6.396 1.00 97.06 429 VAL A CA 1
ATOM 3408 C C . VAL A 1 429 ? 6.617 17.639 7.747 1.00 97.06 429 VAL A C 1
ATOM 3410 O O . VAL A 1 429 ? 6.285 18.275 8.748 1.00 97.06 429 VAL A O 1
ATOM 3413 N N . ASP A 1 430 ? 6.889 16.339 7.781 1.00 95.12 430 ASP A N 1
ATOM 3414 C CA . ASP A 1 430 ? 6.927 15.557 9.019 1.00 95.12 430 ASP A CA 1
ATOM 3415 C C . ASP A 1 430 ? 8.320 15.626 9.708 1.00 95.12 430 ASP A C 1
ATOM 3417 O O . ASP A 1 430 ? 9.247 16.264 9.187 1.00 95.12 430 ASP A O 1
ATOM 3421 N N . PRO A 1 431 ? 8.516 15.019 10.896 1.00 93.44 431 PRO A N 1
ATOM 3422 C CA . PRO A 1 431 ? 9.784 15.109 11.616 1.00 93.44 431 PRO A CA 1
ATOM 3423 C C . PRO A 1 431 ? 10.921 14.340 10.921 1.00 93.44 431 PRO A C 1
ATOM 3425 O 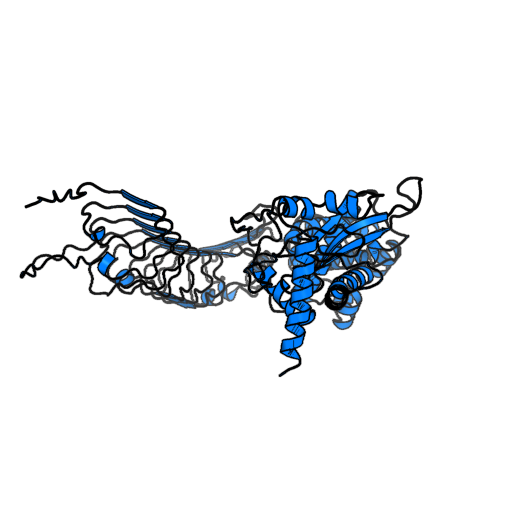O . PRO A 1 431 ? 12.092 14.617 11.178 1.00 93.44 431 PRO A O 1
ATOM 3428 N N . GLU A 1 432 ? 10.598 13.454 9.975 1.00 91.75 432 GLU A N 1
ATOM 3429 C CA . GLU A 1 432 ? 11.551 12.701 9.154 1.00 91.75 432 GLU A CA 1
ATOM 3430 C C . GLU A 1 432 ? 11.862 13.382 7.822 1.00 91.75 432 GLU A C 1
ATOM 3432 O O . GLU A 1 432 ? 12.535 12.796 6.977 1.00 91.75 432 GLU A O 1
ATOM 3437 N N . MET A 1 433 ? 11.424 14.631 7.638 1.00 93.88 433 MET A N 1
ATOM 3438 C CA . MET A 1 433 ? 11.646 15.420 6.424 1.00 93.88 433 MET A CA 1
ATOM 3439 C C . MET A 1 433 ? 10.845 14.946 5.200 1.00 93.88 433 MET A C 1
ATOM 3441 O O . MET A 1 433 ? 11.190 15.322 4.075 1.00 93.88 433 MET A O 1
ATOM 3445 N N . ARG A 1 434 ? 9.777 14.160 5.387 1.00 94.56 434 ARG A N 1
ATOM 3446 C CA . ARG A 1 434 ? 8.884 13.735 4.296 1.00 94.56 434 ARG A CA 1
ATOM 3447 C C . ARG A 1 434 ? 7.828 14.794 4.016 1.00 94.56 434 ARG A C 1
ATOM 3449 O O . ARG A 1 434 ? 7.288 15.403 4.939 1.00 94.56 434 ARG A O 1
ATOM 3456 N N . PHE A 1 435 ? 7.478 14.965 2.748 1.00 96.19 435 PHE A N 1
ATOM 3457 C CA . PHE A 1 435 ? 6.399 15.852 2.317 1.00 96.19 435 PHE A CA 1
ATOM 3458 C C . PHE A 1 435 ? 5.049 15.124 2.365 1.00 96.19 435 PHE A C 1
ATOM 3460 O O . PHE A 1 435 ? 4.831 14.177 1.616 1.00 96.19 435 PHE A O 1
ATOM 3467 N N . ARG A 1 436 ? 4.148 15.552 3.254 1.00 93.38 436 ARG A N 1
ATOM 3468 C CA . ARG A 1 436 ? 2.841 14.915 3.528 1.00 93.38 436 ARG A CA 1
ATOM 3469 C C . ARG A 1 436 ? 1.659 15.590 2.845 1.00 93.38 436 ARG A C 1
ATOM 3471 O O . ARG A 1 436 ? 0.590 15.008 2.710 1.00 93.38 436 ARG A O 1
ATOM 3478 N N . ASN A 1 437 ? 1.843 16.839 2.451 1.00 93.94 437 ASN A N 1
ATOM 3479 C CA . ASN A 1 437 ? 0.898 17.582 1.637 1.00 93.94 437 ASN A CA 1
ATOM 3480 C C . ASN A 1 437 ? 1.701 18.553 0.781 1.00 93.94 437 ASN A C 1
ATOM 3482 O O . ASN A 1 437 ? 2.634 19.171 1.293 1.00 93.94 437 ASN A O 1
ATOM 3486 N N . ILE A 1 438 ? 1.370 18.653 -0.501 1.00 93.31 438 ILE A N 1
ATOM 3487 C CA . ILE A 1 438 ? 2.044 19.527 -1.457 1.00 93.31 438 ILE A CA 1
ATOM 3488 C C . ILE A 1 438 ? 0.954 20.275 -2.216 1.00 93.31 438 ILE A C 1
ATOM 3490 O O . ILE A 1 438 ? 0.012 19.658 -2.712 1.00 93.31 438 ILE A O 1
ATOM 3494 N N . TRP A 1 439 ? 1.078 21.594 -2.303 1.00 92.44 439 TRP A N 1
ATOM 3495 C CA . TRP A 1 439 ? 0.190 22.433 -3.096 1.00 92.44 439 TRP A CA 1
ATOM 3496 C C . TRP A 1 439 ? 1.006 23.453 -3.879 1.00 92.44 439 TRP A C 1
ATOM 3498 O O . TRP A 1 439 ? 1.898 24.096 -3.324 1.00 92.44 439 TRP A O 1
ATOM 3508 N N . LEU A 1 440 ? 0.715 23.598 -5.171 1.00 90.00 440 LEU A N 1
ATOM 3509 C CA . LEU A 1 440 ? 1.423 24.524 -6.048 1.00 90.00 440 LEU A CA 1
ATOM 3510 C C . LEU A 1 440 ? 0.536 25.724 -6.370 1.00 90.00 440 LEU A C 1
ATOM 3512 O O . LEU A 1 440 ? -0.607 25.564 -6.789 1.00 90.00 440 LEU A O 1
ATOM 3516 N N . GLY A 1 441 ? 1.082 26.920 -6.184 1.00 84.25 441 GLY A N 1
ATOM 3517 C CA . GLY A 1 441 ? 0.397 28.167 -6.477 1.00 84.25 441 GLY A CA 1
ATOM 3518 C C . GLY A 1 441 ? 0.413 28.544 -7.952 1.00 84.25 441 GLY A C 1
ATOM 3519 O O . GLY A 1 441 ? 1.235 28.089 -8.748 1.00 84.25 441 GLY A O 1
ATOM 3520 N N . SER A 1 442 ? -0.480 29.461 -8.303 1.00 80.12 442 SER A N 1
ATOM 3521 C CA . SER A 1 442 ? -0.353 30.248 -9.528 1.00 80.12 442 SER A CA 1
ATOM 3522 C C . SER A 1 442 ? 0.688 31.360 -9.342 1.00 80.12 442 SER A C 1
ATOM 3524 O O . SER A 1 442 ? 0.989 31.771 -8.217 1.00 80.12 442 SER A O 1
ATOM 3526 N N . ALA A 1 443 ? 1.236 31.869 -10.446 1.00 75.12 443 ALA A N 1
ATOM 3527 C CA . ALA A 1 443 ? 2.200 32.966 -10.409 1.00 75.12 443 ALA A CA 1
ATOM 3528 C C . ALA A 1 443 ? 1.623 34.198 -9.682 1.00 75.12 443 ALA A C 1
ATOM 3530 O O . ALA A 1 443 ? 0.473 34.578 -9.899 1.00 75.12 443 ALA A O 1
ATOM 3531 N N . GLY A 1 444 ? 2.425 34.818 -8.811 1.00 75.00 444 GLY A N 1
ATOM 3532 C CA . GLY A 1 444 ? 2.039 36.030 -8.075 1.00 75.00 444 GLY A CA 1
ATOM 3533 C C . GLY A 1 444 ? 1.153 35.810 -6.842 1.00 75.00 444 GLY A C 1
ATOM 3534 O O . GLY A 1 444 ? 0.794 36.787 -6.185 1.00 75.00 444 GLY A O 1
ATOM 3535 N N . MET A 1 445 ? 0.820 34.563 -6.491 1.00 83.50 445 MET A N 1
ATOM 3536 C CA . MET A 1 445 ? 0.131 34.267 -5.231 1.00 83.50 445 MET A CA 1
ATOM 3537 C C . MET A 1 445 ? 0.987 34.646 -4.015 1.00 83.50 445 MET A C 1
ATOM 3539 O O . MET A 1 445 ? 2.208 34.500 -4.014 1.00 83.50 445 MET A O 1
ATOM 3543 N N . THR A 1 446 ? 0.326 35.101 -2.951 1.00 87.88 446 THR A N 1
ATOM 3544 C CA . THR A 1 446 ? 0.922 35.259 -1.618 1.00 87.88 446 THR A CA 1
ATOM 3545 C C . THR A 1 446 ? 0.739 33.980 -0.802 1.00 87.88 446 THR A C 1
ATOM 3547 O O . THR A 1 446 ? -0.168 33.191 -1.078 1.00 87.88 446 THR A O 1
ATOM 3550 N N . GLN A 1 447 ? 1.535 33.804 0.257 1.00 88.50 447 GLN A N 1
ATOM 3551 C CA . GLN A 1 447 ? 1.415 32.670 1.184 1.00 88.50 447 GLN A CA 1
ATOM 3552 C C . GLN A 1 447 ? -0.006 32.496 1.749 1.00 88.50 447 GLN A C 1
ATOM 3554 O O . GLN A 1 447 ? -0.520 31.382 1.789 1.00 88.50 447 GLN A O 1
ATOM 3559 N N . SER A 1 448 ? -0.679 33.589 2.120 1.00 88.38 448 SER A N 1
ATOM 3560 C CA . SER A 1 448 ? -2.059 33.535 2.621 1.00 88.38 448 SER A CA 1
ATOM 3561 C C . SER A 1 448 ? -3.054 33.092 1.541 1.00 88.38 448 SER A C 1
ATOM 3563 O O . SER A 1 448 ? -3.868 32.204 1.789 1.00 88.38 448 SER A O 1
ATOM 3565 N N . SER A 1 449 ? -2.969 33.653 0.326 1.00 89.56 449 SER A N 1
ATOM 3566 C CA . SER A 1 449 ? -3.857 33.244 -0.773 1.00 89.56 449 SER A CA 1
ATOM 3567 C C . SER A 1 449 ? -3.653 31.781 -1.177 1.00 89.56 449 SER A C 1
ATOM 3569 O O . SER A 1 449 ? -4.625 31.085 -1.462 1.00 89.56 449 SER A O 1
ATOM 3571 N N . LEU A 1 450 ? -2.405 31.301 -1.122 1.00 91.56 450 LEU A N 1
ATOM 3572 C CA . LEU A 1 450 ? -2.051 29.917 -1.412 1.00 91.56 450 LEU A CA 1
ATOM 3573 C C . LEU A 1 450 ? -2.640 28.950 -0.380 1.00 91.56 450 LEU A C 1
ATOM 3575 O O . LEU A 1 450 ? -3.205 27.924 -0.760 1.00 91.56 450 LEU A O 1
ATOM 3579 N N . LEU A 1 451 ? -2.568 29.300 0.910 1.00 94.31 451 LEU A N 1
ATOM 3580 C CA . LEU A 1 451 ? -3.169 28.500 1.974 1.00 94.31 451 LEU A CA 1
ATOM 3581 C C . LEU A 1 451 ? -4.669 28.322 1.736 1.00 94.31 451 LEU A C 1
ATOM 3583 O O . LEU A 1 451 ? -5.146 27.192 1.743 1.00 94.31 451 LEU A O 1
ATOM 3587 N N . HIS A 1 452 ? -5.407 29.408 1.496 1.00 92.69 452 HIS A N 1
ATOM 3588 C CA . HIS A 1 452 ? -6.861 29.347 1.306 1.00 92.69 452 HIS A CA 1
ATOM 3589 C C . HIS A 1 452 ? -7.286 28.573 0.051 1.00 92.69 452 HIS A C 1
ATOM 3591 O O . HIS A 1 452 ? -8.363 27.970 0.038 1.00 92.69 452 HIS A O 1
ATOM 3597 N N . ASP A 1 453 ? -6.451 28.561 -0.988 1.00 91.31 453 ASP A N 1
ATOM 3598 C CA . ASP A 1 453 ? -6.690 27.755 -2.183 1.00 91.31 453 ASP A CA 1
ATOM 3599 C C . ASP A 1 453 ? -6.361 26.262 -1.979 1.00 91.31 453 ASP A C 1
ATOM 3601 O O . ASP A 1 453 ? -6.963 25.397 -2.623 1.00 91.31 453 ASP A O 1
ATOM 3605 N N . SER A 1 454 ? -5.471 25.936 -1.038 1.00 92.69 454 SER A N 1
ATOM 3606 C CA . SER A 1 454 ? -4.988 24.569 -0.831 1.00 92.69 454 SER A CA 1
ATOM 3607 C C . SER A 1 454 ? -6.072 23.566 -0.423 1.00 92.69 454 SER A C 1
ATOM 3609 O O . SER A 1 454 ? -6.995 23.867 0.344 1.00 92.69 454 SER A O 1
ATOM 3611 N N . ALA A 1 455 ? -5.927 22.323 -0.898 1.00 90.06 455 ALA A N 1
ATOM 3612 C CA . ALA A 1 455 ? -6.762 21.202 -0.462 1.00 90.06 455 ALA A CA 1
ATOM 3613 C C . ALA A 1 455 ? -6.699 21.001 1.063 1.00 90.06 455 ALA A C 1
ATOM 3615 O O . ALA A 1 455 ? -7.733 20.789 1.691 1.00 90.06 455 ALA A O 1
ATOM 3616 N N . LEU A 1 456 ? -5.516 21.184 1.662 1.00 93.19 456 LEU A N 1
ATOM 3617 C CA . LEU A 1 456 ? -5.302 21.118 3.110 1.00 93.19 456 LEU A CA 1
ATOM 3618 C C . LEU A 1 456 ? -6.261 22.037 3.877 1.00 93.19 456 LEU A C 1
ATOM 3620 O O . LEU A 1 456 ? -6.944 21.585 4.792 1.00 93.19 456 LEU A O 1
ATOM 3624 N N . PHE A 1 457 ? -6.341 23.316 3.495 1.00 93.38 457 PHE A N 1
ATOM 3625 C CA . PHE A 1 457 ? -7.218 24.277 4.166 1.00 93.38 457 PHE A CA 1
ATOM 3626 C C . PHE A 1 457 ? -8.690 23.886 4.021 1.00 93.38 457 PHE A C 1
ATOM 3628 O O . PHE A 1 457 ? -9.436 23.900 4.999 1.00 93.38 457 PHE A O 1
ATOM 3635 N N . LYS A 1 458 ? -9.103 23.494 2.810 1.00 92.00 458 LYS A N 1
ATOM 3636 C CA . LYS A 1 458 ? -10.482 23.077 2.515 1.00 92.00 458 LYS A CA 1
ATOM 3637 C C . LYS A 1 458 ? -10.894 21.843 3.328 1.00 92.00 458 LYS A C 1
ATOM 3639 O O . LYS A 1 458 ? -12.022 21.802 3.812 1.00 92.00 458 LYS A O 1
ATOM 3644 N N . GLU A 1 459 ? -10.008 20.863 3.488 1.00 88.69 459 GLU A N 1
ATOM 3645 C CA . GLU A 1 459 ? -10.264 19.638 4.261 1.00 88.69 459 GLU A CA 1
ATOM 3646 C C . GLU A 1 459 ? -10.221 19.878 5.777 1.00 88.69 459 GLU A C 1
ATOM 3648 O O . GLU A 1 459 ? -11.088 19.382 6.497 1.00 88.69 459 GLU A O 1
ATOM 3653 N N . CYS A 1 460 ? -9.295 20.709 6.270 1.00 89.44 460 CYS A N 1
ATOM 3654 C CA . CYS A 1 460 ? -9.278 21.097 7.682 1.00 89.44 460 CYS A CA 1
ATOM 3655 C C . CYS A 1 460 ? -10.559 21.856 8.047 1.00 89.44 460 CYS A C 1
ATOM 3657 O O . CYS A 1 460 ? -11.238 21.489 8.993 1.00 89.44 460 CYS A O 1
ATOM 3659 N N . VAL A 1 461 ? -10.979 22.859 7.266 1.00 86.62 461 VAL A N 1
ATOM 3660 C CA . VAL A 1 461 ? -12.215 23.617 7.553 1.00 86.62 461 VAL A CA 1
ATOM 3661 C C . VAL A 1 461 ? -13.462 22.722 7.601 1.00 86.62 461 VAL A C 1
ATOM 3663 O O . VAL A 1 461 ? -14.372 22.996 8.383 1.00 86.62 461 VAL A O 1
ATOM 3666 N N . LYS A 1 462 ? -13.504 21.644 6.808 1.00 84.19 462 LYS A N 1
ATOM 3667 C CA . LYS A 1 462 ? -14.580 20.638 6.862 1.00 84.19 462 LYS A CA 1
ATOM 3668 C C . LYS A 1 462 ? -14.521 19.735 8.096 1.00 84.19 462 LYS A C 1
ATOM 3670 O O . LYS A 1 462 ? -15.543 19.156 8.447 1.00 84.19 462 LYS A O 1
ATOM 3675 N N . GLY A 1 463 ? -13.364 19.636 8.748 1.00 81.31 463 GLY A N 1
ATOM 3676 C CA . GLY A 1 463 ? -13.128 18.728 9.868 1.00 81.31 463 GLY A CA 1
ATOM 3677 C C . GLY A 1 463 ? -12.671 17.328 9.461 1.00 81.31 463 GLY A C 1
ATOM 3678 O O . GLY A 1 463 ? -12.749 16.423 10.291 1.00 81.31 463 GLY A O 1
ATOM 3679 N N . ASP A 1 464 ? -12.228 17.154 8.210 1.00 80.81 464 ASP A N 1
ATOM 3680 C CA . ASP A 1 464 ? -11.824 15.861 7.634 1.00 80.81 464 ASP A CA 1
ATOM 3681 C C . ASP A 1 464 ? -10.332 15.548 7.868 1.00 80.81 464 ASP A C 1
ATOM 3683 O O . ASP A 1 464 ? -9.922 14.389 7.815 1.00 80.81 464 ASP A O 1
ATOM 3687 N N . LEU A 1 465 ? -9.519 16.580 8.128 1.00 86.56 465 LEU A N 1
ATOM 3688 C CA . LEU A 1 465 ? -8.105 16.474 8.497 1.00 86.56 465 LEU A CA 1
ATOM 3689 C C . LEU A 1 465 ? -7.851 17.056 9.889 1.00 86.56 465 LEU A C 1
ATOM 3691 O O . LEU A 1 465 ? -8.558 17.964 10.330 1.00 86.56 465 LEU A O 1
ATOM 3695 N N . LEU A 1 466 ? -6.799 16.553 10.550 1.00 87.38 466 LEU A N 1
ATOM 3696 C CA . LEU A 1 466 ? -6.407 16.933 11.915 1.00 87.38 466 LEU A CA 1
ATOM 3697 C C . LEU A 1 466 ? -7.554 16.717 12.923 1.00 87.38 466 LEU A C 1
ATOM 3699 O O . LEU A 1 466 ? -7.797 17.534 13.810 1.00 87.38 466 LEU A O 1
ATOM 3703 N N . ASN A 1 467 ? -8.304 15.628 12.764 1.00 82.88 467 ASN A N 1
ATOM 3704 C CA . ASN A 1 467 ? -9.459 15.257 13.584 1.00 82.88 467 ASN A CA 1
ATOM 3705 C C . ASN A 1 467 ? -9.179 14.073 14.526 1.00 82.88 467 ASN A C 1
ATOM 3707 O O . ASN A 1 467 ? -10.122 13.474 15.036 1.00 82.88 467 ASN A O 1
ATOM 3711 N N . GLY A 1 468 ? -7.908 13.726 14.749 1.00 82.00 468 GLY A N 1
ATOM 3712 C CA . GLY A 1 468 ? -7.519 12.636 15.636 1.00 82.00 468 GLY A CA 1
ATOM 3713 C C . GLY A 1 468 ? -7.548 12.999 17.125 1.00 82.00 468 GLY A C 1
ATOM 3714 O O . GLY A 1 468 ? -8.364 13.794 17.597 1.00 82.00 468 GLY A O 1
ATOM 3715 N N . SER A 1 469 ? -6.652 12.373 17.892 1.00 79.19 469 SER A N 1
ATOM 3716 C CA . SER A 1 469 ? -6.658 12.427 19.358 1.00 79.19 469 SER A CA 1
ATOM 3717 C C . SER A 1 469 ? -6.529 13.847 19.908 1.00 79.19 469 SER A C 1
ATOM 3719 O O . SER A 1 469 ? -5.704 14.640 19.449 1.00 79.19 469 SER A O 1
ATOM 3721 N N . LYS A 1 470 ? -7.250 14.136 20.988 1.00 84.25 470 LYS A N 1
ATOM 3722 C CA . LYS A 1 470 ? -7.131 15.398 21.714 1.00 84.25 470 LYS A CA 1
ATOM 3723 C C . LYS A 1 470 ? -6.212 15.264 22.927 1.00 84.25 470 LYS A C 1
ATOM 3725 O O . LYS A 1 470 ? -6.224 14.250 23.619 1.00 84.25 470 LYS A O 1
ATOM 3730 N N . LEU A 1 471 ? -5.408 16.293 23.167 1.00 81.56 471 LEU A N 1
ATOM 3731 C CA . LEU A 1 471 ? -4.511 16.406 24.308 1.00 81.56 471 LEU A CA 1
ATOM 3732 C C . LEU A 1 471 ? -5.242 17.103 25.453 1.00 81.56 471 LEU A C 1
ATOM 3734 O O . LEU A 1 471 ? -5.680 18.241 25.298 1.00 81.56 471 LEU A O 1
ATOM 3738 N N . ASN A 1 472 ? -5.304 16.455 26.612 1.00 80.31 472 ASN A N 1
ATOM 3739 C CA . ASN A 1 472 ? -5.784 17.084 27.839 1.00 80.31 472 ASN A CA 1
ATOM 3740 C C . ASN A 1 472 ? -4.714 18.037 28.382 1.00 80.31 472 ASN A C 1
ATOM 3742 O O . ASN A 1 472 ? -3.702 17.595 28.926 1.00 80.31 472 ASN A O 1
ATOM 3746 N N . THR A 1 473 ? -4.930 19.344 28.226 1.00 69.38 473 THR A N 1
ATOM 3747 C CA . THR A 1 473 ? -3.957 20.378 28.619 1.00 69.38 473 THR A CA 1
ATOM 3748 C C . THR A 1 473 ? -4.172 20.915 30.036 1.00 69.38 473 THR A C 1
ATOM 3750 O O . THR A 1 473 ? -3.333 21.668 30.525 1.00 69.38 473 THR A O 1
ATOM 3753 N N . ALA A 1 474 ? -5.266 20.545 30.714 1.00 64.50 474 ALA A N 1
ATOM 3754 C CA . ALA A 1 474 ? -5.632 21.086 32.024 1.00 64.50 474 ALA A CA 1
ATOM 3755 C C . ALA A 1 474 ? -6.367 20.082 32.937 1.00 64.50 474 ALA A C 1
ATOM 3757 O O . ALA A 1 474 ? -6.895 19.065 32.491 1.00 64.50 474 ALA A O 1
ATOM 3758 N N . LEU A 1 475 ? -6.433 20.415 34.234 1.00 53.09 475 LEU A N 1
ATOM 3759 C CA . LEU A 1 475 ? -7.233 19.723 35.262 1.00 53.09 475 LEU A CA 1
ATOM 3760 C C . LEU A 1 475 ? -8.752 19.954 35.110 1.00 53.09 475 LEU A C 1
ATOM 3762 O O . LEU A 1 475 ? -9.534 19.236 35.727 1.00 53.09 475 LEU A O 1
ATOM 3766 N N . ASP A 1 476 ? -9.173 20.951 34.324 1.00 57.47 476 ASP A N 1
ATOM 3767 C CA . ASP A 1 476 ? -10.580 21.333 34.118 1.00 57.47 476 ASP A CA 1
ATOM 3768 C C . ASP A 1 476 ? -11.259 20.625 32.928 1.00 57.47 476 ASP A C 1
ATOM 3770 O O . ASP A 1 476 ? -12.431 20.877 32.653 1.00 57.47 476 ASP A O 1
ATOM 3774 N N . GLY A 1 477 ? -10.542 19.722 32.246 1.00 60.69 477 GLY A N 1
ATOM 3775 C CA . GLY A 1 477 ? -11.047 18.967 31.095 1.00 60.69 477 GLY A CA 1
ATOM 3776 C C . GLY A 1 477 ? -10.924 19.685 29.746 1.00 60.69 477 GLY A C 1
ATOM 3777 O O . GLY A 1 477 ? -11.510 19.223 28.771 1.00 60.69 477 GLY A O 1
ATOM 3778 N N . SER A 1 478 ? -10.190 20.801 29.667 1.00 70.19 478 SER A N 1
ATOM 3779 C CA . SER A 1 478 ? -9.920 21.486 28.396 1.00 70.19 478 SER A CA 1
ATOM 3780 C C . SER A 1 478 ? -8.950 20.696 27.504 1.00 70.19 478 SER A C 1
ATOM 3782 O O . SER A 1 478 ? -7.896 20.233 27.953 1.00 70.19 478 SER A O 1
ATOM 3784 N N . GLU A 1 479 ? -9.297 20.596 26.220 1.00 82.62 479 GLU A N 1
ATOM 3785 C CA . GLU A 1 479 ? -8.636 19.744 25.230 1.00 82.62 479 GLU A CA 1
ATOM 3786 C C . GLU A 1 479 ? -8.081 20.550 24.043 1.00 82.62 479 GLU A C 1
ATOM 3788 O O . GLU A 1 479 ? -8.764 21.419 23.497 1.00 82.62 479 GLU A O 1
ATOM 3793 N N . VAL A 1 480 ? -6.870 20.212 23.587 1.00 85.06 480 VAL A N 1
ATOM 3794 C CA . VAL A 1 480 ? -6.271 20.731 22.345 1.00 85.06 480 VAL A CA 1
ATOM 3795 C C . VAL A 1 480 ? -6.161 19.597 21.329 1.00 85.06 480 VAL A C 1
ATOM 3797 O O . VAL A 1 480 ? -5.484 18.596 21.564 1.00 85.06 480 VAL A O 1
ATOM 3800 N N . GLY A 1 481 ? -6.847 19.729 20.194 1.00 88.00 481 GLY A N 1
ATOM 3801 C CA . GLY A 1 481 ? -6.784 18.736 19.122 1.00 88.00 481 GLY A CA 1
ATOM 3802 C C . GLY A 1 481 ? -5.456 18.745 18.364 1.00 88.00 481 GLY A C 1
ATOM 3803 O O . GLY A 1 481 ? -4.521 19.471 18.696 1.00 88.00 481 GLY A O 1
ATOM 3804 N N . GLU A 1 482 ? -5.377 17.924 17.326 1.00 92.94 482 GLU A N 1
ATOM 3805 C CA . GLU A 1 482 ? -4.234 17.889 16.413 1.00 92.94 482 GLU A CA 1
ATOM 3806 C C . GLU A 1 482 ? -4.019 19.244 15.724 1.00 92.94 482 GLU A C 1
ATOM 3808 O O . GLU A 1 482 ? -4.978 19.940 15.373 1.00 92.94 482 GLU A O 1
ATOM 3813 N N . TYR A 1 483 ? -2.757 19.623 15.528 1.00 94.50 483 TYR A N 1
ATOM 3814 C CA . TYR A 1 483 ? -2.390 20.865 14.850 1.00 94.50 483 TYR A CA 1
ATOM 3815 C C . TYR A 1 483 ? -1.089 20.703 14.065 1.00 94.50 483 TYR A C 1
ATOM 3817 O O . TYR A 1 483 ? -0.275 19.821 14.335 1.00 94.50 483 TYR A O 1
ATOM 3825 N N . ILE A 1 484 ? -0.877 21.593 13.104 1.00 97.19 484 ILE A N 1
ATOM 3826 C CA . ILE A 1 484 ? 0.410 21.819 12.445 1.00 97.19 484 ILE A CA 1
ATOM 3827 C C . ILE A 1 484 ? 0.947 23.197 12.833 1.00 97.19 484 ILE A C 1
ATOM 3829 O O . ILE A 1 484 ? 0.197 24.061 13.294 1.00 97.19 484 ILE A O 1
ATOM 3833 N N . ILE A 1 485 ? 2.246 23.415 12.647 1.00 97.50 485 ILE A N 1
ATOM 3834 C CA . ILE A 1 485 ? 2.873 24.716 12.904 1.00 97.50 485 ILE A CA 1
ATOM 3835 C C . ILE A 1 485 ? 3.351 25.373 11.614 1.00 97.50 485 ILE A C 1
ATOM 3837 O O . ILE A 1 485 ? 3.875 24.696 10.733 1.00 97.50 485 ILE A O 1
ATOM 3841 N N . GLY A 1 486 ? 3.188 26.689 11.514 1.00 96.38 486 GLY A N 1
ATOM 3842 C CA . GLY A 1 486 ? 3.678 27.499 10.398 1.00 96.38 486 GLY A CA 1
ATOM 3843 C C . GLY A 1 486 ? 4.477 28.702 10.882 1.00 96.38 486 GLY A C 1
ATOM 3844 O O . GLY A 1 486 ? 4.438 29.047 12.065 1.00 96.38 486 GLY A O 1
ATOM 3845 N N . ASP A 1 487 ? 5.214 29.340 9.974 1.00 93.56 487 ASP A N 1
ATOM 3846 C CA . ASP A 1 487 ? 5.854 30.625 10.260 1.00 93.56 487 ASP A CA 1
ATOM 3847 C C . ASP A 1 487 ? 4.826 31.754 10.478 1.00 93.56 487 ASP A C 1
ATOM 3849 O O . ASP A 1 487 ? 3.618 31.583 10.298 1.00 93.56 487 ASP A O 1
ATOM 3853 N N . ALA A 1 488 ? 5.316 32.925 10.885 1.00 91.50 488 ALA A N 1
ATOM 3854 C CA . ALA A 1 488 ? 4.490 34.095 11.170 1.00 91.50 488 ALA A CA 1
ATOM 3855 C C . ALA A 1 488 ? 3.725 34.650 9.949 1.00 91.50 488 ALA A C 1
ATOM 3857 O O . ALA A 1 488 ? 2.787 35.422 10.112 1.00 91.50 488 ALA A O 1
ATOM 3858 N N . GLY A 1 489 ? 4.084 34.253 8.722 1.00 89.44 489 GLY A N 1
ATOM 3859 C CA . GLY A 1 489 ? 3.373 34.660 7.510 1.00 89.44 489 GLY A CA 1
ATOM 3860 C C . GLY A 1 489 ? 2.022 33.960 7.322 1.00 89.44 489 GLY A C 1
ATOM 3861 O O . GLY A 1 489 ? 1.248 34.345 6.443 1.00 89.44 489 GLY A O 1
ATOM 3862 N N . TYR A 1 490 ? 1.730 32.922 8.111 1.00 93.56 490 TYR A N 1
ATOM 3863 C CA . TYR A 1 490 ? 0.438 32.241 8.111 1.00 93.56 490 TYR A CA 1
ATOM 3864 C C . TYR A 1 490 ? -0.560 32.874 9.095 1.00 93.56 490 TYR A C 1
ATOM 3866 O O . TYR A 1 490 ? -0.168 33.425 10.123 1.00 93.56 490 TYR A O 1
ATOM 3874 N N . PRO A 1 491 ? -1.875 32.773 8.830 1.00 93.06 491 PRO A N 1
ATOM 3875 C CA . PRO A 1 491 ? -2.880 33.122 9.825 1.00 93.06 491 PRO A CA 1
ATOM 3876 C C . PRO A 1 491 ? -2.868 32.116 10.984 1.00 93.06 491 PRO A C 1
ATOM 3878 O O . PRO A 1 491 ? -2.686 30.916 10.777 1.00 93.06 491 PRO A O 1
ATOM 3881 N N . LEU A 1 492 ? -3.137 32.600 12.198 1.00 93.94 492 LEU A N 1
ATOM 3882 C CA . LEU A 1 492 ? -3.368 31.743 13.359 1.00 93.94 492 LEU A CA 1
ATOM 3883 C C . LEU A 1 492 ? -4.760 31.097 13.258 1.00 93.94 492 LEU A C 1
ATOM 3885 O O . LEU A 1 492 ? -5.770 31.802 13.256 1.00 93.94 492 LEU A O 1
ATOM 3889 N N . LEU A 1 493 ? -4.816 29.766 13.195 1.00 93.56 493 LEU A N 1
ATOM 3890 C CA . LEU A 1 493 ? -6.054 28.978 13.119 1.00 93.56 493 LEU A CA 1
ATOM 3891 C C . LEU A 1 493 ? -6.043 27.867 14.182 1.00 93.56 493 LEU A C 1
ATOM 3893 O O . LEU A 1 493 ? -4.967 27.483 14.636 1.00 93.56 493 LEU A O 1
ATOM 3897 N N . PRO A 1 494 ? -7.199 27.282 14.555 1.00 89.25 494 PRO A N 1
ATOM 3898 C CA . PRO A 1 494 ? -7.253 26.254 15.606 1.00 89.25 494 PRO A CA 1
ATOM 3899 C C . PRO A 1 494 ? -6.417 24.995 15.325 1.00 89.25 494 PRO A C 1
ATOM 3901 O O . PRO A 1 494 ? -6.083 24.242 16.234 1.00 89.25 494 PRO A O 1
ATOM 3904 N N . TRP A 1 495 ? -6.066 24.782 14.058 1.00 92.56 495 TRP A N 1
ATOM 3905 C CA . TRP A 1 495 ? -5.269 23.665 13.560 1.00 92.56 495 TRP A CA 1
ATOM 3906 C C . TRP A 1 495 ? -3.934 24.106 12.932 1.00 92.56 495 TRP A C 1
ATOM 3908 O O . TRP A 1 495 ? -3.147 23.249 12.538 1.00 92.56 495 TRP A O 1
ATOM 3918 N N . LEU A 1 496 ? -3.660 25.416 12.846 1.00 95.62 496 LEU A N 1
ATOM 3919 C CA . LEU A 1 496 ? -2.419 25.989 12.311 1.00 95.62 496 LEU A CA 1
ATOM 3920 C C . LEU A 1 496 ? -1.876 27.041 13.282 1.00 95.62 496 LEU A C 1
ATOM 3922 O O . LEU A 1 496 ? -2.354 28.176 13.319 1.00 95.62 496 LEU A O 1
ATOM 3926 N N . LEU A 1 497 ? -0.875 26.651 14.070 1.00 95.94 497 LEU A N 1
ATOM 3927 C CA . LEU A 1 497 ? -0.300 27.503 15.107 1.00 95.94 497 LEU A CA 1
ATOM 3928 C C . LEU A 1 497 ? 0.948 28.235 14.606 1.00 95.94 497 LEU A C 1
ATOM 3930 O O . LEU A 1 497 ? 1.874 27.635 14.057 1.00 95.94 497 LEU A O 1
ATOM 3934 N N . THR A 1 498 ? 0.984 29.541 14.846 1.00 95.81 498 THR A N 1
ATOM 3935 C CA . THR A 1 498 ? 2.091 30.435 14.487 1.00 95.81 498 THR A CA 1
ATOM 3936 C C . THR A 1 498 ? 2.782 30.972 15.742 1.00 95.81 498 THR A C 1
ATOM 3938 O O . THR A 1 498 ? 2.167 30.981 16.821 1.00 95.81 498 THR A O 1
ATOM 3941 N N . PRO A 1 499 ? 4.061 31.387 15.655 1.00 95.56 499 PRO A N 1
ATOM 3942 C CA . PRO A 1 499 ? 4.783 31.913 16.810 1.00 95.56 499 PRO A CA 1
ATOM 3943 C C . PRO A 1 499 ? 4.140 33.208 17.332 1.00 95.56 499 PRO A C 1
ATOM 3945 O O . PRO A 1 499 ? 3.384 33.885 16.635 1.00 95.56 499 PRO A O 1
ATOM 3948 N N . TYR A 1 500 ? 4.427 33.555 18.584 1.00 94.69 500 TYR A N 1
ATOM 3949 C CA . TYR A 1 500 ? 4.084 34.863 19.139 1.00 94.69 500 TYR A CA 1
ATOM 3950 C C . TYR A 1 500 ? 5.039 35.933 18.593 1.00 94.69 500 TYR A C 1
ATOM 3952 O O . TYR A 1 500 ? 6.251 35.723 18.603 1.00 94.69 500 TYR A O 1
ATOM 3960 N N . GLU A 1 501 ? 4.500 37.078 18.171 1.00 90.06 501 GLU A N 1
ATOM 3961 C CA . GLU A 1 501 ? 5.259 38.206 17.591 1.00 90.06 501 GLU A CA 1
ATOM 3962 C C . GLU A 1 501 ? 5.298 39.451 18.500 1.00 90.06 501 GLU A C 1
ATOM 3964 O O . GLU A 1 501 ? 5.715 40.526 18.079 1.00 90.06 501 GLU A O 1
ATOM 3969 N N . GLU A 1 502 ? 4.838 39.333 19.747 1.00 87.31 502 GLU A N 1
ATOM 3970 C CA . GLU A 1 502 ? 4.841 40.434 20.719 1.00 87.31 502 GLU A CA 1
ATOM 3971 C C . GLU A 1 502 ? 6.278 40.794 21.152 1.00 87.31 502 GLU A C 1
ATOM 3973 O O . GLU A 1 502 ? 7.129 39.913 21.270 1.00 87.31 502 GLU A O 1
ATOM 3978 N N . GLU A 1 503 ? 6.544 42.079 21.427 1.00 74.00 503 GLU A N 1
ATOM 3979 C CA . GLU A 1 503 ? 7.880 42.558 21.833 1.00 74.00 503 GLU A CA 1
ATOM 3980 C C . GLU A 1 503 ? 8.316 42.022 23.209 1.00 74.00 503 GLU A C 1
ATOM 3982 O O . GLU A 1 503 ? 9.482 41.672 23.399 1.00 74.00 503 GLU A O 1
ATOM 3987 N N . GLU A 1 504 ? 7.383 41.911 24.160 1.00 80.50 504 GLU A N 1
ATOM 3988 C CA . GLU A 1 504 ? 7.623 41.369 25.501 1.00 80.50 504 GLU A CA 1
ATOM 3989 C C . GLU A 1 504 ? 6.843 40.063 25.693 1.00 80.50 504 GLU A C 1
ATOM 3991 O O . GLU A 1 504 ? 5.631 40.055 25.913 1.00 80.50 504 GLU A O 1
ATOM 3996 N N . LEU A 1 505 ? 7.547 38.931 25.614 1.00 86.00 505 LEU A N 1
ATOM 3997 C CA . LEU A 1 505 ? 6.955 37.603 25.756 1.00 86.00 505 LEU A CA 1
ATOM 3998 C C . LEU A 1 505 ? 7.043 37.106 27.201 1.00 86.00 505 LEU A C 1
ATOM 4000 O O . LEU A 1 505 ? 8.124 36.994 27.776 1.00 86.00 505 LEU A O 1
ATOM 4004 N N . SER A 1 506 ? 5.902 36.713 27.764 1.00 89.06 506 SER A N 1
ATOM 4005 C CA . SER A 1 506 ? 5.857 35.925 29.000 1.00 89.06 506 SER A CA 1
ATOM 4006 C C . SER A 1 506 ? 6.550 34.566 28.827 1.00 89.06 506 SER A C 1
ATOM 4008 O O . SER A 1 506 ? 6.537 34.007 27.728 1.00 89.06 506 SER A O 1
ATOM 4010 N N . ASP A 1 507 ? 7.047 33.976 29.916 1.00 88.31 507 ASP A N 1
ATOM 4011 C CA . ASP A 1 507 ? 7.845 32.736 29.903 1.00 88.31 507 ASP A CA 1
ATOM 4012 C C . ASP A 1 507 ? 7.234 31.589 29.083 1.00 88.31 507 ASP A C 1
ATOM 4014 O O . ASP A 1 507 ? 7.935 30.930 28.314 1.00 88.31 507 ASP A O 1
ATOM 4018 N N . PHE A 1 508 ? 5.918 31.371 29.186 1.00 86.44 508 PHE A N 1
ATOM 4019 C CA . PHE A 1 508 ? 5.241 30.294 28.454 1.00 86.44 508 PHE A CA 1
ATOM 4020 C C . PHE A 1 508 ? 5.202 30.541 26.934 1.00 86.44 508 PHE A C 1
ATOM 4022 O O . PHE A 1 508 ? 5.355 29.603 26.153 1.00 86.44 508 PHE A O 1
ATOM 4029 N N . LYS A 1 509 ? 5.068 31.804 26.504 1.00 91.75 509 LYS A N 1
ATOM 4030 C CA . LYS A 1 509 ? 5.109 32.200 25.085 1.00 91.75 509 LYS A CA 1
ATOM 4031 C C . LYS A 1 509 ? 6.521 32.053 24.519 1.00 91.75 509 LYS A C 1
ATOM 4033 O O . LYS A 1 509 ? 6.698 31.551 23.410 1.00 91.75 509 LYS A O 1
ATOM 4038 N N . THR A 1 510 ? 7.529 32.437 25.303 1.00 89.25 510 THR A N 1
ATOM 4039 C CA . THR A 1 510 ? 8.946 32.260 24.954 1.00 89.25 510 THR A CA 1
ATOM 4040 C C . THR A 1 510 ? 9.295 30.781 24.789 1.00 89.25 510 THR A C 1
ATOM 4042 O O . THR A 1 510 ? 9.947 30.403 23.815 1.00 89.25 510 THR A O 1
ATOM 4045 N N . GLU A 1 511 ? 8.828 29.921 25.699 1.00 89.44 511 GLU A N 1
ATOM 4046 C CA . GLU A 1 511 ? 9.044 28.474 25.607 1.00 89.44 511 GLU A CA 1
ATOM 4047 C C . GLU A 1 511 ? 8.344 27.866 24.383 1.00 89.44 511 GLU A C 1
ATOM 4049 O O . GLU A 1 511 ? 8.959 27.064 23.675 1.00 89.44 511 GLU A O 1
ATOM 4054 N N . PHE A 1 512 ? 7.111 28.285 24.078 1.00 93.56 512 PHE A N 1
ATOM 4055 C CA . PHE A 1 512 ? 6.428 27.875 22.850 1.00 93.56 512 PHE A CA 1
ATOM 4056 C C . PHE A 1 512 ? 7.224 28.266 21.601 1.00 93.56 512 PHE A C 1
ATOM 4058 O O . PHE A 1 512 ? 7.530 27.398 20.786 1.00 93.56 512 PHE A O 1
ATOM 4065 N N . ASN A 1 513 ? 7.639 29.532 21.472 1.00 93.94 513 ASN A N 1
ATOM 4066 C CA . ASN A 1 513 ? 8.430 30.000 20.328 1.00 93.94 513 ASN A CA 1
ATOM 4067 C C . ASN A 1 513 ? 9.756 29.237 20.187 1.00 93.94 513 ASN A C 1
ATOM 4069 O O . ASN A 1 513 ? 10.168 28.906 19.074 1.00 93.94 513 ASN A O 1
ATOM 4073 N N . ARG A 1 514 ? 10.413 28.904 21.307 1.00 91.00 514 ARG A N 1
ATOM 4074 C CA . ARG A 1 514 ? 11.641 28.097 21.316 1.00 91.00 514 ARG A CA 1
ATOM 4075 C C . ARG A 1 514 ? 11.404 26.700 20.732 1.00 91.00 514 ARG A C 1
ATOM 4077 O O . ARG A 1 514 ? 12.192 26.250 19.899 1.00 91.00 514 ARG A O 1
ATOM 4084 N N . ARG A 1 515 ? 10.336 26.010 21.153 1.00 92.50 515 ARG A N 1
ATOM 4085 C CA . ARG A 1 515 ? 9.983 24.668 20.649 1.00 92.50 515 ARG A CA 1
ATOM 4086 C C . ARG A 1 515 ? 9.494 24.708 19.204 1.00 92.50 515 ARG A C 1
ATOM 4088 O O . ARG A 1 515 ? 9.934 23.894 18.397 1.00 92.50 515 ARG A O 1
ATOM 4095 N N . HIS A 1 516 ? 8.665 25.692 18.864 1.00 94.25 516 HIS A N 1
ATOM 4096 C CA . HIS A 1 516 ? 8.194 25.961 17.504 1.00 94.25 516 HIS A CA 1
ATOM 4097 C C . HIS A 1 516 ? 9.368 26.158 16.534 1.00 94.25 516 HIS A C 1
ATOM 4099 O O . HIS A 1 516 ? 9.448 25.479 15.507 1.00 94.25 516 HIS A O 1
ATOM 4105 N N . SER A 1 517 ? 10.337 27.004 16.894 1.00 91.44 517 SER A N 1
ATOM 4106 C CA . SER A 1 517 ? 11.539 27.234 16.086 1.00 91.44 517 SER A CA 1
ATOM 4107 C C . SER A 1 517 ? 12.388 25.966 15.938 1.00 91.44 517 SER A C 1
ATOM 4109 O O . SER A 1 517 ? 12.878 25.675 14.842 1.00 91.44 517 SER A O 1
ATOM 4111 N N . ALA A 1 518 ? 12.531 25.180 17.010 1.00 89.06 518 ALA A N 1
ATOM 4112 C CA . ALA A 1 518 ? 13.249 23.911 16.958 1.00 89.06 518 ALA A CA 1
ATOM 4113 C C . ALA A 1 518 ? 12.563 22.913 16.010 1.00 89.06 518 ALA A C 1
ATOM 4115 O O . ALA A 1 518 ? 13.234 22.338 15.154 1.00 89.06 518 ALA A O 1
ATOM 4116 N N . ALA A 1 519 ? 11.239 22.762 16.106 1.00 92.31 519 ALA A N 1
ATOM 4117 C CA . ALA A 1 519 ? 10.456 21.877 15.246 1.00 92.31 519 ALA A CA 1
ATOM 4118 C C . ALA A 1 519 ? 10.500 22.312 13.774 1.00 92.31 519 ALA A C 1
ATOM 4120 O O . ALA A 1 519 ? 10.718 21.486 12.891 1.00 92.31 519 ALA A O 1
ATOM 4121 N N . THR A 1 520 ? 10.428 23.617 13.498 1.00 93.75 520 THR A N 1
ATOM 4122 C CA . THR A 1 520 ? 10.499 24.166 12.129 1.00 93.75 520 THR A CA 1
ATOM 4123 C C . THR A 1 520 ? 11.820 23.832 11.415 1.00 93.75 520 THR A C 1
ATOM 4125 O O . THR A 1 520 ? 11.895 23.807 10.184 1.00 93.75 520 THR A O 1
ATOM 4128 N N . THR A 1 521 ? 12.871 23.488 12.166 1.00 90.19 521 THR A N 1
ATOM 4129 C CA . THR A 1 521 ? 14.163 23.083 11.600 1.00 90.19 521 THR A CA 1
ATOM 4130 C C . THR A 1 521 ? 14.059 21.822 10.727 1.00 90.19 521 THR A C 1
ATOM 4132 O O . THR A 1 521 ? 14.830 21.704 9.771 1.00 90.19 521 THR A O 1
ATOM 4135 N N . CYS A 1 522 ? 13.121 20.894 10.983 1.00 91.94 522 CYS A N 1
ATOM 4136 C CA . CYS A 1 522 ? 12.950 19.715 10.119 1.00 91.94 522 CYS A CA 1
ATOM 4137 C C . CYS A 1 522 ? 12.522 20.115 8.697 1.00 91.94 522 CYS A C 1
ATOM 4139 O O . CYS A 1 522 ? 1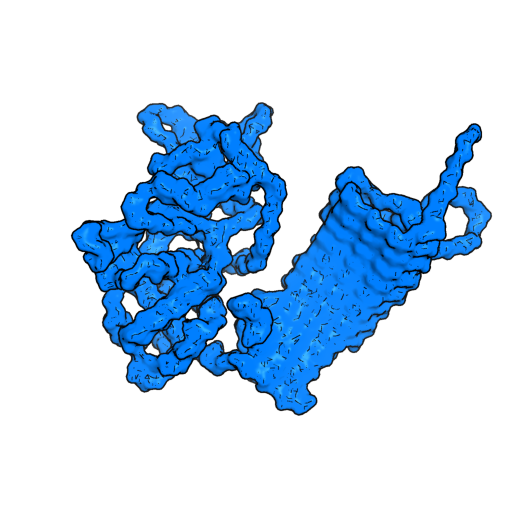3.106 19.634 7.725 1.00 91.94 522 CYS A O 1
ATOM 4141 N N . ALA A 1 523 ? 11.605 21.077 8.564 1.00 93.50 523 ALA A N 1
ATOM 4142 C CA . ALA A 1 523 ? 11.157 21.591 7.274 1.00 93.50 523 ALA A CA 1
ATOM 4143 C C . ALA A 1 523 ? 12.278 22.321 6.523 1.00 93.50 523 ALA A C 1
ATOM 4145 O O . ALA A 1 523 ? 12.452 22.124 5.320 1.00 93.50 523 ALA A O 1
ATOM 4146 N N . LEU A 1 524 ? 13.096 23.109 7.230 1.00 90.75 524 LEU A N 1
ATOM 4147 C CA . LEU A 1 524 ? 14.256 23.779 6.631 1.00 90.75 524 LEU A CA 1
ATOM 4148 C C . LEU A 1 524 ? 15.283 22.772 6.096 1.00 90.75 524 LEU A C 1
ATOM 4150 O O . LEU A 1 524 ? 15.789 22.941 4.986 1.00 90.75 524 LEU A O 1
ATOM 4154 N N . LYS A 1 525 ? 15.563 21.702 6.853 1.00 92.38 525 LYS A N 1
ATOM 4155 C CA . LYS A 1 525 ? 16.447 20.611 6.414 1.00 92.38 525 LYS A CA 1
ATOM 4156 C C . LYS A 1 525 ? 15.869 19.865 5.211 1.00 92.38 525 LYS A C 1
ATOM 4158 O O . LYS A 1 525 ? 16.604 19.618 4.256 1.00 92.38 525 LYS A O 1
ATOM 4163 N N . ALA A 1 526 ? 14.568 19.570 5.224 1.00 94.50 526 ALA A N 1
ATOM 4164 C CA . ALA A 1 526 ? 13.876 18.915 4.118 1.00 94.50 526 ALA A CA 1
ATOM 4165 C C . ALA A 1 526 ? 13.988 19.728 2.822 1.00 94.50 526 ALA A C 1
ATOM 4167 O O . ALA A 1 526 ? 14.430 19.207 1.801 1.00 94.50 526 ALA A O 1
ATOM 4168 N N . LEU A 1 527 ? 13.678 21.029 2.879 1.00 92.00 527 LEU A N 1
ATOM 4169 C CA . LEU A 1 527 ? 13.782 21.933 1.733 1.00 92.00 527 LEU A CA 1
ATOM 4170 C C . LEU A 1 527 ? 15.230 22.118 1.256 1.00 92.00 527 LEU A C 1
ATOM 4172 O O . LEU A 1 527 ? 15.468 22.212 0.052 1.00 92.00 527 LEU A O 1
ATOM 4176 N N . ALA A 1 528 ? 16.206 22.154 2.169 1.00 90.69 528 ALA A N 1
ATOM 4177 C CA . ALA A 1 528 ? 17.621 22.233 1.808 1.00 90.69 528 ALA A CA 1
ATOM 4178 C C . ALA A 1 528 ? 18.096 20.963 1.081 1.00 90.69 528 ALA A C 1
ATOM 4180 O O . ALA A 1 528 ? 18.712 21.071 0.020 1.00 90.69 528 ALA A O 1
ATOM 4181 N N . ARG A 1 529 ? 17.754 19.774 1.602 1.00 91.50 529 ARG A N 1
ATOM 4182 C CA . ARG A 1 529 ? 18.033 18.472 0.966 1.00 91.50 529 ARG A CA 1
ATOM 4183 C C . ARG A 1 529 ? 17.360 18.372 -0.402 1.00 91.50 529 ARG A C 1
ATOM 4185 O O . ARG A 1 529 ? 17.999 17.971 -1.376 1.00 91.50 529 ARG A O 1
ATOM 4192 N N . PHE A 1 530 ? 16.098 18.787 -0.484 1.00 91.94 530 PHE A N 1
ATOM 4193 C CA . PHE A 1 530 ? 15.325 18.823 -1.720 1.00 91.94 530 PHE A CA 1
ATOM 4194 C C . PHE A 1 530 ? 15.996 19.711 -2.773 1.00 91.94 530 PHE A C 1
ATOM 4196 O O . PHE A 1 530 ? 16.225 19.275 -3.899 1.00 91.94 530 PHE A O 1
ATOM 4203 N N . LYS A 1 531 ? 16.403 20.927 -2.387 1.00 88.06 531 LYS A N 1
ATOM 4204 C CA . LYS A 1 531 ? 17.108 21.867 -3.267 1.00 88.06 531 LYS A CA 1
ATOM 4205 C C . LYS A 1 531 ? 18.464 21.350 -3.740 1.00 88.06 531 LYS A C 1
ATOM 4207 O O . LYS A 1 531 ? 18.810 21.525 -4.905 1.00 88.06 531 LYS A O 1
ATOM 4212 N N . ASP A 1 532 ? 19.243 20.753 -2.846 1.00 88.69 532 ASP A N 1
ATOM 4213 C CA . ASP A 1 532 ? 20.561 20.216 -3.185 1.00 88.69 532 ASP A CA 1
ATOM 4214 C C . ASP A 1 532 ? 20.463 18.997 -4.123 1.00 88.69 532 ASP A C 1
ATOM 4216 O O . ASP A 1 532 ? 21.334 18.783 -4.972 1.00 88.69 532 ASP A O 1
ATOM 4220 N N . THR A 1 533 ? 19.400 18.200 -3.995 1.00 90.62 533 THR A N 1
ATOM 4221 C CA . THR A 1 533 ? 19.182 16.993 -4.805 1.00 90.62 533 THR A CA 1
ATOM 4222 C C . THR A 1 533 ? 18.597 17.322 -6.174 1.00 90.62 533 THR A C 1
ATOM 4224 O O . THR A 1 533 ? 19.153 16.903 -7.182 1.00 90.62 533 THR A O 1
ATOM 4227 N N . TRP A 1 534 ? 17.521 18.107 -6.230 1.00 91.38 534 TRP A N 1
ATOM 4228 C CA . TRP A 1 534 ? 16.764 18.386 -7.455 1.00 91.38 534 TRP A CA 1
ATOM 4229 C C . TRP A 1 534 ? 17.141 19.752 -8.025 1.00 91.38 534 TRP A C 1
ATOM 4231 O O . TRP A 1 534 ? 16.399 20.740 -7.958 1.00 91.38 534 TRP A O 1
ATOM 4241 N N . LYS A 1 535 ? 18.363 19.820 -8.561 1.00 88.81 535 LYS A N 1
ATOM 4242 C CA . LYS A 1 535 ? 18.956 21.067 -9.066 1.00 88.81 535 LYS A CA 1
ATOM 4243 C C . LYS A 1 535 ? 18.234 21.630 -10.288 1.00 88.81 535 LYS A C 1
ATOM 4245 O O . LYS A 1 535 ? 18.329 22.833 -10.531 1.00 88.81 535 LYS A O 1
ATOM 4250 N N . CYS A 1 536 ? 17.466 20.803 -10.998 1.00 85.19 536 CYS A N 1
ATOM 4251 C CA . CYS A 1 536 ? 16.690 21.229 -12.155 1.00 85.19 536 CYS A CA 1
ATOM 4252 C C . CYS A 1 536 ? 15.631 22.298 -11.809 1.00 85.19 536 CYS A C 1
ATOM 4254 O O . CYS A 1 536 ? 15.315 23.131 -12.648 1.00 85.19 536 CYS A O 1
ATOM 4256 N N . LEU A 1 537 ? 15.156 22.344 -10.556 1.00 82.75 537 LEU A N 1
ATOM 4257 C CA . LEU A 1 537 ? 14.168 23.319 -10.066 1.00 82.75 537 LEU A CA 1
ATOM 4258 C C . LEU A 1 537 ? 14.767 24.693 -9.707 1.00 82.75 537 LEU A C 1
ATOM 4260 O O . LEU A 1 537 ? 14.061 25.575 -9.223 1.00 82.75 537 LEU A O 1
ATOM 4264 N N . HIS A 1 538 ? 16.080 24.864 -9.876 1.00 72.75 538 HIS A N 1
ATOM 4265 C CA . HIS A 1 538 ? 16.818 26.031 -9.387 1.00 72.75 538 HIS A CA 1
ATOM 4266 C C . HIS A 1 538 ? 17.719 26.685 -10.445 1.00 72.75 538 HIS A C 1
ATOM 4268 O O . HIS A 1 538 ? 18.354 27.694 -10.141 1.00 72.75 538 HIS A O 1
ATOM 4274 N N . GLY A 1 539 ? 17.818 26.116 -11.651 1.00 62.75 539 GLY A N 1
ATOM 4275 C CA . GLY A 1 539 ? 18.703 26.603 -12.711 1.00 62.75 539 GLY A CA 1
ATOM 4276 C C . GLY A 1 539 ? 18.070 27.695 -13.577 1.00 62.75 539 GLY A C 1
ATOM 4277 O O . GLY A 1 539 ? 16.893 27.634 -13.908 1.00 62.75 539 GLY A O 1
ATOM 4278 N N . GLU A 1 540 ? 18.864 28.677 -14.007 1.00 56.59 540 GLU A N 1
ATOM 4279 C CA . GLU A 1 540 ? 18.423 29.734 -14.940 1.00 56.59 540 GLU A CA 1
ATOM 4280 C C . GLU A 1 540 ? 18.299 29.234 -16.394 1.00 56.59 540 GLU A C 1
ATOM 4282 O O . GLU A 1 540 ? 17.726 29.910 -17.245 1.00 56.59 540 GLU A O 1
ATOM 4287 N N . THR A 1 541 ? 18.839 28.048 -16.687 1.00 54.59 541 THR A N 1
ATOM 4288 C CA . THR A 1 541 ? 19.128 27.589 -18.053 1.00 54.59 541 THR A CA 1
ATOM 4289 C C . THR A 1 541 ? 18.042 26.700 -18.661 1.00 54.59 541 THR A C 1
ATOM 4291 O O . THR A 1 541 ? 17.996 26.562 -19.881 1.00 54.59 541 THR A O 1
ATOM 4294 N N . TRP A 1 542 ? 17.170 26.084 -17.856 1.00 63.16 542 TRP A N 1
ATOM 4295 C CA . TRP A 1 542 ? 16.225 25.084 -18.356 1.00 63.16 542 TRP A CA 1
ATOM 4296 C C . TRP A 1 542 ? 14.851 25.188 -17.707 1.00 63.16 542 TRP A C 1
ATOM 4298 O O . TRP A 1 542 ? 14.722 25.109 -16.490 1.00 63.16 542 TRP A O 1
ATOM 4308 N N . TRP A 1 543 ? 13.834 25.296 -18.560 1.00 65.12 543 TRP A N 1
ATOM 4309 C CA . TRP A 1 543 ? 12.445 25.469 -18.175 1.00 65.12 543 TRP A CA 1
ATOM 4310 C C . TRP A 1 543 ? 11.521 24.826 -19.222 1.00 65.12 543 TRP A C 1
ATOM 4312 O O . TRP A 1 543 ? 11.758 25.019 -20.419 1.00 65.12 543 TRP A O 1
ATOM 4322 N N . PRO A 1 544 ? 10.512 24.026 -18.819 1.00 66.38 544 PRO A N 1
ATOM 4323 C CA . PRO A 1 544 ? 9.541 23.453 -19.753 1.00 66.38 544 PRO A CA 1
ATOM 4324 C C . PRO A 1 544 ? 8.791 24.527 -20.550 1.00 66.38 544 PRO A C 1
ATOM 4326 O O . PRO A 1 544 ? 8.747 25.683 -20.162 1.00 66.38 544 PRO A O 1
ATOM 4329 N N . ALA A 1 545 ? 8.140 24.163 -21.653 1.00 64.19 545 ALA A N 1
ATOM 4330 C CA . ALA A 1 545 ? 7.379 25.144 -22.432 1.00 64.19 545 ALA A CA 1
ATOM 4331 C C . ALA A 1 545 ? 6.110 25.644 -21.705 1.00 64.19 545 ALA A C 1
ATOM 4333 O O . ALA A 1 545 ? 5.635 26.742 -21.987 1.00 64.19 545 ALA A O 1
ATOM 4334 N N . ASN A 1 546 ? 5.554 24.866 -20.766 1.00 73.00 546 ASN A N 1
ATOM 4335 C CA . ASN A 1 546 ? 4.299 25.181 -20.078 1.00 73.00 546 ASN A CA 1
ATOM 4336 C C . ASN A 1 546 ? 4.342 24.865 -18.565 1.00 73.00 546 ASN A C 1
ATOM 4338 O O . ASN A 1 546 ? 5.197 24.117 -18.083 1.00 73.00 546 ASN A O 1
ATOM 4342 N N . LEU A 1 547 ? 3.394 25.453 -17.824 1.00 73.81 547 LEU A N 1
ATOM 4343 C CA . LEU A 1 547 ? 3.283 25.342 -16.364 1.00 73.81 547 LEU A CA 1
ATOM 4344 C C . LEU A 1 547 ? 2.847 23.943 -15.897 1.00 73.81 547 LEU A C 1
ATOM 4346 O O . LEU A 1 547 ? 3.197 23.526 -14.794 1.00 73.81 547 LEU A O 1
ATOM 4350 N N . GLU A 1 548 ? 2.110 23.203 -16.726 1.00 80.56 548 GLU A N 1
ATOM 4351 C CA . GLU A 1 548 ? 1.637 21.855 -16.402 1.00 80.56 548 GLU A CA 1
ATOM 4352 C C . GLU A 1 548 ? 2.812 20.878 -16.285 1.00 80.56 548 GLU A C 1
ATOM 4354 O O . GLU A 1 548 ? 2.971 20.222 -15.257 1.00 80.56 548 GLU A O 1
ATOM 4359 N N . THR A 1 549 ? 3.703 20.848 -17.277 1.00 82.50 549 THR A N 1
ATOM 4360 C CA . THR A 1 549 ? 4.914 20.018 -17.253 1.00 82.50 549 THR A CA 1
ATOM 4361 C C . THR A 1 549 ? 5.806 20.376 -16.067 1.00 82.50 549 THR A C 1
ATOM 4363 O O . THR A 1 549 ? 6.339 19.488 -15.405 1.00 82.50 549 THR A O 1
ATOM 4366 N N . LEU A 1 550 ? 5.949 21.667 -15.750 1.00 83.75 550 LEU A N 1
ATOM 4367 C CA . LEU A 1 550 ? 6.717 22.087 -14.579 1.00 83.75 550 LEU A CA 1
ATOM 4368 C C . LEU A 1 550 ? 6.075 21.614 -13.272 1.00 83.75 550 LEU A C 1
ATOM 4370 O O . LEU A 1 550 ? 6.780 21.134 -12.387 1.00 83.75 550 LEU A O 1
ATOM 4374 N N . SER A 1 551 ? 4.748 21.693 -13.169 1.00 86.69 551 SER A N 1
ATOM 4375 C CA . SER A 1 551 ? 4.010 21.164 -12.021 1.00 86.69 551 SER A CA 1
ATOM 4376 C C . SER A 1 551 ? 4.287 19.671 -11.857 1.00 86.69 551 SER A C 1
ATOM 4378 O O . SER A 1 551 ? 4.668 19.235 -10.772 1.00 86.69 551 SER A O 1
ATOM 4380 N N . LYS A 1 552 ? 4.214 18.899 -12.947 1.00 90.12 552 LYS A N 1
ATOM 4381 C CA . LYS A 1 552 ? 4.519 17.466 -12.917 1.00 90.12 552 LYS A CA 1
ATOM 4382 C C . LYS A 1 552 ? 5.944 17.175 -12.449 1.00 90.12 552 LYS A C 1
ATOM 4384 O O . LYS A 1 552 ? 6.132 16.323 -11.585 1.00 90.12 552 LYS A O 1
ATOM 4389 N N . ILE A 1 553 ? 6.932 17.927 -12.942 1.00 91.12 553 ILE A N 1
ATOM 4390 C CA . ILE A 1 553 ? 8.333 17.802 -12.507 1.00 91.12 553 ILE A CA 1
ATOM 4391 C C . ILE A 1 553 ? 8.464 18.072 -11.004 1.00 91.12 553 ILE A C 1
ATOM 4393 O O . ILE A 1 553 ? 9.106 17.291 -10.305 1.00 91.12 553 ILE A O 1
ATOM 4397 N N . ILE A 1 554 ? 7.849 19.145 -10.495 1.00 90.44 554 ILE A N 1
ATOM 4398 C CA . ILE A 1 554 ? 7.936 19.526 -9.078 1.00 90.44 554 ILE A CA 1
ATOM 4399 C C . ILE A 1 554 ? 7.424 18.396 -8.179 1.00 90.44 554 ILE A C 1
ATOM 4401 O O . ILE A 1 554 ? 8.145 17.953 -7.285 1.00 90.44 554 ILE A O 1
ATOM 4405 N N . TYR A 1 555 ? 6.216 17.890 -8.425 1.00 92.38 555 TYR A N 1
ATOM 4406 C CA . TYR A 1 555 ? 5.663 16.810 -7.604 1.00 92.38 555 TYR A CA 1
ATOM 4407 C C . TYR A 1 555 ? 6.398 15.483 -7.815 1.00 92.38 555 TYR A C 1
ATOM 4409 O O . TYR A 1 555 ? 6.586 14.756 -6.843 1.00 92.38 555 TYR A O 1
ATOM 4417 N N . ALA A 1 556 ? 6.862 15.167 -9.031 1.00 94.50 556 ALA A N 1
ATOM 4418 C CA . ALA A 1 556 ? 7.688 13.982 -9.259 1.00 94.50 556 ALA A CA 1
ATOM 4419 C C . ALA A 1 556 ? 8.972 14.044 -8.417 1.00 94.50 556 ALA A C 1
ATOM 4421 O O . ALA A 1 556 ? 9.293 13.087 -7.715 1.00 94.50 556 ALA A O 1
ATOM 4422 N N . CYS A 1 557 ? 9.658 15.193 -8.382 1.00 94.25 557 CYS A N 1
ATOM 4423 C CA . CYS A 1 557 ? 10.797 15.411 -7.490 1.00 94.25 557 CYS A CA 1
ATOM 4424 C C . CYS A 1 557 ? 10.407 15.268 -6.011 1.00 94.25 557 CYS A C 1
ATOM 4426 O O . CYS A 1 557 ? 11.153 14.659 -5.243 1.00 94.25 557 CYS A O 1
ATOM 4428 N N . CYS A 1 558 ? 9.257 15.804 -5.583 1.00 94.38 558 CYS A N 1
ATOM 4429 C CA . CYS A 1 558 ? 8.790 15.667 -4.199 1.00 94.38 558 CYS A CA 1
ATOM 4430 C C . CYS A 1 558 ? 8.523 14.205 -3.812 1.00 94.38 558 CYS A C 1
ATOM 4432 O O . CYS A 1 558 ? 8.857 13.787 -2.705 1.00 94.38 558 CYS A O 1
ATOM 4434 N N . ARG A 1 559 ? 7.959 13.410 -4.722 1.00 94.12 559 ARG A N 1
ATOM 4435 C CA . ARG A 1 559 ? 7.690 11.987 -4.492 1.00 94.12 559 ARG A CA 1
ATOM 4436 C C . ARG A 1 559 ? 8.967 11.161 -4.494 1.00 94.12 559 ARG A C 1
ATOM 4438 O O . ARG A 1 559 ? 9.149 10.350 -3.596 1.00 94.12 559 ARG A O 1
ATOM 4445 N N . LEU A 1 560 ? 9.895 11.432 -5.414 1.00 95.06 560 LEU A N 1
ATOM 4446 C CA . LEU A 1 560 ? 11.227 10.819 -5.399 1.00 95.06 560 LEU A CA 1
ATOM 4447 C C . LEU A 1 560 ? 11.984 11.149 -4.106 1.00 95.06 560 LEU A C 1
ATOM 4449 O O . LEU A 1 560 ? 12.632 10.274 -3.542 1.00 95.06 560 LEU A O 1
ATOM 4453 N N . HIS A 1 561 ? 11.875 12.382 -3.597 1.00 94.31 561 HIS A N 1
ATOM 4454 C CA . HIS A 1 561 ? 12.429 12.759 -2.289 1.00 94.31 561 HIS A CA 1
ATOM 4455 C C . HIS A 1 561 ? 11.866 11.885 -1.162 1.00 94.31 561 HIS A C 1
ATOM 4457 O O . HIS A 1 561 ? 12.638 11.366 -0.360 1.00 94.31 561 HIS A O 1
ATOM 4463 N N . ASN A 1 562 ? 10.550 11.666 -1.132 1.00 94.00 562 ASN A N 1
ATOM 4464 C CA . ASN A 1 562 ? 9.927 10.794 -0.136 1.00 94.00 562 ASN A CA 1
ATOM 4465 C C . ASN A 1 562 ? 10.336 9.324 -0.300 1.00 94.00 562 ASN A C 1
ATOM 4467 O O . ASN A 1 562 ? 10.656 8.700 0.703 1.00 94.00 562 ASN A O 1
ATOM 4471 N N . ILE A 1 563 ? 10.402 8.796 -1.529 1.00 90.94 563 ILE A N 1
ATOM 4472 C CA . ILE A 1 563 ? 10.866 7.424 -1.814 1.00 90.94 563 ILE A CA 1
ATOM 4473 C C . ILE A 1 563 ? 12.266 7.196 -1.240 1.00 90.94 563 ILE A C 1
ATOM 4475 O O . ILE A 1 563 ? 12.519 6.182 -0.594 1.00 90.94 563 ILE A O 1
ATOM 4479 N N . VAL A 1 564 ? 13.179 8.149 -1.450 1.00 89.75 564 VAL A N 1
ATOM 4480 C CA . VAL A 1 564 ? 14.547 8.039 -0.932 1.00 89.75 564 VAL A CA 1
ATOM 4481 C C . VAL A 1 564 ? 14.550 7.939 0.598 1.00 89.75 564 VAL A C 1
ATOM 4483 O O . VAL A 1 564 ? 15.313 7.144 1.134 1.00 89.75 564 VAL A O 1
ATOM 4486 N N . ILE A 1 565 ? 13.680 8.683 1.291 1.00 89.19 565 ILE A N 1
ATOM 4487 C CA . ILE A 1 565 ? 13.560 8.645 2.759 1.00 89.19 565 ILE A CA 1
ATOM 4488 C C . ILE A 1 565 ? 12.854 7.367 3.239 1.00 89.19 565 ILE A C 1
ATOM 4490 O O . ILE A 1 565 ? 13.248 6.783 4.242 1.00 89.19 565 ILE A O 1
ATOM 4494 N N . ASP A 1 566 ? 11.803 6.922 2.549 1.00 81.81 566 ASP A N 1
ATOM 4495 C CA . ASP A 1 566 ? 11.040 5.715 2.897 1.00 81.81 566 ASP A CA 1
ATOM 4496 C C . ASP A 1 566 ? 11.916 4.464 2.897 1.00 81.81 566 ASP A C 1
ATOM 4498 O O . ASP A 1 566 ? 11.759 3.606 3.756 1.00 81.81 566 ASP A O 1
ATOM 4502 N N . MET A 1 567 ? 12.877 4.406 1.979 1.00 72.12 567 MET A N 1
ATOM 4503 C CA . MET A 1 567 ? 13.757 3.257 1.792 1.00 72.12 567 MET A CA 1
ATOM 4504 C C . MET A 1 567 ? 15.057 3.327 2.620 1.00 72.12 567 MET A C 1
ATOM 4506 O O . MET A 1 567 ? 15.775 2.329 2.691 1.00 72.12 567 MET A O 1
ATOM 4510 N N . GLU A 1 568 ? 15.365 4.479 3.236 1.00 71.44 568 GLU A N 1
ATOM 4511 C CA . GLU A 1 568 ? 16.460 4.657 4.214 1.00 71.44 568 GLU A CA 1
ATOM 4512 C C . GLU A 1 568 ? 16.121 4.032 5.586 1.00 71.44 568 GLU A C 1
ATOM 4514 O O . GLU A 1 568 ? 17.028 3.680 6.340 1.00 71.44 568 GLU A O 1
ATOM 4519 N N . ASP A 1 569 ? 14.831 3.846 5.889 1.00 52.56 569 ASP A N 1
ATOM 4520 C CA . ASP A 1 569 ? 14.323 3.094 7.041 1.00 52.56 569 ASP A CA 1
ATOM 4521 C C . ASP A 1 569 ? 13.949 1.667 6.583 1.00 52.56 569 ASP A C 1
ATOM 4523 O O . ASP A 1 569 ? 12.955 1.477 5.885 1.00 52.56 569 ASP A O 1
ATOM 4527 N N . ASP A 1 570 ? 14.659 0.624 7.026 1.00 40.00 570 ASP A N 1
ATOM 4528 C CA . ASP A 1 570 ? 14.298 -0.791 6.765 1.00 40.00 570 ASP A CA 1
ATOM 4529 C C . ASP A 1 570 ? 12.951 -1.229 7.412 1.00 40.00 570 ASP A C 1
ATOM 4531 O O . ASP A 1 570 ? 12.623 -2.414 7.447 1.00 40.00 570 ASP A O 1
ATOM 4535 N N . ALA A 1 571 ? 12.148 -0.295 7.940 1.00 37.19 571 ALA A N 1
ATOM 4536 C CA . ALA A 1 571 ? 11.026 -0.566 8.840 1.00 37.19 571 ALA A CA 1
ATOM 4537 C C . ALA A 1 571 ? 9.617 -0.206 8.321 1.00 37.19 571 ALA A C 1
ATOM 4539 O O . ALA A 1 571 ? 8.658 -0.401 9.071 1.00 37.19 571 ALA A O 1
ATOM 4540 N N . ALA A 1 572 ? 9.426 0.301 7.097 1.00 38.94 572 ALA A N 1
ATOM 4541 C CA . ALA A 1 572 ? 8.066 0.573 6.606 1.00 38.94 572 ALA A CA 1
ATOM 4542 C C . ALA A 1 572 ? 7.952 0.629 5.074 1.00 38.94 572 ALA A C 1
ATOM 4544 O O . ALA A 1 572 ? 7.913 1.706 4.482 1.00 38.94 572 ALA A O 1
ATOM 4545 N N . MET A 1 573 ? 7.804 -0.532 4.435 1.00 35.38 573 MET A N 1
ATOM 4546 C CA . MET A 1 573 ? 7.173 -0.588 3.115 1.00 35.38 573 MET A CA 1
ATOM 4547 C C . MET A 1 573 ? 5.696 -0.199 3.300 1.00 35.38 573 MET A C 1
ATOM 4549 O O . MET A 1 573 ? 4.990 -0.793 4.120 1.00 35.38 573 MET A O 1
ATOM 4553 N N . ARG A 1 574 ? 5.261 0.888 2.653 1.00 43.62 574 ARG A N 1
ATOM 4554 C CA . ARG A 1 574 ? 3.908 1.441 2.814 1.00 43.62 574 ARG A CA 1
ATOM 4555 C C . ARG A 1 574 ? 2.927 0.619 1.985 1.00 43.62 574 ARG A C 1
ATOM 4557 O O . ARG A 1 574 ? 3.061 0.596 0.769 1.00 43.62 574 ARG A O 1
ATOM 4564 N N . SER A 1 575 ? 1.941 -0.001 2.630 1.00 38.06 575 SER A N 1
ATOM 4565 C CA . SER A 1 575 ? 0.860 -0.685 1.916 1.00 38.06 575 SER A CA 1
ATOM 4566 C C . SER A 1 575 ? -0.131 0.335 1.345 1.00 38.06 575 SER A C 1
ATOM 4568 O O . SER A 1 575 ? -0.421 1.367 1.963 1.00 38.06 575 SER A O 1
ATOM 4570 N N . THR A 1 576 ? -0.664 0.047 0.161 1.00 33.34 576 THR A N 1
ATOM 4571 C CA . THR A 1 576 ? -1.702 0.829 -0.526 1.00 33.34 576 THR A CA 1
ATOM 4572 C C . THR A 1 576 ? -3.063 0.652 0.164 1.00 33.34 576 THR A C 1
ATOM 4574 O O . THR A 1 576 ? -4.000 0.052 -0.355 1.00 33.34 576 THR A O 1
ATOM 4577 N N . LYS A 1 577 ? -3.206 1.178 1.386 1.00 35.88 577 LYS A N 1
ATOM 4578 C CA . LYS A 1 577 ? -4.500 1.207 2.083 1.00 35.88 577 LYS A CA 1
ATOM 4579 C C . LYS A 1 577 ? -5.438 2.233 1.459 1.00 35.88 577 LYS A C 1
ATOM 4581 O O . LYS A 1 577 ? -5.130 3.422 1.374 1.00 35.88 577 LYS A O 1
ATOM 4586 N N . TRP A 1 578 ? -6.650 1.793 1.143 1.00 29.48 578 TRP A N 1
ATOM 4587 C CA . TRP A 1 578 ? -7.780 2.691 0.943 1.00 29.48 578 TRP A CA 1
ATOM 4588 C C . TRP A 1 578 ? -8.184 3.343 2.272 1.00 29.48 578 TRP A C 1
ATOM 4590 O O . TRP A 1 578 ? -8.244 2.693 3.318 1.00 29.48 578 TRP A O 1
ATOM 4600 N N . ARG A 1 579 ? -8.445 4.656 2.222 1.00 34.09 579 ARG A N 1
ATOM 4601 C CA . ARG A 1 579 ? -8.749 5.509 3.380 1.00 34.09 579 ARG A CA 1
ATOM 4602 C C . ARG A 1 579 ? -10.003 5.028 4.120 1.00 34.09 579 ARG A C 1
ATOM 4604 O O . ARG A 1 579 ? -11.118 5.286 3.673 1.00 34.09 579 ARG A O 1
ATOM 4611 N N . ASN A 1 580 ? -9.833 4.432 5.298 1.00 28.09 580 ASN A N 1
ATOM 4612 C CA . ASN A 1 580 ? -10.908 4.327 6.283 1.00 28.09 580 ASN A CA 1
ATOM 4613 C C . ASN A 1 580 ? -10.836 5.536 7.217 1.00 28.09 580 ASN A C 1
ATOM 4615 O O . ASN A 1 580 ? -10.140 5.522 8.229 1.00 28.09 580 ASN A O 1
ATOM 4619 N N . TYR A 1 581 ? -11.552 6.598 6.852 1.00 37.38 581 TYR A N 1
ATOM 4620 C CA . TYR A 1 581 ? -11.770 7.731 7.744 1.00 37.38 581 TYR A CA 1
ATOM 4621 C C . TYR A 1 581 ? -12.554 7.277 8.981 1.00 37.38 581 TYR A C 1
ATOM 4623 O O . TYR A 1 581 ? -13.617 6.658 8.870 1.00 37.38 581 TYR A O 1
ATOM 4631 N N . SER A 1 582 ? -12.045 7.634 10.161 1.00 36.59 582 SER A N 1
ATOM 4632 C CA . SER A 1 582 ? -12.866 7.756 11.367 1.00 36.59 582 SER A CA 1
ATOM 4633 C C . SER A 1 582 ? -14.089 8.627 11.048 1.00 36.59 582 SER A C 1
ATOM 4635 O O . SER A 1 582 ? -13.958 9.682 10.430 1.00 36.59 582 SER A O 1
ATOM 4637 N N . LYS A 1 583 ? -15.288 8.185 11.447 1.00 40.97 583 LYS A N 1
ATOM 4638 C CA . LYS A 1 583 ? -16.564 8.890 11.206 1.00 40.97 583 LYS A CA 1
ATOM 4639 C C . LYS A 1 583 ? -16.796 10.092 12.136 1.00 40.97 583 LYS A C 1
ATOM 4641 O O . LYS A 1 583 ? -17.900 10.637 12.148 1.00 40.97 583 LYS A O 1
ATOM 4646 N N . GLU A 1 584 ? -15.798 10.512 12.906 1.00 47.25 584 GLU A N 1
ATOM 4647 C CA . GLU A 1 584 ? -15.902 11.680 13.780 1.00 47.25 584 GLU A CA 1
ATOM 4648 C C . GLU A 1 584 ? -15.376 12.935 13.067 1.00 47.25 584 GLU A C 1
ATOM 4650 O O . GLU A 1 584 ? -14.184 13.099 12.817 1.00 47.25 584 GLU A O 1
ATOM 4655 N N . VAL A 1 585 ? -16.296 13.830 12.703 1.00 54.56 585 VAL A N 1
ATOM 4656 C CA . VAL A 1 585 ? -15.986 15.109 12.048 1.00 54.56 585 VAL A CA 1
ATOM 4657 C C . VAL A 1 585 ? -15.687 16.163 13.120 1.00 54.56 585 VAL A C 1
ATOM 4659 O O . VAL A 1 585 ? -16.553 16.470 13.946 1.00 54.56 585 VAL A O 1
ATOM 4662 N N . ARG A 1 586 ? -14.479 16.744 13.113 1.00 68.25 586 ARG A N 1
ATOM 4663 C CA . ARG A 1 586 ? -14.074 17.799 14.065 1.00 68.25 586 ARG A CA 1
ATOM 4664 C C . ARG A 1 586 ? -14.663 19.154 13.654 1.00 68.25 586 ARG A C 1
ATOM 4666 O O . ARG A 1 586 ? -14.407 19.645 12.561 1.00 68.25 586 ARG A O 1
ATOM 4673 N N . GLN A 1 587 ? -15.421 19.811 14.533 1.00 63.25 587 GLN A N 1
ATOM 4674 C CA . GLN A 1 587 ? -16.020 21.124 14.242 1.00 63.25 587 GLN A CA 1
ATOM 4675 C C . GLN A 1 587 ? -15.055 22.290 14.525 1.00 63.25 587 GLN A C 1
ATOM 4677 O O . GLN A 1 587 ? -15.187 22.990 15.527 1.00 63.25 587 GLN A O 1
ATOM 4682 N N . LEU A 1 588 ? -14.109 22.535 13.613 1.00 62.78 588 LEU A N 1
ATOM 4683 C CA . LEU A 1 588 ? -13.067 23.563 13.781 1.00 62.78 588 LEU A CA 1
ATOM 4684 C C . LEU A 1 588 ? -13.591 25.010 13.827 1.00 62.78 588 LEU A C 1
ATOM 4686 O O . LEU A 1 588 ? -12.939 25.872 14.407 1.00 62.78 588 LEU A O 1
ATOM 4690 N N . ALA A 1 589 ? -14.769 25.293 13.262 1.00 59.81 589 ALA A N 1
ATOM 4691 C CA . ALA A 1 589 ? -15.346 26.645 13.233 1.00 59.81 589 ALA A CA 1
ATOM 4692 C C . ALA A 1 589 ? -15.684 27.219 14.626 1.00 59.81 589 ALA A C 1
ATOM 4694 O O . ALA A 1 589 ? -15.851 28.429 14.758 1.00 59.81 589 ALA A O 1
ATOM 4695 N N . ASN A 1 590 ? -15.783 26.363 15.649 1.00 59.75 590 ASN A N 1
ATOM 4696 C CA . ASN A 1 590 ? -16.133 26.749 17.019 1.00 59.75 590 ASN A CA 1
ATOM 4697 C C . ASN A 1 590 ? -14.912 26.842 17.952 1.00 59.75 590 ASN A C 1
ATOM 4699 O O . ASN A 1 590 ? -15.069 27.179 19.125 1.00 59.75 590 ASN A O 1
ATOM 4703 N N . GLU A 1 591 ? -13.712 26.515 17.466 1.00 72.44 591 GLU A N 1
ATOM 4704 C CA . GLU A 1 591 ? -12.496 26.504 18.277 1.00 72.44 591 GLU A CA 1
ATOM 4705 C C . GLU A 1 591 ? -11.786 27.867 18.244 1.00 72.44 591 GLU A C 1
ATOM 4707 O O . GLU A 1 591 ? -11.650 28.508 17.203 1.00 72.44 591 GLU A O 1
ATOM 4712 N N . ASP A 1 592 ? -11.309 28.312 19.406 1.00 82.69 592 ASP A N 1
ATOM 4713 C CA . ASP A 1 592 ? -10.575 29.567 19.568 1.00 82.69 592 ASP A CA 1
ATOM 4714 C C . ASP A 1 592 ? -9.067 29.305 19.429 1.00 82.69 592 ASP A C 1
ATOM 4716 O O . ASP A 1 592 ? -8.439 28.706 20.305 1.00 82.69 592 ASP A O 1
ATOM 4720 N N . ALA A 1 593 ? -8.490 29.749 18.309 1.00 86.69 593 ALA A N 1
ATOM 4721 C CA . ALA A 1 593 ? -7.091 29.505 17.963 1.00 86.69 593 ALA A CA 1
ATOM 4722 C C . ALA A 1 593 ? -6.097 30.136 18.951 1.00 86.69 593 ALA A C 1
ATOM 4724 O O . ALA A 1 593 ? -5.058 29.544 19.252 1.00 86.69 593 ALA A O 1
ATOM 4725 N N . VAL A 1 594 ? -6.418 31.325 19.478 1.00 88.19 594 VAL A N 1
ATOM 4726 C CA . VAL A 1 594 ? -5.574 32.016 20.465 1.00 88.19 594 VAL A CA 1
ATOM 4727 C C . VAL A 1 594 ? -5.573 31.221 21.759 1.00 88.19 594 VAL A C 1
ATOM 4729 O O . VAL A 1 594 ? -4.509 30.896 22.286 1.00 88.19 594 VAL A O 1
ATOM 4732 N N . ARG A 1 595 ? -6.763 30.825 22.219 1.00 87.25 595 ARG A N 1
ATOM 4733 C CA . ARG A 1 595 ? -6.915 29.999 23.418 1.00 87.25 595 ARG A CA 1
ATOM 4734 C C . ARG A 1 595 ? -6.185 28.665 23.284 1.00 87.25 595 ARG A C 1
ATOM 4736 O O . ARG A 1 595 ? -5.483 28.280 24.212 1.00 87.25 595 ARG A O 1
ATOM 4743 N N . ALA A 1 596 ? -6.321 27.973 22.151 1.00 86.62 596 ALA A N 1
ATOM 4744 C CA . ALA A 1 596 ? -5.647 26.696 21.909 1.00 86.62 596 ALA A CA 1
ATOM 4745 C C . ALA A 1 596 ? -4.119 26.831 22.018 1.00 86.62 596 ALA A C 1
ATOM 4747 O O . ALA A 1 596 ? -3.478 26.052 22.727 1.00 86.62 596 ALA A O 1
ATOM 4748 N N . ARG A 1 597 ? -3.543 27.863 21.384 1.00 91.50 597 ARG A N 1
ATOM 4749 C CA . ARG A 1 597 ? -2.104 28.149 21.462 1.00 91.50 597 ARG A CA 1
ATOM 4750 C C . ARG A 1 597 ? -1.664 28.489 22.885 1.00 91.50 597 ARG A C 1
ATOM 4752 O O . ARG A 1 597 ? -0.654 27.960 23.343 1.00 91.50 597 ARG A O 1
ATOM 4759 N N . ASP A 1 598 ? -2.413 29.331 23.592 1.00 89.81 598 ASP A N 1
ATOM 4760 C CA . ASP A 1 598 ? -2.075 29.752 24.956 1.00 89.81 598 ASP A CA 1
ATOM 4761 C C . ASP A 1 598 ? -2.133 28.580 25.948 1.00 89.81 598 ASP A C 1
ATOM 4763 O O . ASP A 1 598 ? -1.209 28.413 26.746 1.00 89.81 598 ASP A O 1
ATOM 4767 N N . MET A 1 599 ? -3.159 27.725 25.861 1.00 87.50 599 MET A N 1
ATOM 4768 C CA . MET A 1 599 ? -3.285 26.519 26.694 1.00 87.50 599 MET A CA 1
ATOM 4769 C C . MET A 1 599 ? -2.115 25.560 26.471 1.00 87.50 599 MET A C 1
ATOM 4771 O O . MET A 1 599 ? -1.483 25.106 27.425 1.00 87.50 599 MET A O 1
ATOM 4775 N N . LEU A 1 600 ? -1.785 25.298 25.207 1.00 88.75 600 LEU A N 1
ATOM 4776 C CA . LEU A 1 600 ? -0.661 24.444 24.842 1.00 88.75 600 LEU A CA 1
ATOM 4777 C C . LEU A 1 600 ? 0.676 25.020 25.339 1.00 88.75 600 LEU A C 1
ATOM 4779 O O . LEU A 1 600 ? 1.515 24.299 25.876 1.00 88.75 600 LEU A O 1
ATOM 4783 N N . SER A 1 601 ? 0.860 26.332 25.210 1.00 89.19 601 SER A N 1
ATOM 4784 C CA . SER A 1 601 ? 2.076 27.021 25.642 1.00 89.19 601 SER A CA 1
ATOM 4785 C C . SER A 1 601 ? 2.261 26.964 27.165 1.00 89.19 601 SER A C 1
ATOM 4787 O O . SER A 1 601 ? 3.371 26.735 27.649 1.00 89.19 601 SER A O 1
ATOM 4789 N N . GLN A 1 602 ? 1.180 27.111 27.937 1.00 88.00 602 GLN A N 1
ATOM 4790 C CA . GLN A 1 602 ? 1.202 26.932 29.394 1.00 88.00 602 GLN A CA 1
ATOM 4791 C C . GLN A 1 602 ? 1.495 25.479 29.788 1.00 88.00 602 GLN A C 1
ATOM 4793 O O . GLN A 1 602 ? 2.314 25.240 30.677 1.00 88.00 602 GLN A O 1
ATOM 4798 N N . TYR A 1 603 ? 0.883 24.513 29.096 1.00 86.88 603 TYR A N 1
ATOM 4799 C CA . TYR A 1 603 ? 1.136 23.086 29.299 1.00 86.88 603 TYR A CA 1
ATOM 4800 C C . TYR A 1 603 ? 2.620 22.732 29.099 1.00 86.88 603 TYR A C 1
ATOM 4802 O O . TYR A 1 603 ? 3.220 22.057 29.936 1.00 86.88 603 TYR A O 1
ATOM 4810 N N . PHE A 1 604 ? 3.248 23.260 28.045 1.00 85.88 604 PHE A N 1
ATOM 4811 C CA . PHE A 1 604 ? 4.674 23.070 27.766 1.00 85.88 604 PHE A CA 1
ATOM 4812 C C . PHE A 1 604 ? 5.598 23.636 28.845 1.00 85.88 604 PHE A C 1
ATOM 4814 O O . PHE A 1 604 ? 6.639 23.041 29.141 1.00 85.88 604 PHE A O 1
ATOM 4821 N N . LEU A 1 605 ? 5.233 24.770 29.445 1.00 83.69 605 LEU A N 1
ATOM 4822 C CA . LEU A 1 605 ? 5.987 25.325 30.562 1.00 83.69 605 LEU A CA 1
ATOM 4823 C C . LEU A 1 605 ? 5.825 24.462 31.824 1.00 83.69 605 LEU A C 1
ATOM 4825 O O . LEU A 1 605 ? 6.810 24.192 32.508 1.00 83.69 605 LEU A O 1
ATOM 4829 N N . ALA A 1 606 ? 4.607 23.986 32.104 1.00 80.88 606 ALA A N 1
ATOM 4830 C CA . ALA A 1 606 ? 4.321 23.148 33.265 1.00 80.88 606 ALA A CA 1
ATOM 4831 C C . ALA A 1 606 ? 5.067 21.803 33.214 1.00 80.88 606 ALA A C 1
ATOM 4833 O O . ALA A 1 606 ? 5.665 21.415 34.221 1.00 80.88 606 ALA A O 1
ATOM 4834 N N . SER A 1 607 ? 5.107 21.140 32.050 1.00 68.88 607 SER A N 1
ATOM 4835 C CA . SER A 1 607 ? 5.774 19.839 31.876 1.00 68.88 607 SER A CA 1
ATOM 4836 C C . SER A 1 607 ? 7.293 19.899 32.073 1.00 68.88 607 SER A C 1
ATOM 4838 O O . SER A 1 607 ? 7.895 18.952 32.582 1.00 68.88 607 SER A O 1
ATOM 4840 N N . ARG A 1 608 ? 7.914 21.049 31.783 1.00 65.19 608 ARG A N 1
ATOM 4841 C CA . ARG A 1 608 ? 9.341 21.303 32.041 1.00 65.19 608 ARG A CA 1
ATOM 4842 C C . ARG A 1 608 ? 9.685 21.262 33.537 1.00 65.19 608 ARG A C 1
ATOM 4844 O O . ARG A 1 608 ? 10.743 20.761 33.905 1.00 65.19 608 ARG A O 1
ATOM 4851 N N . SER A 1 609 ? 8.792 21.756 34.397 1.00 54.47 609 SER A N 1
ATOM 4852 C CA . SER A 1 609 ? 8.983 21.796 35.861 1.00 54.47 609 SER A CA 1
ATOM 4853 C C . SER A 1 609 ? 9.090 20.398 36.477 1.00 54.47 609 SER A C 1
ATOM 4855 O O . SER A 1 609 ? 9.856 20.193 37.417 1.00 54.47 609 SER A O 1
ATOM 4857 N N . SER A 1 610 ? 8.330 19.441 35.938 1.00 53.00 610 SER A N 1
ATOM 4858 C CA . SER A 1 610 ? 8.304 18.040 36.374 1.00 53.00 610 SER A CA 1
ATOM 4859 C C . SER A 1 610 ? 9.535 17.235 35.944 1.00 53.00 610 SER A C 1
ATOM 4861 O O . SER A 1 610 ? 9.920 16.315 36.655 1.00 53.00 610 SER A O 1
ATOM 4863 N N . GLU A 1 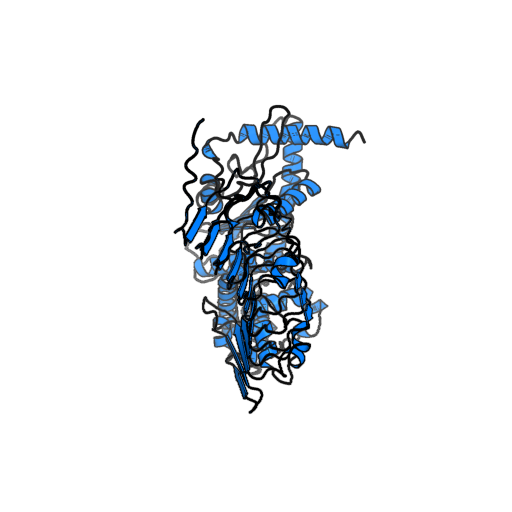611 ? 10.180 17.587 34.828 1.00 48.56 611 GLU A N 1
ATOM 4864 C CA . GLU A 1 611 ? 11.376 16.890 34.322 1.00 48.56 611 GLU A CA 1
ATOM 4865 C C . GLU A 1 611 ? 12.677 17.356 34.999 1.00 48.56 611 GLU A C 1
ATOM 4867 O O . GLU A 1 611 ? 13.626 16.588 35.111 1.00 48.56 611 GLU A O 1
ATOM 4872 N N . SER A 1 612 ? 12.734 18.596 35.499 1.00 42.53 612 SER A N 1
ATOM 4873 C CA . SER A 1 612 ? 13.916 19.148 36.186 1.00 42.53 612 SER A CA 1
ATOM 4874 C C . SER A 1 612 ? 14.034 18.795 37.680 1.00 42.53 612 SER A C 1
ATOM 4876 O O . SER A 1 612 ? 14.971 19.247 38.336 1.00 42.53 612 SER A O 1
ATOM 4878 N N . GLY A 1 613 ? 13.080 18.036 38.230 1.00 38.34 613 GLY A N 1
ATOM 4879 C CA . GLY A 1 613 ? 13.012 17.666 39.651 1.00 38.34 613 GLY A CA 1
ATOM 4880 C C . GLY A 1 613 ? 13.263 16.184 39.962 1.00 38.34 613 GLY A C 1
ATOM 4881 O O . GLY A 1 613 ? 12.963 15.771 41.082 1.00 38.34 613 GLY A O 1
ATOM 4882 N N . GLY A 1 614 ? 13.747 15.400 38.991 1.00 32.25 614 GLY A N 1
ATOM 4883 C CA . GLY A 1 614 ? 14.006 13.955 39.102 1.00 32.25 614 GLY A CA 1
ATOM 4884 C C . GLY A 1 614 ? 15.481 13.596 39.194 1.00 32.25 614 GLY A C 1
ATOM 4885 O O . GLY A 1 614 ? 16.278 14.219 38.456 1.00 32.25 614 GLY A O 1
#

Radius of gyration: 30.63 Å; chains: 1; bounding box: 82×81×71 Å

Foldseek 3Di:
DDPPPPPQPQQAAEEEAEDLAPDQEDDLCQQVRARHAEYEYYANQNHAEHECSNFDPPDDPDPDPDDDDGGPNRHQEYHYENNANHEYYDDDLVHAYQQRHAEYEYYNYEYQEDYVNCQRRNLNHAEYEYYQYHNHAEDDRRARYAEYHEECHANHAEYEQHQNHAEYEYYNHVNHQYYYNHQNHAEYEYEDLDDQADHPNLLVDEHQEYEEQYQVNHQVLVLCAPNHPRCSNPLNHQWYWYAHDDPRRSRPWIWTFGNVVTDIDTPQDPLLVDDFDFPCVVDQVSVCVQQVFHPVLLVVLLSQLPDDLLVVQQCFDFLVRHTGGSSNLSSLLSNLQQDLDPLVVSCVVSRGDSVSSVSSNLSSLVSLLPRLVVLQAADDQVVQVVLQVVLCVQLVQHLARFEKDKDWQWAACPPDVDDTWTKIWIFTATLLLATNAIFIGDTPDDPANRCCPGPVNVCVQFQQPQVDDWDQLDPVRDTQTHAHEYEPSYDQFSRYHYQDPDPDDDPLSVSLNRSSVSRCVSNVVSVVVLCNRRVNSPHNRDDDPDPVSVVSSVVSSSSSSSSRSQVVDPPDDDDPDDDPGDPDRDNRVPDDRVVSSSSSSVSSVVVVVVVVPD

Organism: Triticum turgidum subsp. durum (NCBI:txid4567)

pLDDT: mean 83.04, std 15.72, range [28.09, 98.62]

Sequence (614 aa):
MMSSLDVSLSSLRILFITDLACCTQLPDGLCRLPYLEFIQILRAPAIKRVGPEFMQSYHQHSPRPSQMVAAFPRLHKMELIGMVEWEEWEWEEQVQAFPVLQELMLKQCKLKCLPPGLASQAGALNKLTIYNVQGLISVENFPSLVELELDENLDLERITNLPRLQKLTIQDCPKLKALEDVPALQRIILTDEDMEALPEYMGGINPRHLELYCSLVLLTSIAAGQSGAEWDKFGHVEHVKAYASEGGNSRKWYVLYTANPYSLETNVSHSFMSRGTLTSFEDGQRFESLFKMTRKNFSYICSLVMGPSMEDMNSYTFVDGRVLSLEDRVAVALRRLQSSEPTESIASSVGVNESIILLVTERFVDTVWEQADHHSSWPDSSEMDKIKSKFDKIHNMHNCCGVICTRHIPFGPNWDHEKNGSTLIQVVVDPEMRFRNIWLGSAGMTQSSLLHDSALFKECVKGDLLNGSKLNTALDGSEVGEYIIGDAGYPLLPWLLTPYEEEELSDFKTEFNRRHSAATTCALKALARFKDTWKCLHGETWWPANLETLSKIIYACCRLHNIVIDMEDDAAMRSTKWRNYSKEVRQLANEDAVRARDMLSQYFLASRSSESGG

InterPro domains:
  IPR027806 Harbinger transposase-derived nuclease domain [PF13359] (422-562)
  IPR032675 Leucine-rich repeat domain superfamily [G3DSA:3.80.10.10] (2-224)
  IPR045249 Putative nuclease HARBI1-like [PTHR22930] (265-570)